Protein AF-0000000082405884 (afdb_homodimer)

Foldseek 3Di:
DFADVVLQLVLCVVFAQPLLNQLLCLLVVRHDLVSNVVRLCVQADPQLAGACCLVVQGRFSDGWLSRLLSSLLSLLSSPADDVSLLSNLVSQVVQADPQLFFFNTDAGPPCVSHDPCRNVTDRHDGDLLSLLSSLLSLLSNCVHYVSSVPPPSSVSSLRSNVVCLVPDPDDFQSSLLSSLSSLQSCVVPDVCSLVSLVVSLVVADQLRWDAGVVWDPPDTDGLCSNPLAPDTSNVVSYDPVSVVVVLVVLSVQQDPSSWHADDTDGRDPSSRSHRRSVRRSSSSSSCVRHPND/DFADVVLQLVLCVVFAQPLLNQLLCLLVVRHDLVSNVVRLCVQADPQLAGACCLVVQGRFSDGWLSRLLSSLLSLLSSPADDVSLLSNLVSQVVQADPQLFFFNTDAGPPCVSHDVCRNVTDRHDGDLLSLLSSLLSLLSNCVHYVSSVPPPSSVSSLRSNVVCLVPDPDDFQSSLLSSLSSLQSCVVPDVCSLVSLVVSLVVADQLRWDAGPVWDPPDTDGLCSNPLAPDTNNVVSYDPVSVVVVLVVLSVQQDPSSWHADDTDGRDPSSRSHRRSVRRSSSSSSCVRHPND

Sequence (586 aa):
MSVDLTAAVGFMAGHARTLDRHRLNLILGQGDRAAACSAVDGYRNPDGGYGWGLEPDLRSATSQPGGALHAFEAFADIGTPTPRAVELCDWLQTNSLAGGGLPFAFPIADPAGCAPFWVSADPSAPSLQITSIVCAAAARVAEFDEAVAEHPWFASAVRYCLDAIDGADSLHALELAFALQFLDAVHRNSPEASSLVSTLGSRIPADGLVHVDGGAEGEFMRPLDFSPLPGGPTRALFDAAVIDSELSALAARQHDDGGWAVDFDSYSPAAALEWRGHATVQAVWLLKRNGVIMSVDLTAAVGFMAGHARTLDRHRLNLILGQGDRAAACSAVDGYRNPDGGYGWGLEPDLRSATSQPGGALHAFEAFADIGTPTPRAVELCDWLQTNSLAGGGLPFAFPIADPAGCAPFWVSADPSAPSLQITSIVCAAAARVAEFDEAVAEHPWFASAVRYCLDAIDGADSLHALELAFALQFLDAVHRNSPEASSLVSTLGSRIPADGLVHVDGGAEGEFMRPLDFSPLPGGPTRALFDAAVIDSELSALAARQHDDGGWAVDFDSYSPAAALEWRGHATVQAVWLLKRNGVI

InterPro domains:
  IPR008930 Terpenoid cyclases/protein prenyltransferase alpha-alpha toroid [SSF48239] (37-208)

Secondary structure (DSSP, 8-state):
----HHHHHHHHHHHS-HHHHHHHHHHTT---HHHHHHHHHTTB-TTS-B-TTSSTT---SS--HHHHHHHHHHHHHH-S--HHHHHHHHHHHHH--TTSPPBS----S--TT--HHHHT--TTSB-HHHHHHHHHHHHHHHTT-HHHHT-HHHHHHHHHHHHHHHH-S---HHHHHHHHHHHHHHGGG-TTHHHHHHHHHTTS-TT--EE-TTS-TT-EE-HHHH--STTSGGGGGS-HHHHHHHHHHHHHT--TTS----SS--SSHHHHHHHHHHHHHHHHHHHHHTT--/----HHHHHHHHHHHS-HHHHHHHHHHTT---HHHHHHHHHTTB-TTS-B-TTSSTT---SS--HHHHHHHHHHHHHH-S--HHHHHHHHHHHHH--TTSPPBS----S--TT--HHHHT--TTSB-HHHHHHHHHHHHHHHTT-HHHHT-HHHHHHHHHHHHHHHH-S---HHHHHHHHHHHHHHGGG-TTHHHHHHHHHTTS-TT--EE-TTS-TT-EE-HHHH--STTSGGGGGS-HHHHHHHHHHHHHT--TTS----SS--SSHHHHHHHHHHHHHHHHHHHHHTT--

pLDDT: mean 96.86, std 3.63, range [63.06, 98.94]

Organism: Rhodococcus erythropolis (NCBI:txid1833)

Nearest PDB structures (foldseek):
  5jtw-assembly2_E  TM=5.646E-01  e=6.948E-04  Homo sapiens
  4cek-assembly1_A  TM=3.730E-01  e=1.088E+00  Homo sapiens
  2wh0-assembly1_A  TM=4.916E-01  e=3.619E+00  Homo sapiens
  5jtw-assembly2_E  TM=5.647E-01  e=7.219E-04  Homo sapiens
  4cek-assembly1_A  TM=3.690E-01  e=1.218E+00  Homo sapiens

Radius of gyration: 26.02 Å; Cα contacts (8 Å, |Δi|>4): 1083; chains: 2; bounding box: 48×78×58 Å

Solvent-accessible surface area (backbone atoms only — not comparable to full-atom values): 29696 Å² total; per-residue (Å²): 124,82,71,57,62,68,40,29,56,39,29,31,42,22,37,25,48,61,42,44,47,37,46,39,30,37,75,73,73,72,43,55,55,69,48,35,51,30,25,54,46,32,32,43,45,95,78,37,35,19,9,50,26,62,28,45,40,43,16,28,72,55,60,33,53,55,15,45,28,48,49,28,47,51,46,34,58,56,65,60,73,52,72,64,60,45,40,32,43,52,31,48,49,72,67,33,44,92,69,33,29,25,30,55,16,56,89,62,92,51,53,42,25,32,32,67,74,50,66,69,38,58,53,87,42,65,23,65,46,49,35,19,39,33,49,24,28,42,40,55,36,25,73,72,19,62,69,47,55,65,28,68,42,52,53,32,33,52,51,32,42,54,53,52,57,75,68,49,89,75,68,56,47,67,36,44,22,23,44,36,40,22,35,40,56,42,36,92,83,31,85,62,30,58,61,52,43,53,61,57,43,72,74,51,49,92,88,31,60,37,67,33,81,94,50,50,96,83,24,58,44,39,54,57,57,33,31,58,51,70,90,36,70,44,40,73,72,49,55,70,66,57,52,52,50,50,52,52,47,57,41,60,52,49,43,93,65,23,35,29,75,72,70,66,90,61,48,28,72,40,16,47,36,37,44,24,24,48,37,32,36,49,50,53,49,41,36,40,69,61,66,73,94,122,82,71,56,62,68,41,29,54,40,28,31,43,22,38,25,48,60,42,45,46,36,46,39,30,37,74,72,73,72,44,56,54,68,47,34,52,30,25,55,45,32,30,43,45,95,78,38,35,19,8,51,27,61,27,44,42,42,17,26,75,55,59,32,53,54,15,45,28,46,51,27,47,50,46,33,57,57,64,61,73,52,71,63,61,44,41,32,43,52,31,47,47,71,66,31,43,92,70,33,29,25,30,55,17,57,89,60,92,52,52,42,25,32,31,66,74,50,63,67,37,58,54,88,43,65,23,66,45,48,38,19,41,32,47,25,28,42,40,57,35,25,75,73,20,62,70,48,55,66,29,67,42,51,54,31,34,50,51,33,41,54,53,50,58,74,68,48,89,76,69,57,46,67,35,44,22,23,44,38,40,21,35,42,56,42,36,92,83,30,86,62,28,57,62,52,43,55,62,59,44,73,74,51,51,92,86,32,61,38,66,33,80,94,50,49,95,82,23,59,43,40,54,58,59,35,32,59,52,71,91,37,67,46,40,73,73,48,56,69,67,58,53,51,50,51,52,52,48,56,42,62,52,48,42,94,66,24,36,28,74,70,69,68,90,63,49,28,75,39,16,46,38,35,44,23,25,48,36,32,38,49,51,53,49,42,36,40,68,60,65,73,95

Structure (mmCIF, N/CA/C/O backbone):
data_AF-0000000082405884-model_v1
#
loop_
_entity.id
_entity.type
_entity.pdbx_description
1 polymer Prenyltransferase
#
loop_
_atom_site.group_PDB
_atom_site.id
_atom_site.type_symbol
_atom_site.label_atom_id
_atom_site.label_alt_id
_atom_site.label_comp_id
_atom_site.label_asym_id
_atom_site.label_entity_id
_atom_site.label_seq_id
_atom_site.pdbx_PDB_ins_code
_atom_site.Cartn_x
_atom_site.Cartn_y
_atom_site.Cartn_z
_atom_site.occupancy
_atom_site.B_iso_or_equiv
_atom_site.auth_seq_id
_atom_site.auth_comp_id
_atom_site.auth_asym_id
_atom_site.auth_atom_id
_atom_site.pdbx_PDB_model_num
ATOM 1 N N . MET A 1 1 ? -27.562 17.438 3.037 1 63.25 1 MET A N 1
ATOM 2 C CA . MET A 1 1 ? -27.25 16.312 2.166 1 63.25 1 MET A CA 1
ATOM 3 C C . MET A 1 1 ? -26.312 15.328 2.859 1 63.25 1 MET A C 1
ATOM 5 O O . MET A 1 1 ? -25.469 15.734 3.666 1 63.25 1 MET A O 1
ATOM 9 N N . SER A 1 2 ? -26.719 14.008 2.969 1 87.31 2 SER A N 1
ATOM 10 C CA . SER A 1 2 ? -26.172 13.023 3.891 1 87.31 2 SER A CA 1
ATOM 11 C C . SER A 1 2 ? -25 12.281 3.264 1 87.31 2 SER A C 1
ATOM 13 O O . SER A 1 2 ? -24.938 12.109 2.043 1 87.31 2 SER A O 1
ATOM 15 N N . VAL A 1 3 ? -23.797 12.312 3.857 1 97.12 3 VAL A N 1
ATOM 16 C CA . VAL A 1 3 ? -22.609 11.562 3.492 1 97.12 3 VAL A CA 1
ATOM 17 C C . VAL A 1 3 ? -22.938 10.07 3.426 1 97.12 3 VAL A C 1
ATOM 19 O O . VAL A 1 3 ? -23.594 9.531 4.32 1 97.12 3 VAL A O 1
ATOM 22 N N . ASP A 1 4 ? -22.688 9.43 2.256 1 98.19 4 ASP A N 1
ATOM 23 C CA . ASP A 1 4 ? -22.844 7.988 2.104 1 98.19 4 ASP A CA 1
ATOM 24 C C . ASP A 1 4 ? -21.594 7.25 2.551 1 98.19 4 ASP A C 1
ATOM 26 O O . ASP A 1 4 ? -20.672 7.047 1.756 1 98.19 4 ASP A O 1
ATOM 30 N N . LEU A 1 5 ? -21.578 6.781 3.748 1 97.81 5 LEU A N 1
ATOM 31 C CA . LEU A 1 5 ? -20.406 6.156 4.332 1 97.81 5 LEU A CA 1
ATOM 32 C C . LEU A 1 5 ? -20.141 4.797 3.697 1 97.81 5 LEU A C 1
ATOM 34 O O . LEU A 1 5 ? -18.984 4.387 3.559 1 97.81 5 LEU A O 1
ATOM 38 N N . THR A 1 6 ? -21.172 4.098 3.311 1 97 6 THR A N 1
ATOM 39 C CA . THR A 1 6 ? -21.016 2.814 2.637 1 97 6 THR A CA 1
ATOM 40 C C . THR A 1 6 ? -20.281 2.99 1.306 1 97 6 THR A C 1
ATOM 42 O O . THR A 1 6 ? -19.375 2.225 0.983 1 97 6 THR A O 1
ATOM 45 N N . ALA A 1 7 ? -20.719 4 0.6 1 98.12 7 ALA A N 1
ATOM 46 C CA . ALA A 1 7 ? -20.062 4.301 -0.668 1 98.12 7 ALA A CA 1
ATOM 47 C C . ALA A 1 7 ? -18.609 4.707 -0.449 1 98.12 7 ALA A C 1
ATOM 49 O O . ALA A 1 7 ? -17.734 4.387 -1.263 1 98.12 7 ALA A O 1
ATOM 50 N N . ALA A 1 8 ? -18.312 5.484 0.625 1 98.62 8 ALA A N 1
ATOM 51 C CA . ALA A 1 8 ? -16.953 5.883 0.94 1 98.62 8 ALA A CA 1
ATOM 52 C C . ALA A 1 8 ? -16.062 4.66 1.178 1 98.62 8 ALA A C 1
ATOM 54 O O . ALA A 1 8 ? -14.953 4.578 0.649 1 98.62 8 ALA A O 1
ATOM 55 N N . VAL A 1 9 ? -16.609 3.707 1.934 1 98.06 9 VAL A N 1
ATOM 56 C CA . VAL A 1 9 ? -15.852 2.492 2.234 1 98.06 9 VAL A CA 1
ATOM 57 C C . VAL A 1 9 ? -15.602 1.707 0.949 1 98.06 9 VAL A C 1
ATOM 59 O O . VAL A 1 9 ? -14.5 1.193 0.73 1 98.06 9 VAL A O 1
ATOM 62 N N . GLY A 1 10 ? -16.641 1.6 0.117 1 98.19 10 GLY A N 1
ATOM 63 C CA . GLY A 1 10 ? -16.484 0.943 -1.171 1 98.19 10 GLY A CA 1
ATOM 64 C C . GLY A 1 10 ? -15.445 1.611 -2.059 1 98.19 10 GLY A C 1
ATOM 65 O O . GLY A 1 10 ? -14.633 0.936 -2.691 1 98.19 10 GLY A O 1
ATOM 66 N N . PHE A 1 11 ? -15.453 2.908 -2.076 1 98.81 11 PHE A N 1
ATOM 67 C CA . PHE A 1 11 ? -14.484 3.686 -2.836 1 98.81 11 PHE A CA 1
ATOM 68 C C . PHE A 1 11 ? -13.062 3.369 -2.383 1 98.81 11 PHE A C 1
ATOM 70 O O . PHE A 1 11 ? -12.172 3.176 -3.209 1 98.81 11 PHE A O 1
ATOM 77 N N . MET A 1 12 ? -12.852 3.373 -1.095 1 98.81 12 MET A N 1
ATOM 78 C CA . MET A 1 12 ? -11.523 3.146 -0.532 1 98.81 12 MET A CA 1
ATOM 79 C C . MET A 1 12 ? -10.953 1.812 -0.999 1 98.81 12 MET A C 1
ATOM 81 O O . MET A 1 12 ? -9.766 1.706 -1.283 1 98.81 12 MET A O 1
ATOM 85 N N . ALA A 1 13 ? -11.75 0.796 -1.077 1 98.31 13 ALA A N 1
ATOM 86 C CA . ALA A 1 13 ? -11.297 -0.537 -1.464 1 98.31 13 ALA A CA 1
ATOM 87 C C . ALA A 1 13 ? -10.648 -0.516 -2.848 1 98.31 13 ALA A C 1
ATOM 89 O O . ALA A 1 13 ? -9.641 -1.182 -3.076 1 98.31 13 ALA A O 1
ATOM 90 N N . GLY A 1 14 ? -11.156 0.256 -3.73 1 98.12 14 GLY A N 1
ATOM 91 C CA . GLY A 1 14 ? -10.711 0.237 -5.113 1 98.12 14 GLY A CA 1
ATOM 92 C C . GLY A 1 14 ? -9.672 1.301 -5.418 1 98.12 14 GLY A C 1
ATOM 93 O O . GLY A 1 14 ? -9.117 1.338 -6.52 1 98.12 14 GLY A O 1
ATOM 94 N N . HIS A 1 15 ? -9.305 2.195 -4.398 1 98.31 15 HIS A N 1
ATOM 95 C CA . HIS A 1 15 ? -8.484 3.354 -4.738 1 98.31 15 HIS A CA 1
ATOM 96 C C . HIS A 1 15 ? -7.387 3.568 -3.701 1 98.31 15 HIS A C 1
ATOM 98 O O . HIS A 1 15 ? -6.242 3.861 -4.055 1 98.31 15 HIS A O 1
ATOM 104 N N . ALA A 1 16 ? -7.695 3.332 -2.453 1 98.44 16 ALA A N 1
ATOM 105 C CA . ALA A 1 16 ? -6.863 3.838 -1.367 1 98.44 16 ALA A CA 1
ATOM 106 C C . ALA A 1 16 ? -5.781 2.828 -0.991 1 98.44 16 ALA A C 1
ATOM 108 O O . ALA A 1 16 ? -5.906 1.638 -1.288 1 98.44 16 ALA A O 1
ATOM 109 N N . ARG A 1 17 ? -4.715 3.281 -0.36 1 98.19 17 ARG A N 1
ATOM 110 C CA . ARG A 1 17 ? -3.748 2.412 0.303 1 98.19 17 ARG A CA 1
ATOM 111 C C . ARG A 1 17 ? -4.41 1.605 1.414 1 98.19 17 ARG A C 1
ATOM 113 O O . ARG A 1 17 ? -5.398 2.045 2.004 1 98.19 17 ARG A O 1
ATOM 120 N N . THR A 1 18 ? -3.826 0.533 1.733 1 98.19 18 THR A N 1
ATOM 121 C CA . THR A 1 18 ? -4.301 -0.274 2.854 1 98.19 18 THR A CA 1
ATOM 122 C C . THR A 1 18 ? -4.305 0.541 4.145 1 98.19 18 THR A C 1
ATOM 124 O O . THR A 1 18 ? -5.242 0.447 4.941 1 98.19 18 THR A O 1
ATOM 127 N N . LEU A 1 19 ? -3.277 1.388 4.352 1 98.56 19 LEU A N 1
ATOM 128 C CA . LEU A 1 19 ? -3.189 2.227 5.539 1 98.56 19 LEU A CA 1
ATOM 129 C C . LEU A 1 19 ? -4.402 3.143 5.652 1 98.56 19 LEU A C 1
ATOM 131 O O . LEU A 1 19 ? -5.008 3.25 6.719 1 98.56 19 LEU A O 1
ATOM 135 N N . ASP A 1 20 ? -4.742 3.785 4.594 1 98.81 20 ASP A N 1
ATOM 136 C CA . ASP A 1 20 ? -5.859 4.727 4.613 1 98.81 20 ASP A CA 1
ATOM 137 C C . ASP A 1 20 ? -7.184 4 4.852 1 98.81 20 ASP A C 1
ATOM 139 O O . ASP A 1 20 ? -8.094 4.543 5.484 1 98.81 20 ASP A O 1
ATOM 143 N N . ARG A 1 21 ? -7.309 2.795 4.34 1 98.75 21 ARG A N 1
ATOM 144 C CA . ARG A 1 21 ? -8.492 1.994 4.637 1 98.75 21 ARG A CA 1
ATOM 145 C C . ARG A 1 21 ? -8.594 1.703 6.133 1 98.75 21 ARG A C 1
ATOM 147 O O . ARG A 1 21 ? -9.672 1.82 6.719 1 98.75 21 ARG A O 1
ATOM 154 N N . HIS A 1 22 ? -7.461 1.294 6.73 1 98.69 22 HIS A N 1
ATOM 155 C CA . HIS A 1 22 ? -7.457 1.028 8.164 1 98.69 22 HIS A CA 1
ATOM 156 C C . HIS A 1 22 ? -7.801 2.285 8.961 1 98.69 22 HIS A C 1
ATOM 158 O O . HIS A 1 22 ? -8.547 2.221 9.938 1 98.69 22 HIS A O 1
ATOM 164 N N . ARG A 1 23 ? -7.246 3.42 8.516 1 98.81 23 ARG A N 1
ATOM 165 C CA . ARG A 1 23 ? -7.527 4.672 9.211 1 98.81 23 ARG A CA 1
ATOM 166 C C . ARG A 1 23 ? -9.016 5 9.172 1 98.81 23 ARG A C 1
ATOM 168 O O . ARG A 1 23 ? -9.609 5.363 10.188 1 98.81 23 ARG A O 1
ATOM 175 N N . LEU A 1 24 ? -9.633 4.863 8.023 1 98.81 24 LEU A N 1
ATOM 176 C CA . LEU A 1 24 ? -11.062 5.133 7.914 1 98.81 24 LEU A CA 1
ATOM 177 C C . LEU A 1 24 ? -11.859 4.191 8.812 1 98.81 24 LEU A C 1
ATOM 179 O O . LEU A 1 24 ? -12.797 4.621 9.492 1 98.81 24 LEU A O 1
ATOM 183 N N . ASN A 1 25 ? -11.484 2.92 8.781 1 98.12 25 ASN A N 1
ATOM 184 C CA . ASN A 1 25 ? -12.172 1.951 9.625 1 98.12 25 ASN A CA 1
ATOM 185 C C . ASN A 1 25 ? -12.086 2.332 11.102 1 98.12 25 ASN A C 1
ATOM 187 O O . ASN A 1 25 ? -13.062 2.197 11.844 1 98.12 25 ASN A O 1
ATOM 191 N N . LEU A 1 26 ? -10.922 2.752 11.531 1 98.38 26 LEU A N 1
ATOM 192 C CA . LEU A 1 26 ? -10.75 3.182 12.914 1 98.38 26 LEU A CA 1
ATOM 193 C C . LEU A 1 26 ? -11.664 4.359 13.234 1 98.38 26 LEU A C 1
ATOM 195 O O . LEU A 1 26 ? -12.32 4.375 14.281 1 98.38 26 LEU A O 1
ATOM 199 N N . ILE A 1 27 ? -11.727 5.309 12.32 1 98.12 27 ILE A N 1
ATOM 200 C CA . ILE A 1 27 ? -12.539 6.512 12.492 1 98.12 27 ILE A CA 1
ATOM 201 C C . ILE A 1 27 ? -14.016 6.133 12.578 1 98.12 27 ILE A C 1
ATOM 203 O O . ILE A 1 27 ? -14.773 6.746 13.336 1 98.12 27 ILE A O 1
ATOM 207 N N . LEU A 1 28 ? -14.406 5.102 11.875 1 97.62 28 LEU A N 1
ATOM 208 C CA . LEU A 1 28 ? -15.797 4.672 11.836 1 97.62 28 LEU A CA 1
ATOM 209 C C . LEU A 1 28 ? -16.109 3.705 12.969 1 97.62 28 LEU A C 1
ATOM 211 O O . LEU A 1 28 ? -17.219 3.178 13.062 1 97.62 28 LEU A O 1
ATOM 215 N N . GLY A 1 29 ? -15.148 3.352 13.844 1 95.5 29 GLY A N 1
ATOM 216 C CA . GLY A 1 29 ? -15.359 2.545 15.031 1 95.5 29 GLY A CA 1
ATOM 217 C C . GLY A 1 29 ? -15.312 1.054 14.758 1 95.5 29 GLY A C 1
ATOM 218 O O . GLY A 1 29 ? -15.82 0.255 15.547 1 95.5 29 GLY A O 1
ATOM 219 N N . GLN A 1 30 ? -14.711 0.637 13.609 1 91 30 GLN A N 1
ATOM 220 C CA . GLN A 1 30 ? -14.719 -0.763 13.203 1 91 30 GLN A CA 1
ATOM 221 C C . GLN A 1 30 ? -13.305 -1.264 12.93 1 91 30 GLN A C 1
ATOM 223 O O . GLN A 1 30 ? -13.117 -2.352 12.383 1 91 30 GLN A O 1
ATOM 228 N N . GLY A 1 31 ? -12.336 -0.504 13.344 1 92.75 31 GLY A N 1
ATOM 229 C CA . GLY A 1 31 ? -11 -0.839 12.875 1 92.75 31 GLY A CA 1
ATOM 230 C C . GLY A 1 31 ? -10.195 -1.636 13.883 1 92.75 31 GLY A C 1
ATOM 231 O O . GLY A 1 31 ? -10.609 -1.791 15.031 1 92.75 31 GLY A O 1
ATOM 232 N N . ASP A 1 32 ? -9.195 -2.24 13.453 1 95.38 32 ASP A N 1
ATOM 233 C CA . ASP A 1 32 ? -8.203 -2.965 14.242 1 95.38 32 ASP A CA 1
ATOM 234 C C . ASP A 1 32 ? -6.918 -2.15 14.391 1 95.38 32 ASP A C 1
ATOM 236 O O . ASP A 1 32 ? -6.207 -1.922 13.406 1 95.38 32 ASP A O 1
ATOM 240 N N . ARG A 1 33 ? -6.594 -1.767 15.641 1 97.44 33 ARG A N 1
ATOM 241 C CA . ARG A 1 33 ? -5.469 -0.881 15.914 1 97.44 33 ARG A CA 1
ATOM 242 C C . ARG A 1 33 ? -4.148 -1.544 15.531 1 97.44 33 ARG A C 1
ATOM 244 O O . ARG A 1 33 ? -3.258 -0.896 14.977 1 97.44 33 ARG A O 1
ATOM 251 N N . ALA A 1 34 ? -4.008 -2.816 15.828 1 97.06 34 ALA A N 1
ATOM 252 C CA . ALA A 1 34 ? -2.775 -3.535 15.523 1 97.06 34 ALA A CA 1
ATOM 253 C C . ALA A 1 34 ? -2.553 -3.625 14.016 1 97.06 34 ALA A C 1
ATOM 255 O O . ALA A 1 34 ? -1.422 -3.498 13.539 1 97.06 34 ALA A O 1
ATOM 256 N N . ALA A 1 35 ? -3.641 -3.896 13.258 1 97.12 35 ALA A N 1
ATOM 257 C CA . ALA A 1 35 ? -3.541 -3.957 11.805 1 97.12 35 ALA A CA 1
ATOM 258 C C . ALA A 1 35 ? -3.129 -2.605 11.227 1 97.12 35 ALA A C 1
ATOM 260 O O . ALA A 1 35 ? -2.334 -2.543 10.289 1 97.12 35 ALA A O 1
ATOM 261 N N . ALA A 1 36 ? -3.684 -1.549 11.766 1 98.12 36 ALA A N 1
ATOM 262 C CA . ALA A 1 36 ? -3.312 -0.206 11.328 1 98.12 36 ALA A CA 1
ATOM 263 C C . ALA A 1 36 ? -1.84 0.076 11.609 1 98.12 36 ALA A C 1
ATOM 265 O O . ALA A 1 36 ? -1.146 0.67 10.781 1 98.12 36 ALA A O 1
ATOM 266 N N . CYS A 1 37 ? -1.344 -0.365 12.773 1 98.25 37 CYS A N 1
ATOM 267 C CA . CYS A 1 37 ? 0.064 -0.199 13.117 1 98.25 37 CYS A CA 1
ATOM 268 C C . CYS A 1 37 ? 0.958 -0.934 12.133 1 98.25 37 CYS A C 1
ATOM 270 O O . CYS A 1 37 ? 1.976 -0.397 11.688 1 98.25 37 CYS A O 1
ATOM 272 N N . SER A 1 38 ? 0.562 -2.139 11.781 1 97.75 38 SER A N 1
ATOM 273 C CA . SER A 1 38 ? 1.329 -2.914 10.812 1 97.75 38 SER A CA 1
ATOM 274 C C . SER A 1 38 ? 1.353 -2.229 9.453 1 97.75 38 SER A C 1
ATOM 276 O O . SER A 1 38 ? 2.377 -2.234 8.766 1 97.75 38 SER A O 1
ATOM 278 N N . ALA A 1 39 ? 0.212 -1.652 9.062 1 98.25 39 ALA A N 1
ATOM 279 C CA . ALA A 1 39 ? 0.119 -0.986 7.766 1 98.25 39 ALA A CA 1
ATOM 280 C C . ALA A 1 39 ? 1.056 0.216 7.699 1 98.25 39 ALA A C 1
ATOM 282 O O . ALA A 1 39 ? 1.75 0.415 6.699 1 98.25 39 ALA A O 1
ATOM 283 N N . VAL A 1 40 ? 1.104 1.039 8.695 1 98.69 40 VAL A N 1
ATOM 284 C CA . VAL A 1 40 ? 1.974 2.211 8.672 1 98.69 40 VAL A CA 1
ATOM 285 C C . VAL A 1 40 ? 3.432 1.776 8.805 1 98.69 40 VAL A C 1
ATOM 287 O O . VAL A 1 40 ? 4.328 2.404 8.234 1 98.69 40 VAL A O 1
ATOM 290 N N . ASP A 1 41 ? 3.719 0.709 9.523 1 98.06 41 ASP A N 1
ATOM 291 C CA . ASP A 1 41 ? 5.074 0.191 9.695 1 98.06 41 ASP A CA 1
ATOM 292 C C . ASP A 1 41 ? 5.676 -0.22 8.359 1 98.06 41 ASP A C 1
ATOM 294 O O . ASP A 1 41 ? 6.898 -0.3 8.219 1 98.06 41 ASP A O 1
ATOM 298 N N . GLY A 1 42 ? 4.848 -0.49 7.414 1 98.12 42 GLY A N 1
ATOM 299 C CA . GLY A 1 42 ? 5.324 -0.838 6.086 1 98.12 42 GLY A CA 1
ATOM 300 C C . GLY A 1 42 ? 6.078 0.29 5.406 1 98.12 42 GLY A C 1
ATOM 301 O O . GLY A 1 42 ? 6.766 0.071 4.41 1 98.12 42 GLY A O 1
ATOM 302 N N . TYR A 1 43 ? 6.047 1.489 5.965 1 98.69 43 TYR A N 1
ATOM 303 C CA . TYR A 1 43 ? 6.703 2.664 5.402 1 98.69 43 TYR A CA 1
ATOM 304 C C . TYR A 1 43 ? 7.902 3.08 6.246 1 98.69 43 TYR A C 1
ATOM 306 O O . TYR A 1 43 ? 8.531 4.109 5.98 1 98.69 43 TYR A O 1
ATOM 314 N N . ARG A 1 44 ? 8.172 2.344 7.289 1 98.44 44 ARG A N 1
ATOM 315 C CA . ARG A 1 44 ? 9.188 2.711 8.266 1 98.44 44 ARG A CA 1
ATOM 316 C C . ARG A 1 44 ? 10.578 2.307 7.793 1 98.44 44 ARG A C 1
ATOM 318 O O . ARG A 1 44 ? 10.742 1.273 7.145 1 98.44 44 ARG A O 1
ATOM 325 N N . ASN A 1 45 ? 11.508 3.092 8.086 1 98.19 45 ASN A N 1
ATOM 326 C CA . ASN A 1 45 ? 12.914 2.789 7.824 1 98.19 45 ASN A CA 1
ATOM 327 C C . ASN A 1 45 ? 13.648 2.41 9.109 1 98.19 45 ASN A C 1
ATOM 329 O O . ASN A 1 45 ? 13.188 2.717 10.203 1 98.19 45 ASN A O 1
ATOM 333 N N . PRO A 1 46 ? 14.828 1.818 8.945 1 96.69 46 PRO A N 1
ATOM 334 C CA . PRO A 1 46 ? 15.602 1.391 10.109 1 96.69 46 PRO A CA 1
ATOM 335 C C . PRO A 1 46 ? 16.047 2.561 10.984 1 96.69 46 PRO A C 1
ATOM 337 O O . PRO A 1 46 ? 16.266 2.391 12.188 1 96.69 46 PRO A O 1
ATOM 340 N N . ASP A 1 47 ? 16.172 3.732 10.461 1 97.75 47 ASP A N 1
ATOM 341 C CA . ASP A 1 47 ? 16.641 4.887 11.219 1 97.75 47 ASP A CA 1
ATOM 342 C C . ASP A 1 47 ? 15.547 5.438 12.125 1 97.75 47 ASP A C 1
ATOM 344 O O . ASP A 1 47 ? 15.773 6.371 12.898 1 97.75 47 ASP A O 1
ATOM 348 N N . GLY A 1 48 ? 14.289 4.891 12.008 1 98.06 48 GLY A N 1
ATOM 349 C CA . GLY A 1 48 ? 13.195 5.309 12.859 1 98.06 48 GLY A CA 1
ATOM 350 C C . GLY A 1 48 ? 12.234 6.266 12.172 1 98.06 48 GLY A C 1
ATOM 351 O O . GLY A 1 48 ? 11.164 6.562 12.703 1 98.06 48 GLY A O 1
ATOM 352 N N . GLY A 1 49 ? 12.625 6.77 11.008 1 98.69 49 GLY A N 1
ATOM 353 C CA . GLY A 1 49 ? 11.758 7.645 10.227 1 98.69 49 GLY A CA 1
ATOM 354 C C . GLY A 1 49 ? 10.883 6.891 9.242 1 98.69 49 GLY A C 1
ATOM 355 O O . GLY A 1 49 ? 10.789 5.664 9.297 1 98.69 49 GLY A O 1
ATOM 356 N N . TYR A 1 50 ? 10.203 7.684 8.461 1 98.81 50 TYR A N 1
ATOM 357 C CA . TYR A 1 50 ? 9.258 7.125 7.5 1 98.81 50 TYR A CA 1
ATOM 358 C C . TYR A 1 50 ? 9.461 7.723 6.113 1 98.81 50 TYR A C 1
ATOM 360 O O . TYR A 1 50 ? 9.727 8.922 5.984 1 98.81 50 TYR A O 1
ATOM 368 N N . GLY A 1 51 ? 9.375 6.938 5.082 1 98.56 51 GLY A N 1
ATOM 369 C CA . GLY A 1 51 ? 9.508 7.285 3.676 1 98.56 51 GLY A CA 1
ATOM 370 C C . GLY A 1 51 ? 8.578 6.488 2.777 1 98.56 51 GLY A C 1
ATOM 371 O O . GLY A 1 51 ? 7.398 6.328 3.084 1 98.56 51 GLY A O 1
ATOM 372 N N . TRP A 1 52 ? 9.047 6.141 1.567 1 98.25 52 TRP A N 1
ATOM 373 C CA . TRP A 1 52 ? 8.445 5.164 0.662 1 98.25 52 TRP A CA 1
ATOM 374 C C . TRP A 1 52 ? 7.082 5.641 0.177 1 98.25 52 TRP A C 1
ATOM 376 O O . TRP A 1 52 ? 6.188 4.828 -0.067 1 98.25 52 TRP A O 1
ATOM 386 N N . GLY A 1 53 ? 6.832 6.93 0.154 1 98.38 53 GLY A N 1
ATOM 387 C CA . GLY A 1 53 ? 5.59 7.449 -0.398 1 98.38 53 GLY A CA 1
ATOM 388 C C . GLY A 1 53 ? 4.488 7.586 0.635 1 98.38 53 GLY A C 1
ATOM 389 O O . GLY A 1 53 ? 3.314 7.719 0.283 1 98.38 53 GLY A O 1
ATOM 390 N N . LEU A 1 54 ? 4.867 7.477 1.943 1 98.81 54 LEU A N 1
ATOM 391 C CA . LEU A 1 54 ? 3.846 7.762 2.943 1 98.81 54 LEU A CA 1
ATOM 392 C C . LEU A 1 54 ? 3.254 9.156 2.732 1 98.81 54 LEU A C 1
ATOM 394 O O . LEU A 1 54 ? 2.074 9.375 3.008 1 98.81 54 LEU A O 1
ATOM 398 N N . GLU A 1 55 ? 4.039 10.109 2.412 1 98.81 55 GLU A N 1
ATOM 399 C CA . GLU A 1 55 ? 3.584 11.312 1.719 1 98.81 55 GLU A CA 1
ATOM 400 C C . GLU A 1 55 ? 3.459 11.07 0.218 1 98.81 55 GLU A C 1
ATOM 402 O O . GLU A 1 55 ? 4.461 10.844 -0.465 1 98.81 55 GLU A O 1
ATOM 407 N N . PRO A 1 56 ? 2.221 11.141 -0.358 1 98.69 56 PRO A N 1
ATOM 408 C CA . PRO A 1 56 ? 1.965 10.562 -1.68 1 98.69 56 PRO A CA 1
ATOM 409 C C . PRO A 1 56 ? 2.816 11.203 -2.777 1 98.69 56 PRO A C 1
ATOM 411 O O . PRO A 1 56 ? 3.141 10.547 -3.77 1 98.69 56 PRO A O 1
ATOM 414 N N . ASP A 1 57 ? 3.191 12.445 -2.658 1 98.62 57 ASP A N 1
ATOM 415 C CA . ASP A 1 57 ? 3.996 13.109 -3.68 1 98.62 57 ASP A CA 1
ATOM 416 C C . ASP A 1 57 ? 5.477 13.102 -3.307 1 98.62 57 ASP A C 1
ATOM 418 O O . ASP A 1 57 ? 6.27 13.859 -3.867 1 98.62 57 ASP A O 1
ATOM 422 N N . LEU A 1 58 ? 5.883 12.398 -2.311 1 98.75 58 LEU A N 1
ATOM 423 C CA . LEU A 1 58 ? 7.254 12.203 -1.846 1 98.75 58 LEU A CA 1
ATOM 424 C C . LEU A 1 58 ? 7.605 10.719 -1.802 1 98.75 58 LEU A C 1
ATOM 426 O O . LEU A 1 58 ? 7.695 10.125 -0.723 1 98.75 58 LEU A O 1
ATOM 430 N N . ARG A 1 59 ? 7.922 10.18 -2.965 1 98.5 59 ARG A N 1
ATOM 431 C CA . ARG A 1 59 ? 7.977 8.734 -3.16 1 98.5 59 ARG A CA 1
ATOM 432 C C . ARG A 1 59 ? 9.391 8.203 -2.943 1 98.5 59 ARG A C 1
ATOM 434 O O . ARG A 1 59 ? 9.695 7.066 -3.299 1 98.5 59 ARG A O 1
ATOM 441 N N . SER A 1 60 ? 10.281 9.023 -2.389 1 98.44 60 SER A N 1
ATOM 442 C CA . SER A 1 60 ? 11.625 8.602 -2.023 1 98.44 60 SER A CA 1
ATOM 443 C C . SER A 1 60 ? 11.594 7.52 -0.948 1 98.44 60 SER A C 1
ATOM 445 O O . SER A 1 60 ? 10.703 7.512 -0.097 1 98.44 60 SER A O 1
ATOM 447 N N . ALA A 1 61 ? 12.547 6.613 -0.969 1 97.75 61 ALA A N 1
ATOM 448 C CA . ALA A 1 61 ? 12.711 5.59 0.06 1 97.75 61 ALA A CA 1
ATOM 449 C C . ALA A 1 61 ? 13.164 6.207 1.381 1 97.75 61 ALA A C 1
ATOM 451 O O . ALA A 1 61 ? 12.984 5.605 2.445 1 97.75 61 ALA A O 1
ATOM 452 N N . THR A 1 62 ? 13.664 7.355 1.39 1 97.88 62 THR A N 1
ATOM 453 C CA . THR A 1 62 ? 14.344 7.949 2.539 1 97.88 62 THR A CA 1
ATOM 454 C C . THR A 1 62 ? 13.328 8.539 3.516 1 97.88 62 THR A C 1
ATOM 456 O O . THR A 1 62 ? 12.242 8.961 3.113 1 97.88 62 THR A O 1
ATOM 459 N N . SER A 1 63 ? 13.703 8.5 4.801 1 98.69 63 SER A N 1
ATOM 460 C CA . SER A 1 63 ? 12.914 9.156 5.832 1 98.69 63 SER A CA 1
ATOM 461 C C . SER A 1 63 ? 12.852 10.664 5.605 1 98.69 63 SER A C 1
ATOM 463 O O . SER A 1 63 ? 13.875 11.297 5.344 1 98.69 63 SER A O 1
ATOM 465 N N . GLN A 1 64 ? 11.672 11.227 5.68 1 98.88 64 GLN A N 1
ATOM 466 C CA . GLN A 1 64 ? 11.453 12.641 5.41 1 98.88 64 GLN A CA 1
ATOM 467 C C . GLN A 1 64 ? 10.438 13.234 6.383 1 98.88 64 GLN A C 1
ATOM 469 O O . GLN A 1 64 ? 9.586 12.516 6.914 1 98.88 64 GLN A O 1
ATOM 474 N N . PRO A 1 65 ? 10.43 14.531 6.598 1 98.88 65 PRO A N 1
ATOM 475 C CA . PRO A 1 65 ? 9.445 15.164 7.477 1 98.88 65 PRO A CA 1
ATOM 476 C C . PRO A 1 65 ? 8.008 14.922 7.023 1 98.88 65 PRO A C 1
ATOM 478 O O . PRO A 1 65 ? 7.113 14.75 7.855 1 98.88 65 PRO A O 1
ATOM 481 N N . GLY A 1 66 ? 7.824 14.953 5.688 1 98.81 66 GLY A N 1
ATOM 482 C CA . GLY A 1 66 ? 6.5 14.625 5.188 1 98.81 66 GLY A CA 1
ATOM 483 C C . GLY A 1 66 ? 6.016 13.258 5.637 1 98.81 66 GLY A C 1
ATOM 484 O O . GLY A 1 66 ? 4.836 13.086 5.957 1 98.81 66 GLY A O 1
ATOM 485 N N . GLY A 1 67 ? 6.949 12.273 5.586 1 98.88 67 GLY A N 1
ATOM 486 C CA . GLY A 1 67 ? 6.625 10.953 6.105 1 98.88 67 GLY A CA 1
ATOM 487 C C . GLY A 1 67 ? 6.27 10.961 7.582 1 98.88 67 GLY A C 1
ATOM 488 O O . GLY A 1 67 ? 5.34 10.273 8.008 1 98.88 67 GLY A O 1
ATOM 489 N N . ALA A 1 68 ? 6.965 11.742 8.359 1 98.94 68 ALA A N 1
ATOM 490 C CA . ALA A 1 68 ? 6.695 11.867 9.789 1 98.94 68 ALA A CA 1
ATOM 491 C C . ALA A 1 68 ? 5.289 12.406 10.039 1 98.94 68 ALA A C 1
ATOM 493 O O . ALA A 1 68 ? 4.574 11.914 10.922 1 98.94 68 ALA A O 1
ATOM 494 N N . LEU A 1 69 ? 4.918 13.406 9.281 1 98.94 69 LEU A N 1
ATOM 495 C CA . LEU A 1 69 ? 3.588 13.992 9.406 1 98.94 69 LEU A CA 1
ATOM 496 C C . LEU A 1 69 ? 2.51 12.922 9.273 1 98.94 69 LEU A C 1
ATOM 498 O O . LEU A 1 69 ? 1.67 12.766 10.172 1 98.94 69 LEU A O 1
ATOM 502 N N . HIS A 1 70 ? 2.588 12.156 8.234 1 98.94 70 HIS A N 1
ATOM 503 C CA . HIS A 1 70 ? 1.521 11.203 7.945 1 98.94 70 HIS A CA 1
ATOM 504 C C 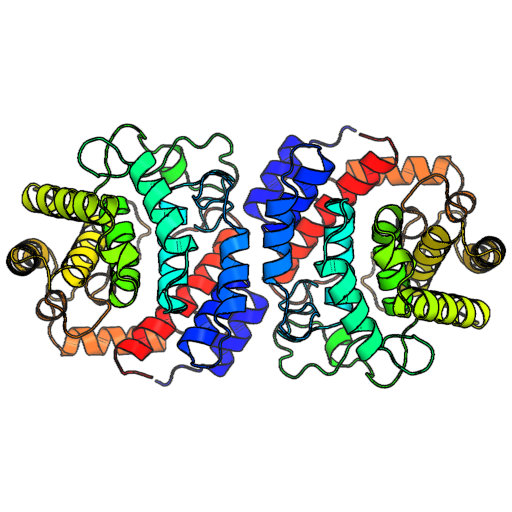. HIS A 1 70 ? 1.589 10 8.883 1 98.94 70 HIS A C 1
ATOM 506 O O . HIS A 1 70 ? 0.561 9.398 9.203 1 98.94 70 HIS A O 1
ATOM 512 N N . ALA A 1 71 ? 2.797 9.648 9.344 1 98.94 71 ALA A N 1
ATOM 513 C CA . ALA A 1 71 ? 2.893 8.617 10.375 1 98.94 71 ALA A CA 1
ATOM 514 C C . ALA A 1 71 ? 2.174 9.055 11.648 1 98.94 71 ALA A C 1
ATOM 516 O O . ALA A 1 71 ? 1.406 8.281 12.227 1 98.94 71 ALA A O 1
ATOM 517 N N . PHE A 1 72 ? 2.383 10.281 12.07 1 98.94 72 PHE A N 1
ATOM 518 C CA . PHE A 1 72 ? 1.717 10.789 13.266 1 98.94 72 PHE A CA 1
ATOM 519 C C . PHE A 1 72 ? 0.205 10.812 13.07 1 98.94 72 PHE A C 1
ATOM 521 O O . PHE A 1 72 ? -0.55 10.555 14.016 1 98.94 72 PHE A O 1
ATOM 528 N N . GLU A 1 73 ? -0.247 11.203 11.844 1 98.81 73 GLU A N 1
ATOM 529 C CA . GLU A 1 73 ? -1.682 11.141 11.578 1 98.81 73 GLU A CA 1
ATOM 530 C C . GLU A 1 73 ? -2.229 9.742 11.828 1 98.81 73 GLU A C 1
ATOM 532 O O . GLU A 1 73 ? -3.283 9.578 12.453 1 98.81 73 GLU A O 1
ATOM 537 N N . ALA A 1 74 ? -1.511 8.75 11.344 1 98.81 74 ALA A N 1
ATOM 538 C CA . ALA A 1 74 ? -1.932 7.367 11.531 1 98.81 74 ALA A CA 1
ATOM 539 C C . ALA A 1 74 ? -1.938 6.996 13.016 1 98.81 74 ALA A C 1
ATOM 541 O O . ALA A 1 74 ? -2.895 6.391 13.5 1 98.81 74 ALA A O 1
ATOM 542 N N . PHE A 1 75 ? -0.86 7.367 13.734 1 98.88 75 PHE A N 1
ATOM 543 C CA . PHE A 1 75 ? -0.786 7.066 15.156 1 98.88 75 PHE A CA 1
ATOM 544 C C . PHE A 1 75 ? -1.923 7.742 15.914 1 98.88 75 PHE A C 1
ATOM 546 O O . PHE A 1 75 ? -2.484 7.168 16.844 1 98.88 75 PHE A O 1
ATOM 553 N N . ALA A 1 76 ? -2.209 8.945 15.492 1 98.69 76 ALA A N 1
ATOM 554 C CA . ALA A 1 76 ? -3.311 9.664 16.125 1 98.69 76 ALA A CA 1
ATOM 555 C C . ALA A 1 76 ? -4.633 8.922 15.93 1 98.69 76 ALA A C 1
ATOM 557 O O . ALA A 1 76 ? -5.438 8.82 16.859 1 98.69 76 ALA A O 1
ATOM 558 N N . ASP A 1 77 ? -4.891 8.438 14.742 1 98.19 77 ASP A N 1
ATOM 559 C CA . ASP A 1 77 ? -6.109 7.691 14.453 1 98.19 77 ASP A CA 1
ATOM 560 C C . ASP A 1 77 ? -6.141 6.375 15.234 1 98.19 77 ASP A C 1
ATOM 562 O O . ASP A 1 77 ? -7.207 5.926 15.656 1 98.19 77 ASP A O 1
ATOM 566 N N . ILE A 1 78 ? -5.012 5.73 15.312 1 98.19 78 ILE A N 1
ATOM 567 C CA . ILE A 1 78 ? -4.906 4.5 16.078 1 98.19 78 ILE A CA 1
ATOM 568 C C . ILE A 1 78 ? -5.312 4.766 17.531 1 98.19 78 ILE A C 1
ATOM 570 O O . ILE A 1 78 ? -6.051 3.979 18.125 1 98.19 78 ILE A O 1
ATOM 574 N N . GLY A 1 79 ? -4.801 5.855 18.172 1 97.56 79 GLY A N 1
ATOM 575 C CA . GLY A 1 79 ? -5.387 6.406 19.391 1 97.56 79 GLY A CA 1
ATOM 576 C C . GLY A 1 79 ? -4.887 5.73 20.656 1 97.56 79 GLY A C 1
ATOM 577 O O . GLY A 1 79 ? -5.508 5.84 21.719 1 97.56 79 GLY A O 1
ATOM 578 N N . THR A 1 80 ? -3.871 4.875 20.562 1 97.38 80 THR A N 1
ATOM 579 C CA . THR A 1 80 ? -3.225 4.281 21.719 1 97.38 80 THR A CA 1
ATOM 580 C C . THR A 1 80 ? -1.708 4.418 21.625 1 97.38 80 THR A C 1
ATOM 582 O O . THR A 1 80 ? -1.152 4.477 20.531 1 97.38 80 THR A O 1
ATOM 585 N N . PRO A 1 81 ? -1.085 4.547 22.781 1 97.81 81 PRO A N 1
ATOM 586 C CA . PRO A 1 81 ? 0.374 4.676 22.75 1 97.81 81 PRO A CA 1
ATOM 587 C C . PRO A 1 81 ? 1.054 3.541 22 1 97.81 81 PRO A C 1
ATOM 589 O O . PRO A 1 81 ? 0.621 2.389 22.078 1 97.81 81 PRO A O 1
ATOM 592 N N . THR A 1 82 ? 2.023 3.838 21.25 1 97.12 82 THR A N 1
ATOM 593 C CA . THR A 1 82 ? 2.865 2.891 20.531 1 97.12 82 THR A CA 1
ATOM 594 C C . THR A 1 82 ? 4.336 3.291 20.625 1 97.12 82 THR A C 1
ATOM 596 O O . THR A 1 82 ? 4.664 4.477 20.578 1 97.12 82 THR A O 1
ATOM 599 N N . PRO A 1 83 ? 5.25 2.324 20.75 1 97.81 83 PRO A N 1
ATOM 600 C CA . PRO A 1 83 ? 6.676 2.658 20.75 1 97.81 83 PRO A CA 1
ATOM 601 C C . PRO A 1 83 ? 7.113 3.359 19.469 1 97.81 83 PRO A C 1
ATOM 603 O O . PRO A 1 83 ? 8.062 4.148 19.484 1 97.81 83 PRO A O 1
ATOM 606 N N . ARG A 1 84 ? 6.395 3.098 18.406 1 98.56 84 ARG A N 1
ATOM 607 C CA . ARG A 1 84 ? 6.75 3.67 17.125 1 98.56 84 ARG A CA 1
ATOM 608 C C . ARG A 1 84 ? 6.664 5.191 17.156 1 98.56 84 ARG A C 1
ATOM 610 O O . ARG A 1 84 ? 7.48 5.875 16.531 1 98.56 84 ARG A O 1
ATOM 617 N N . ALA A 1 85 ? 5.684 5.723 17.812 1 98.75 85 ALA A N 1
ATOM 618 C CA . ALA A 1 85 ? 5.539 7.176 17.906 1 98.75 85 ALA A CA 1
ATOM 619 C C . ALA A 1 85 ? 6.723 7.797 18.656 1 98.75 85 ALA A C 1
ATOM 621 O O . ALA A 1 85 ? 7.234 8.844 18.25 1 98.75 85 ALA A O 1
ATOM 622 N N . VAL A 1 86 ? 7.172 7.152 19.688 1 98.81 86 VAL A N 1
ATOM 623 C CA . VAL A 1 86 ? 8.305 7.641 20.469 1 98.81 86 VAL A CA 1
ATOM 624 C C . VAL A 1 86 ? 9.586 7.535 19.641 1 98.81 86 VAL A C 1
ATOM 626 O O . VAL A 1 86 ? 10.398 8.461 19.625 1 98.81 86 VAL A O 1
ATOM 629 N N . GLU A 1 87 ? 9.703 6.41 18.984 1 98.81 87 GLU A N 1
ATOM 630 C CA . GLU A 1 87 ? 10.859 6.219 18.125 1 98.81 87 GLU A CA 1
ATOM 631 C C . GLU A 1 87 ? 10.906 7.27 17.016 1 98.81 87 GLU A C 1
ATOM 633 O O . GLU A 1 87 ? 11.984 7.703 16.609 1 98.81 87 GLU A O 1
ATOM 638 N N . LEU A 1 88 ? 9.734 7.637 16.516 1 98.88 88 LEU A N 1
ATOM 639 C CA . LEU A 1 88 ? 9.672 8.695 15.516 1 98.88 88 LEU A CA 1
ATOM 640 C C . LEU A 1 88 ? 10.125 10.031 16.109 1 98.88 88 LEU A C 1
ATOM 642 O O . LEU A 1 88 ? 10.828 10.797 15.445 1 98.88 88 LEU A O 1
ATOM 646 N N . CYS A 1 89 ? 9.742 10.312 17.312 1 98.88 89 CYS A N 1
ATOM 647 C CA . CYS A 1 89 ? 10.227 11.508 17.984 1 98.88 89 CYS A CA 1
ATOM 648 C C . CYS A 1 89 ? 11.742 11.477 18.125 1 98.88 89 CYS A C 1
ATOM 650 O O . CYS A 1 89 ? 12.406 12.508 17.984 1 98.88 89 CYS A O 1
ATOM 652 N N . ASP A 1 90 ? 12.273 10.297 18.5 1 98.88 90 ASP A N 1
ATOM 653 C CA . ASP A 1 90 ? 13.727 10.156 18.562 1 98.88 90 ASP A CA 1
ATOM 654 C C . ASP A 1 90 ? 14.375 10.523 17.234 1 98.88 90 ASP A C 1
ATOM 656 O O . ASP A 1 90 ? 15.398 11.219 17.203 1 98.88 90 ASP A O 1
ATOM 660 N N . TRP A 1 91 ? 13.844 10.031 16.172 1 98.88 91 TRP A N 1
ATOM 661 C CA . TRP A 1 91 ? 14.359 10.344 14.844 1 98.88 91 TRP A CA 1
ATOM 662 C C . TRP A 1 91 ? 14.297 11.844 14.57 1 98.88 91 TRP A C 1
ATOM 664 O O . TRP A 1 91 ? 15.25 12.43 14.055 1 98.88 91 TRP A O 1
ATOM 674 N N . LEU A 1 92 ? 13.164 12.445 14.875 1 98.81 92 LEU A N 1
ATOM 675 C CA . LEU A 1 92 ? 12.992 13.883 14.68 1 98.81 92 LEU A CA 1
ATOM 676 C C . LEU A 1 92 ? 13.984 14.672 15.523 1 98.81 92 LEU A C 1
ATOM 678 O O . LEU A 1 92 ? 14.539 15.672 15.062 1 98.81 92 LEU A O 1
ATOM 682 N N . GLN A 1 93 ? 14.211 14.219 16.75 1 98.44 93 GLN A N 1
ATOM 683 C CA . GLN A 1 93 ? 15.195 14.875 17.609 1 98.44 93 GLN A CA 1
ATOM 684 C C . GLN A 1 93 ? 16.578 14.859 16.969 1 98.44 93 GLN A C 1
ATOM 686 O O . GLN A 1 93 ? 17.281 15.875 16.984 1 98.44 93 GLN A O 1
ATOM 691 N N . THR A 1 94 ? 16.906 13.719 16.438 1 97.75 94 THR A N 1
ATOM 692 C CA . THR A 1 94 ? 18.219 13.523 15.852 1 97.75 94 THR A CA 1
ATOM 693 C C . THR A 1 94 ? 18.375 14.375 14.594 1 97.75 94 THR A C 1
ATOM 695 O O . THR A 1 94 ? 19.484 14.852 14.297 1 97.75 94 THR A O 1
ATOM 698 N N . ASN A 1 95 ? 17.312 14.664 13.891 1 97.81 95 ASN A N 1
ATOM 699 C CA . ASN A 1 95 ? 17.438 15.203 12.539 1 97.81 95 ASN A CA 1
ATOM 700 C C . ASN A 1 95 ? 16.953 16.656 12.477 1 97.81 95 ASN A C 1
ATOM 702 O O . ASN A 1 95 ? 17.062 17.297 11.43 1 97.81 95 ASN A O 1
ATOM 706 N N . SER A 1 96 ? 16.406 17.156 13.547 1 97.62 96 SER A N 1
ATOM 707 C CA . SER A 1 96 ? 16.016 18.562 13.586 1 97.62 96 SER A CA 1
ATOM 708 C C . SER A 1 96 ? 17.25 19.469 13.594 1 97.62 96 SER A C 1
ATOM 710 O O . SER A 1 96 ? 18.328 19.062 14.039 1 97.62 96 SER A O 1
ATOM 712 N N . LEU A 1 97 ? 17.094 20.641 12.992 1 96.62 97 LEU A N 1
ATOM 713 C CA . LEU A 1 97 ? 18.141 21.656 13.055 1 96.62 97 LEU A CA 1
ATOM 714 C C . LEU A 1 97 ? 18.234 22.25 14.453 1 96.62 97 LEU A C 1
ATOM 716 O O . LEU A 1 97 ? 17.375 21.984 15.305 1 96.62 97 LEU A O 1
ATOM 720 N N . ALA A 1 98 ? 19.297 23.109 14.562 1 90.94 98 ALA A N 1
ATOM 721 C CA . ALA A 1 98 ? 19.469 23.797 15.844 1 90.94 98 ALA A CA 1
ATOM 722 C C . ALA A 1 98 ? 18.25 24.656 16.172 1 90.94 98 ALA A C 1
ATOM 724 O O . ALA A 1 98 ? 17.734 25.391 15.297 1 90.94 98 ALA A O 1
ATOM 725 N N . GLY A 1 99 ? 17.641 24.578 17.328 1 90.19 99 GLY A N 1
ATOM 726 C CA . GLY A 1 99 ? 16.469 25.328 17.734 1 90.19 99 GLY A CA 1
ATOM 727 C C . GLY A 1 99 ? 15.172 24.562 17.609 1 90.19 99 GLY A C 1
ATOM 728 O O . GLY A 1 99 ? 14.117 25.016 18.047 1 90.19 99 GLY A O 1
ATOM 729 N N . GLY A 1 100 ? 15.242 23.391 16.891 1 93.06 100 GLY A N 1
ATOM 730 C CA . GLY A 1 100 ? 14.086 22.516 16.906 1 93.06 100 GLY A CA 1
ATOM 731 C C . GLY A 1 100 ? 13.328 22.484 15.602 1 93.06 100 GLY A C 1
ATOM 732 O O . GLY A 1 100 ? 12.43 21.656 15.414 1 93.06 100 GLY A O 1
ATOM 733 N N . GLY A 1 101 ? 13.625 23.359 14.695 1 97.69 101 GLY A N 1
ATOM 734 C CA . GLY A 1 101 ? 12.953 23.406 13.406 1 97.69 101 GLY A CA 1
ATOM 735 C C . GLY A 1 101 ? 13.406 22.297 12.469 1 97.69 101 GLY A C 1
ATOM 736 O O . GLY A 1 101 ? 14.57 21.906 12.477 1 97.69 101 GLY A O 1
ATOM 737 N N . LEU A 1 102 ? 12.469 21.781 11.688 1 98.75 102 LEU A N 1
ATOM 738 C CA . LEU A 1 102 ? 12.758 20.812 10.633 1 98.75 102 LEU A CA 1
ATOM 739 C C . LEU A 1 102 ? 12.945 21.516 9.289 1 98.75 102 LEU A C 1
ATOM 741 O O . LEU A 1 102 ? 12.242 22.484 8.992 1 98.75 102 LEU A O 1
ATOM 745 N N . PRO A 1 103 ? 13.969 21.047 8.508 1 98.44 103 PRO A N 1
ATOM 746 C CA . PRO A 1 103 ? 13.875 21.453 7.109 1 98.44 103 PRO A CA 1
ATOM 747 C C . PRO A 1 103 ? 12.617 20.938 6.422 1 98.44 103 PRO A C 1
ATOM 749 O O . PRO A 1 103 ? 12.047 19.922 6.848 1 98.44 103 PRO A O 1
ATOM 752 N N . PHE A 1 104 ? 12.227 21.672 5.418 1 98.44 104 PHE A N 1
ATOM 753 C CA . PHE A 1 104 ? 11.047 21.219 4.68 1 98.44 104 PHE A CA 1
ATOM 754 C C . PHE A 1 104 ? 11.242 19.812 4.148 1 98.44 104 PHE A C 1
ATOM 756 O O . PHE A 1 104 ? 10.312 19 4.191 1 98.44 104 PHE A O 1
ATOM 763 N N . ALA A 1 105 ? 12.359 19.5 3.65 1 98.75 105 ALA A N 1
ATOM 764 C CA . ALA A 1 105 ? 12.773 18.172 3.221 1 98.75 105 ALA A CA 1
ATOM 765 C C . ALA A 1 105 ? 14.281 17.984 3.385 1 98.75 105 ALA A C 1
ATOM 767 O O . ALA A 1 105 ? 15.047 18.938 3.281 1 98.75 105 ALA A O 1
ATOM 768 N N . PHE A 1 106 ? 14.688 16.766 3.707 1 98.62 106 PHE A N 1
ATOM 769 C CA . PHE A 1 106 ? 16.094 16.375 3.617 1 98.62 106 PHE A CA 1
ATOM 770 C C . PHE A 1 106 ? 16.469 16.031 2.178 1 98.62 106 PHE A C 1
ATOM 772 O O . PHE A 1 106 ? 15.594 15.914 1.314 1 98.62 106 PHE A O 1
ATOM 779 N N . PRO A 1 107 ? 17.75 15.953 1.89 1 98.19 107 PRO A N 1
ATOM 780 C CA . PRO A 1 107 ? 18.172 15.633 0.521 1 98.19 107 PRO A CA 1
ATOM 781 C C . PRO A 1 107 ? 17.547 14.336 0.007 1 98.19 107 PRO A C 1
ATOM 783 O O . PRO A 1 107 ? 17.469 13.352 0.746 1 98.19 107 PRO A O 1
ATOM 786 N N . ILE A 1 108 ? 17.109 14.359 -1.22 1 98.19 108 ILE A N 1
ATOM 787 C CA . ILE A 1 108 ? 16.438 13.234 -1.863 1 98.19 108 ILE A CA 1
ATOM 788 C C . ILE A 1 108 ? 17.281 12.727 -3.027 1 98.19 108 ILE A C 1
ATOM 790 O O . ILE A 1 108 ? 17.344 13.359 -4.082 1 98.19 108 ILE A O 1
ATOM 794 N N . ALA A 1 109 ? 17.875 11.578 -2.912 1 96.06 109 ALA A N 1
ATOM 795 C CA . ALA A 1 109 ? 18.766 11.016 -3.924 1 96.06 109 ALA A CA 1
ATOM 796 C C . ALA A 1 109 ? 17.969 10.258 -4.988 1 96.06 109 ALA A C 1
ATOM 798 O O . ALA A 1 109 ? 18.453 10.055 -6.102 1 96.06 109 ALA A O 1
ATOM 799 N N . ASP A 1 110 ? 16.812 9.836 -4.723 1 97.94 110 ASP A N 1
ATOM 800 C CA . ASP A 1 110 ? 15.93 9.094 -5.621 1 97.94 110 ASP A CA 1
ATOM 801 C C . ASP A 1 110 ? 14.625 9.852 -5.867 1 97.94 110 ASP A C 1
ATOM 803 O O . ASP A 1 110 ? 13.562 9.422 -5.422 1 97.94 110 ASP A O 1
ATOM 807 N N . PRO A 1 111 ? 14.633 10.844 -6.691 1 98.12 111 PRO A N 1
ATOM 808 C CA . PRO A 1 111 ? 13.539 11.805 -6.789 1 98.12 111 PRO A CA 1
ATOM 809 C C . PRO A 1 111 ? 12.391 11.305 -7.66 1 98.12 111 PRO A C 1
ATOM 811 O O . PRO A 1 111 ? 11.375 11.992 -7.809 1 98.12 111 PRO A O 1
ATOM 814 N N . ALA A 1 112 ? 12.523 10.141 -8.305 1 97.44 112 ALA A N 1
ATOM 815 C CA . ALA A 1 112 ? 11.438 9.641 -9.141 1 97.44 112 ALA A CA 1
ATOM 816 C C . ALA A 1 112 ? 10.125 9.602 -8.359 1 97.44 112 ALA A C 1
ATOM 818 O O . ALA A 1 112 ? 10.07 9.055 -7.25 1 97.44 112 ALA A O 1
ATOM 819 N N . GLY A 1 113 ? 9.086 10.156 -8.961 1 97.31 113 GLY A N 1
ATOM 820 C CA . GLY A 1 113 ? 7.773 10.188 -8.336 1 97.31 113 GLY A CA 1
ATOM 821 C C . GLY A 1 113 ? 7.656 11.234 -7.246 1 97.31 113 GLY A C 1
ATOM 822 O O . GLY A 1 113 ? 6.629 11.32 -6.57 1 97.31 113 GLY A O 1
ATOM 823 N N . CYS A 1 114 ? 8.664 12.047 -7.004 1 98.56 114 CYS A N 1
ATOM 824 C CA . CYS A 1 114 ? 8.609 13.102 -6.004 1 98.56 114 CYS A CA 1
ATOM 825 C C . CYS A 1 114 ? 8.258 14.445 -6.645 1 98.56 114 CYS A C 1
ATOM 827 O O . CYS A 1 114 ? 8.734 14.758 -7.734 1 98.56 114 CYS A O 1
ATOM 829 N N . ALA A 1 115 ? 7.43 15.188 -5.953 1 97.88 115 ALA A N 1
ATOM 830 C CA . ALA A 1 115 ? 7.125 16.547 -6.422 1 97.88 115 ALA A CA 1
ATOM 831 C C . ALA A 1 115 ? 8.375 17.422 -6.395 1 97.88 115 ALA A C 1
ATOM 833 O O . ALA A 1 115 ? 9.195 17.312 -5.48 1 97.88 115 ALA A O 1
ATOM 834 N N . PRO A 1 116 ? 8.492 18.391 -7.293 1 96.69 116 PRO A N 1
ATOM 835 C CA . PRO A 1 116 ? 9.688 19.234 -7.398 1 96.69 116 PRO A CA 1
ATOM 836 C C . PRO A 1 116 ? 9.93 20.078 -6.145 1 96.69 116 PRO A C 1
ATOM 838 O O . PRO A 1 116 ? 11.078 20.359 -5.793 1 96.69 116 PRO A O 1
ATOM 841 N N . PHE A 1 117 ? 8.844 20.5 -5.426 1 95.44 117 PHE A N 1
ATOM 842 C CA . PHE A 1 117 ? 9.023 21.375 -4.273 1 95.44 117 PHE A CA 1
ATOM 843 C C . PHE A 1 117 ? 9.656 20.609 -3.113 1 95.44 117 PHE A C 1
ATOM 845 O O . PHE A 1 117 ? 10.281 21.203 -2.236 1 95.44 117 PHE A O 1
ATOM 852 N N . TRP A 1 118 ? 9.516 19.266 -3.066 1 97.94 118 TRP A N 1
ATOM 853 C CA . TRP A 1 118 ? 10.273 18.469 -2.104 1 97.94 118 TRP A CA 1
ATOM 854 C C . TRP A 1 118 ? 11.734 18.359 -2.512 1 97.94 118 TRP A C 1
ATOM 856 O O . TRP A 1 118 ? 12.633 18.578 -1.691 1 97.94 118 TRP A O 1
ATOM 866 N N . VAL A 1 119 ? 11.977 18.047 -3.738 1 98.19 119 VAL A N 1
ATOM 867 C CA . VAL A 1 119 ? 13.297 17.734 -4.262 1 98.19 119 VAL A CA 1
ATOM 868 C C . VAL A 1 119 ? 14.188 18.969 -4.18 1 98.19 119 VAL A C 1
ATOM 870 O O . VAL A 1 119 ? 15.383 18.859 -3.895 1 98.19 119 VAL A O 1
ATOM 873 N N . SER A 1 120 ? 13.625 20.156 -4.34 1 97.69 120 SER A N 1
ATOM 874 C CA . SER A 1 120 ? 14.406 21.375 -4.441 1 97.69 120 SER A CA 1
ATOM 875 C C . SER A 1 120 ? 14.484 22.094 -3.1 1 97.69 120 SER A C 1
ATOM 877 O O . SER A 1 120 ? 15.086 23.172 -2.996 1 97.69 120 SER A O 1
ATOM 879 N N . ALA A 1 121 ? 13.914 21.547 -2.08 1 97.62 121 ALA A N 1
ATOM 880 C CA . ALA A 1 121 ? 13.867 22.203 -0.778 1 97.62 121 ALA A CA 1
ATOM 881 C C . ALA A 1 121 ? 15.273 22.391 -0.21 1 97.62 121 ALA A C 1
ATOM 883 O O . ALA A 1 121 ? 16.156 21.547 -0.415 1 97.62 121 ALA A O 1
ATOM 884 N N . ASP A 1 122 ? 15.539 23.5 0.501 1 97.69 122 ASP A N 1
ATOM 885 C CA . ASP A 1 122 ? 16.797 23.766 1.198 1 97.69 122 ASP A CA 1
ATOM 886 C C . ASP A 1 122 ? 16.859 22.984 2.51 1 97.69 122 ASP A C 1
ATOM 888 O O . ASP A 1 122 ? 16.156 23.312 3.469 1 97.69 122 ASP A O 1
ATOM 892 N N . PRO A 1 123 ? 17.719 22 2.574 1 97.62 123 PRO A N 1
ATOM 893 C CA . PRO A 1 123 ? 17.766 21.156 3.775 1 97.62 123 PRO A CA 1
ATOM 894 C C . PRO A 1 123 ? 18.469 21.844 4.945 1 97.62 123 PRO A C 1
ATOM 896 O O . PRO A 1 123 ? 18.469 21.328 6.062 1 97.62 123 PRO A O 1
ATOM 899 N N . SER A 1 124 ? 19.031 22.969 4.734 1 96.94 124 SER A N 1
ATOM 900 C CA . SER A 1 124 ? 19.828 23.625 5.762 1 96.94 124 SER A CA 1
ATOM 901 C C . SER A 1 124 ? 19.031 24.688 6.5 1 96.94 124 SER A C 1
ATOM 903 O O . SER A 1 124 ? 19.484 25.234 7.5 1 96.94 124 SER A O 1
ATOM 905 N N . ALA A 1 125 ? 17.844 24.953 6.07 1 97 125 ALA A N 1
ATOM 906 C CA . ALA A 1 125 ? 17 25.984 6.684 1 97 125 ALA A CA 1
ATOM 907 C C . ALA A 1 125 ? 15.758 25.375 7.32 1 97 125 ALA A C 1
ATOM 909 O O . ALA A 1 125 ? 15.141 24.469 6.746 1 97 125 ALA A O 1
ATOM 910 N N . PRO A 1 126 ? 15.438 25.844 8.5 1 97.62 126 PRO A N 1
ATOM 911 C CA . PRO A 1 126 ? 14.188 25.359 9.094 1 97.62 126 PRO A CA 1
ATOM 912 C C . PRO A 1 126 ? 12.945 25.875 8.375 1 97.62 126 PRO A C 1
ATOM 914 O O . PRO A 1 126 ? 12.977 26.969 7.805 1 97.62 126 PRO A O 1
ATOM 917 N N . SER A 1 127 ? 11.914 25.078 8.367 1 98.12 127 SER A N 1
ATOM 918 C CA . SER A 1 127 ? 10.648 25.406 7.719 1 98.12 127 SER A CA 1
ATOM 919 C C . SER A 1 127 ? 9.508 25.453 8.727 1 98.12 127 SER A C 1
ATOM 921 O O . SER A 1 127 ? 9.141 24.422 9.305 1 98.12 127 SER A O 1
ATOM 923 N N . LEU A 1 128 ? 8.93 26.656 8.922 1 98.25 128 LEU A N 1
ATOM 924 C CA . LEU A 1 128 ? 7.754 26.766 9.773 1 98.25 128 LEU A CA 1
ATOM 925 C C . LEU A 1 128 ? 6.602 25.938 9.227 1 98.25 128 LEU A C 1
ATOM 927 O O . LEU A 1 128 ? 5.859 25.312 9.992 1 98.25 128 LEU A O 1
ATOM 931 N N . GLN A 1 129 ? 6.469 25.875 7.922 1 97.88 129 GLN A N 1
ATOM 932 C CA . GLN A 1 129 ? 5.383 25.156 7.27 1 97.88 129 GLN A CA 1
ATOM 933 C C . GLN A 1 129 ? 5.355 23.688 7.719 1 97.88 129 GLN A C 1
ATOM 935 O O . GLN A 1 129 ? 4.355 23.219 8.273 1 97.88 129 GLN A O 1
ATOM 940 N N . ILE A 1 130 ? 6.465 22.984 7.57 1 98.69 130 ILE A N 1
ATOM 941 C CA . ILE A 1 130 ? 6.477 21.547 7.836 1 98.69 130 ILE A CA 1
ATOM 942 C C . ILE A 1 130 ? 6.574 21.297 9.336 1 98.69 130 ILE A C 1
ATOM 944 O O . ILE A 1 130 ? 5.973 20.359 9.859 1 98.69 130 ILE A O 1
ATOM 948 N N . THR A 1 131 ? 7.371 22.125 10.078 1 98.81 131 THR A N 1
ATOM 949 C CA . THR A 1 131 ? 7.527 21.906 11.516 1 98.81 131 THR A CA 1
ATOM 950 C C . THR A 1 131 ? 6.191 22.062 12.234 1 98.81 131 THR A C 1
AT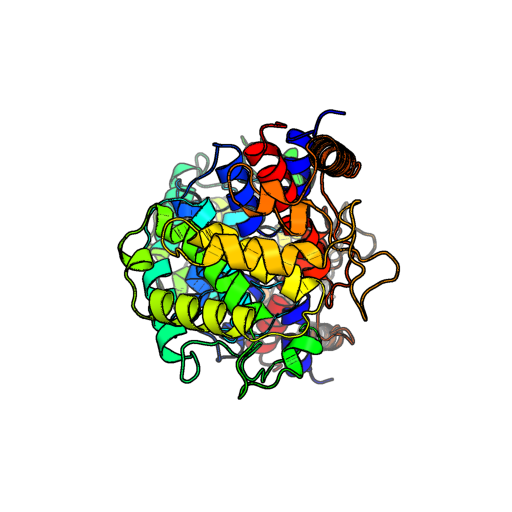OM 952 O O . THR A 1 131 ? 5.863 21.281 13.125 1 98.81 131 THR A O 1
ATOM 955 N N . SER A 1 132 ? 5.41 23.062 11.828 1 98.81 132 SER A N 1
ATOM 956 C CA . SER A 1 132 ? 4.148 23.344 12.5 1 98.81 132 SER A CA 1
ATOM 957 C C . SER A 1 132 ? 3.158 22.188 12.32 1 98.81 132 SER A C 1
ATOM 959 O O . SER A 1 132 ? 2.52 21.766 13.281 1 98.81 132 SER A O 1
ATOM 961 N N . ILE A 1 133 ? 3.062 21.656 11.102 1 98.75 133 ILE A N 1
ATOM 962 C CA . ILE A 1 133 ? 2.033 20.641 10.852 1 98.75 133 ILE A CA 1
ATOM 963 C C . ILE A 1 133 ? 2.48 19.297 11.414 1 98.75 133 ILE A C 1
ATOM 965 O O . ILE A 1 133 ? 1.657 18.516 11.883 1 98.75 133 ILE A O 1
ATOM 969 N N . VAL A 1 134 ? 3.766 18.984 11.367 1 98.88 134 VAL A N 1
ATOM 970 C CA . VAL A 1 134 ? 4.266 17.781 12.031 1 98.88 134 VAL A CA 1
ATOM 971 C C . VAL A 1 134 ? 4.02 17.875 13.531 1 98.88 134 VAL A C 1
ATOM 973 O O . VAL A 1 134 ? 3.559 16.906 14.148 1 98.88 134 VAL A O 1
ATOM 976 N N . CYS A 1 135 ? 4.332 19.016 14.062 1 98.56 135 CYS A N 1
ATOM 977 C CA . CYS A 1 135 ? 4.121 19.25 15.484 1 98.56 135 CYS A CA 1
ATOM 978 C C . CYS A 1 135 ? 2.645 19.125 15.844 1 98.56 135 CYS A C 1
ATOM 980 O O . CYS A 1 135 ? 2.295 18.562 16.875 1 98.56 135 CYS A O 1
ATOM 982 N N . ALA A 1 136 ? 1.782 19.703 15.031 1 98.69 136 ALA A N 1
ATOM 983 C CA . ALA A 1 136 ? 0.344 19.594 15.266 1 98.69 136 ALA A CA 1
ATOM 984 C C . ALA A 1 136 ? -0.107 18.141 15.281 1 98.69 136 ALA A C 1
ATOM 986 O O . ALA A 1 136 ? -0.908 17.734 16.125 1 98.69 136 ALA A O 1
ATOM 987 N N . ALA A 1 137 ? 0.373 17.359 14.352 1 98.81 137 ALA A N 1
ATOM 988 C CA . ALA A 1 137 ? 0.023 15.938 14.297 1 98.81 137 ALA A CA 1
ATOM 989 C C . ALA A 1 137 ? 0.551 15.195 15.523 1 98.81 137 ALA A C 1
ATOM 991 O O . ALA A 1 137 ? -0.145 14.352 16.094 1 98.81 137 ALA A O 1
ATOM 992 N N . ALA A 1 138 ? 1.787 15.516 15.891 1 98.88 138 ALA A N 1
ATOM 993 C CA . ALA A 1 138 ? 2.359 14.914 17.094 1 98.88 138 ALA A CA 1
ATOM 994 C C . ALA A 1 138 ? 1.545 15.281 18.328 1 98.88 138 ALA A C 1
ATOM 996 O O . ALA A 1 138 ? 1.404 14.477 19.25 1 98.88 138 ALA A O 1
ATOM 997 N N . ALA A 1 139 ? 1.061 16.469 18.375 1 98.62 139 ALA A N 1
ATOM 998 C CA . ALA A 1 139 ? 0.268 16.938 19.5 1 98.62 139 ALA A CA 1
ATOM 999 C C . ALA A 1 139 ? -0.997 16.109 19.672 1 98.62 139 ALA A C 1
ATOM 1001 O O . ALA A 1 139 ? -1.449 15.875 20.797 1 98.62 139 ALA A O 1
ATOM 1002 N N . ARG A 1 140 ? -1.575 15.688 18.562 1 98.12 140 ARG A N 1
ATOM 1003 C CA . ARG A 1 140 ? -2.734 14.805 18.641 1 98.12 140 ARG A CA 1
ATOM 1004 C C . ARG A 1 140 ? -2.373 13.492 19.328 1 98.12 140 ARG A C 1
ATOM 1006 O O . ARG A 1 140 ? -3.162 12.961 20.125 1 98.12 140 ARG A O 1
ATOM 1013 N N . VAL A 1 141 ? -1.199 12.977 19.016 1 98.75 141 VAL A N 1
ATOM 1014 C CA . VAL A 1 141 ? -0.729 11.742 19.656 1 98.75 141 VAL A CA 1
ATOM 1015 C C . VAL A 1 141 ? -0.434 12.008 21.125 1 98.75 141 VAL A C 1
ATOM 1017 O O . VAL A 1 141 ? -0.766 11.188 21.984 1 98.75 141 VAL A O 1
ATOM 1020 N N . ALA A 1 142 ? 0.107 13.141 21.406 1 98.5 142 ALA A N 1
ATOM 1021 C CA . ALA A 1 142 ? 0.505 13.539 22.766 1 98.5 142 ALA A CA 1
ATOM 1022 C C . ALA A 1 142 ? -0.704 13.602 23.688 1 98.5 142 ALA A C 1
ATOM 1024 O O . ALA A 1 142 ? -0.557 13.555 24.906 1 98.5 142 ALA A O 1
ATOM 1025 N N . GLU A 1 143 ? -1.875 13.719 23.156 1 97.12 143 GLU A N 1
ATOM 1026 C CA . GLU A 1 143 ? -3.088 13.773 23.969 1 97.12 143 GLU A CA 1
ATOM 1027 C C . GLU A 1 143 ? -3.264 12.5 24.781 1 97.12 143 GLU A C 1
ATOM 1029 O O . GLU A 1 143 ? -3.84 12.523 25.875 1 97.12 143 GLU A O 1
ATOM 1034 N N . PHE A 1 144 ? -2.752 11.344 24.297 1 97.81 144 PHE A N 1
ATOM 1035 C CA . PHE A 1 144 ? -2.986 10.094 25.016 1 97.81 144 PHE A CA 1
ATOM 1036 C C . PHE A 1 144 ? -1.675 9.359 25.266 1 97.81 144 PHE A C 1
ATOM 1038 O O . PHE A 1 144 ? -1.668 8.281 25.859 1 97.81 144 PHE A O 1
ATOM 1045 N N . ASP A 1 145 ? -0.62 9.883 24.828 1 98.44 145 ASP A N 1
ATOM 1046 C CA . ASP A 1 145 ? 0.697 9.281 25 1 98.44 145 ASP A CA 1
ATOM 1047 C C . ASP A 1 145 ? 1.645 10.234 25.719 1 98.44 145 ASP A C 1
ATOM 1049 O O . ASP A 1 145 ? 2.293 11.07 25.094 1 98.44 145 ASP A O 1
ATOM 1053 N N . GLU A 1 146 ? 1.902 10.039 26.906 1 98.25 146 GLU A N 1
ATOM 1054 C CA . GLU A 1 146 ? 2.707 10.914 27.75 1 98.25 146 GLU A CA 1
ATOM 1055 C C . GLU A 1 146 ? 4.16 10.945 27.297 1 98.25 146 GLU A C 1
ATOM 1057 O O . GLU A 1 146 ? 4.828 11.977 27.391 1 98.25 146 GLU A O 1
ATOM 1062 N N . ALA A 1 147 ? 4.633 9.828 26.781 1 98.62 147 ALA A N 1
ATOM 1063 C CA . ALA A 1 147 ? 6.016 9.758 26.312 1 98.62 147 ALA A CA 1
ATOM 1064 C C . ALA A 1 147 ? 6.246 10.703 25.141 1 98.62 147 ALA A C 1
ATOM 1066 O O . ALA A 1 147 ? 7.324 11.289 25 1 98.62 147 ALA A O 1
ATOM 1067 N N . VAL A 1 148 ? 5.246 10.852 24.312 1 98.75 148 VAL A N 1
ATOM 1068 C CA . VAL A 1 148 ? 5.34 11.797 23.203 1 98.75 148 VAL A CA 1
ATOM 1069 C C . VAL A 1 148 ? 5.184 13.227 23.719 1 98.75 148 VAL A C 1
ATOM 1071 O O . VAL A 1 148 ? 5.941 14.117 23.344 1 98.75 148 VAL A O 1
ATOM 1074 N N . ALA A 1 149 ? 4.25 13.43 24.641 1 98.44 149 ALA A N 1
ATOM 1075 C CA . ALA A 1 149 ? 3.963 14.75 25.188 1 98.44 149 ALA A CA 1
ATOM 1076 C C . ALA A 1 149 ? 5.188 15.32 25.906 1 98.44 149 ALA A C 1
ATOM 1078 O O . ALA A 1 149 ? 5.422 16.531 25.859 1 98.44 149 ALA A O 1
ATOM 1079 N N . GLU A 1 150 ? 5.957 14.477 26.469 1 98.38 150 GLU A N 1
ATOM 1080 C CA . GLU A 1 150 ? 7.078 14.922 27.281 1 98.38 150 GLU A CA 1
ATOM 1081 C C . GLU A 1 150 ? 8.398 14.797 26.531 1 98.38 150 GLU A C 1
ATOM 1083 O O . GLU A 1 150 ? 9.469 15.07 27.078 1 98.38 150 GLU A O 1
ATOM 1088 N N . HIS A 1 151 ? 8.336 14.312 25.375 1 98.56 151 HIS A N 1
ATOM 1089 C CA . HIS A 1 151 ? 9.57 14.102 24.625 1 98.56 151 HIS A CA 1
ATOM 1090 C C . HIS A 1 151 ? 10.289 15.422 24.375 1 98.56 151 HIS A C 1
ATOM 1092 O O . HIS A 1 151 ? 9.664 16.422 24.016 1 98.56 151 HIS A O 1
ATOM 1098 N N . PRO A 1 152 ? 11.617 15.445 24.438 1 98.12 152 PRO A N 1
ATOM 1099 C CA . PRO A 1 152 ? 12.375 16.688 24.266 1 98.12 152 PRO A CA 1
ATOM 1100 C C . PRO A 1 152 ? 12.203 17.297 22.875 1 98.12 152 PRO A C 1
ATOM 1102 O O . PRO A 1 152 ? 12.172 18.516 22.734 1 98.12 152 PRO A O 1
ATOM 1105 N N . TRP A 1 153 ? 12.102 16.484 21.891 1 98.38 153 TRP A N 1
ATOM 1106 C CA . TRP A 1 153 ? 11.898 17.016 20.547 1 98.38 153 TRP A CA 1
ATOM 1107 C C . TRP A 1 153 ? 10.617 17.844 20.484 1 98.38 153 TRP A C 1
ATOM 1109 O O . TRP A 1 153 ? 10.594 18.922 19.891 1 98.38 153 TRP A O 1
ATOM 1119 N N . PHE A 1 154 ? 9.531 17.297 21.031 1 98.5 154 PHE A N 1
ATOM 1120 C CA . PHE A 1 154 ? 8.242 17.953 20.969 1 98.5 154 PHE A CA 1
ATOM 1121 C C . PHE A 1 154 ? 8.312 19.344 21.594 1 98.5 154 PHE A C 1
ATOM 1123 O O . PHE A 1 154 ? 7.852 20.328 21.016 1 98.5 154 PHE A O 1
ATOM 1130 N N . ALA A 1 155 ? 8.945 19.438 22.703 1 97.94 155 ALA A N 1
ATOM 1131 C CA . ALA A 1 155 ? 9.102 20.719 23.391 1 97.94 155 ALA A CA 1
ATOM 1132 C C . ALA A 1 155 ? 9.883 21.703 22.547 1 97.94 155 ALA A C 1
ATOM 1134 O O . ALA A 1 155 ? 9.516 22.875 22.438 1 97.94 155 ALA A O 1
ATOM 1135 N N . SER A 1 156 ? 10.953 21.203 21.984 1 98.19 156 SER A N 1
ATOM 1136 C CA . SER A 1 156 ? 11.805 22.062 21.172 1 98.19 156 SER A CA 1
ATOM 1137 C C . SER A 1 156 ? 11.07 22.531 19.906 1 98.19 156 SER A C 1
ATOM 1139 O O . SER A 1 156 ? 11.211 23.672 19.5 1 98.19 156 SER A O 1
ATOM 1141 N N . ALA A 1 157 ? 10.328 21.641 19.266 1 98.31 157 ALA A N 1
ATOM 1142 C CA . ALA A 1 157 ? 9.57 21.969 18.078 1 98.31 157 ALA A CA 1
ATOM 1143 C C . ALA A 1 157 ? 8.484 23 18.375 1 98.31 157 ALA A C 1
ATOM 1145 O O . ALA A 1 157 ? 8.25 23.922 17.594 1 98.31 157 ALA A O 1
ATOM 1146 N N . VAL A 1 158 ? 7.797 22.844 19.516 1 98.44 158 VAL A N 1
ATOM 1147 C CA . VAL A 1 158 ? 6.773 23.781 19.938 1 98.44 158 VAL A CA 1
ATOM 1148 C C . VAL A 1 158 ? 7.391 25.172 20.125 1 98.44 158 VAL A C 1
ATOM 1150 O O . VAL A 1 158 ? 6.863 26.172 19.625 1 98.44 158 VAL A O 1
ATOM 1153 N N . ARG A 1 159 ? 8.484 25.172 20.844 1 98.06 159 ARG A N 1
ATOM 1154 C CA . ARG A 1 159 ? 9.141 26.453 21.078 1 98.06 159 ARG A CA 1
ATOM 1155 C C . ARG A 1 159 ? 9.562 27.109 19.766 1 98.06 159 ARG A C 1
ATOM 1157 O O . ARG A 1 159 ? 9.352 28.312 19.578 1 98.06 159 ARG A O 1
ATOM 1164 N N . TYR A 1 160 ? 10.188 26.375 18.875 1 98.44 160 TYR A N 1
ATOM 1165 C CA . TYR A 1 160 ? 10.562 26.891 17.562 1 98.44 160 TYR A CA 1
ATOM 1166 C C . TYR A 1 160 ? 9.359 27.516 16.844 1 98.44 160 TYR A C 1
ATOM 1168 O O . TYR A 1 160 ? 9.445 28.625 16.328 1 98.44 160 TYR A O 1
ATOM 1176 N N . CYS A 1 161 ? 8.227 26.75 16.766 1 98.69 161 CYS A N 1
ATOM 1177 C CA . CYS A 1 161 ? 7.055 27.203 16.016 1 98.69 161 CYS A CA 1
ATOM 1178 C C . CYS A 1 161 ? 6.484 28.484 16.625 1 98.69 161 CYS A C 1
ATOM 1180 O O . CYS A 1 161 ? 6.141 29.406 15.891 1 98.69 161 CYS A O 1
ATOM 1182 N N . LEU A 1 162 ? 6.395 28.531 17.953 1 98.38 162 LEU A N 1
ATOM 1183 C CA . LEU A 1 162 ? 5.867 29.719 18.609 1 98.38 162 LEU A CA 1
ATOM 1184 C C . LEU A 1 162 ? 6.727 30.938 18.297 1 98.38 162 LEU A C 1
ATOM 1186 O O . LEU A 1 162 ? 6.203 32 17.938 1 98.38 162 LEU A O 1
ATOM 1190 N N . ASP A 1 163 ? 8.023 30.766 18.375 1 98 163 ASP A N 1
ATOM 1191 C CA . ASP A 1 163 ? 8.938 31.859 18.109 1 98 163 ASP A CA 1
ATOM 1192 C C . ASP A 1 163 ? 8.859 32.312 16.641 1 98 163 ASP A C 1
ATOM 1194 O O . ASP A 1 163 ? 8.852 33.5 16.344 1 98 163 ASP A O 1
ATOM 1198 N N . ALA A 1 164 ? 8.852 31.344 15.742 1 97.81 164 ALA A N 1
ATOM 1199 C CA . ALA A 1 164 ? 8.797 31.641 14.312 1 97.81 164 ALA A CA 1
ATOM 1200 C C . ALA A 1 164 ? 7.504 32.344 13.953 1 97.81 164 ALA A C 1
ATOM 1202 O O . ALA A 1 164 ? 7.512 33.281 13.141 1 97.81 164 ALA A O 1
ATOM 1203 N N . ILE A 1 165 ? 6.387 31.953 14.516 1 98.12 165 ILE A N 1
ATOM 1204 C CA . ILE A 1 165 ? 5.09 32.594 14.266 1 98.12 165 ILE A CA 1
ATOM 1205 C C . ILE A 1 165 ? 5.102 34.031 14.773 1 98.12 165 ILE A C 1
ATOM 1207 O O . ILE A 1 165 ? 4.66 34.938 14.078 1 98.12 165 ILE A O 1
ATOM 1211 N N . ASP A 1 166 ? 5.559 34.188 15.969 1 97.25 166 ASP A N 1
ATOM 1212 C CA . ASP A 1 166 ? 5.598 35.5 16.594 1 97.25 166 ASP A CA 1
ATOM 1213 C C . ASP A 1 166 ? 6.457 36.469 15.781 1 97.25 166 ASP A C 1
ATOM 1215 O O . ASP A 1 166 ? 6.18 37.656 15.742 1 97.25 166 ASP A O 1
ATOM 1219 N N . GLY A 1 167 ? 7.434 35.938 15.188 1 95.75 167 GLY A N 1
ATOM 1220 C CA . GLY A 1 167 ? 8.375 36.781 14.469 1 95.75 167 GLY A CA 1
ATOM 1221 C C . GLY A 1 167 ? 8.031 36.938 13 1 95.75 167 GLY A C 1
ATOM 1222 O O . GLY A 1 167 ? 8.703 37.688 12.273 1 95.75 167 GLY A O 1
ATOM 1223 N N . ALA A 1 168 ? 6.984 36.312 12.523 1 94.81 168 ALA A N 1
ATOM 1224 C CA . ALA A 1 168 ? 6.688 36.312 11.094 1 94.81 168 ALA A CA 1
ATOM 1225 C C . ALA A 1 168 ? 5.918 37.562 10.672 1 94.81 168 ALA A C 1
ATOM 1227 O O . ALA A 1 168 ? 4.883 37.875 11.258 1 94.81 168 ALA A O 1
ATOM 1228 N N . ASP A 1 169 ? 6.398 38.219 9.641 1 91.75 169 ASP A N 1
ATOM 1229 C CA . ASP A 1 169 ? 5.68 39.344 9.086 1 91.75 169 ASP A CA 1
ATOM 1230 C C . ASP A 1 169 ? 4.523 38.906 8.195 1 91.75 169 ASP A C 1
ATOM 1232 O O . ASP A 1 169 ? 3.455 39.5 8.195 1 91.75 169 ASP A O 1
ATOM 1236 N N . SER A 1 170 ? 4.781 37.969 7.41 1 92.25 170 SER A N 1
ATOM 1237 C CA . SER A 1 170 ? 3.791 37.375 6.516 1 92.25 170 SER A CA 1
ATOM 1238 C C . SER A 1 170 ? 3.967 35.875 6.418 1 92.25 170 SER A C 1
ATOM 1240 O O . SER A 1 170 ? 5.059 35.344 6.656 1 92.25 170 SER A O 1
ATOM 1242 N N . LEU A 1 171 ? 2.869 35.188 6.156 1 94.25 171 LEU A N 1
ATOM 1243 C CA . LEU A 1 171 ? 2.867 33.75 5.93 1 94.25 171 LEU A CA 1
ATOM 1244 C C . LEU A 1 171 ? 2.098 33.406 4.66 1 94.25 171 LEU A C 1
ATOM 1246 O O . LEU A 1 171 ? 1.051 34 4.383 1 94.25 171 LEU A O 1
ATOM 1250 N N . HIS A 1 172 ? 2.684 32.469 3.904 1 93.19 172 HIS A N 1
ATOM 1251 C CA . HIS A 1 172 ? 1.915 31.922 2.787 1 93.19 172 HIS A CA 1
ATOM 1252 C C . HIS A 1 172 ? 0.691 31.156 3.277 1 93.19 172 HIS A C 1
ATOM 1254 O O . HIS A 1 172 ? 0.626 30.766 4.445 1 93.19 172 HIS A O 1
ATOM 1260 N N . ALA A 1 173 ? -0.281 30.906 2.35 1 94.25 173 ALA A N 1
ATOM 1261 C CA . ALA A 1 173 ? -1.594 30.375 2.709 1 94.25 173 ALA A CA 1
ATOM 1262 C C . ALA A 1 173 ? -1.464 29.047 3.461 1 94.25 173 ALA A C 1
ATOM 1264 O O . ALA A 1 173 ? -2.094 28.859 4.504 1 94.25 173 ALA A O 1
ATOM 1265 N N . LEU A 1 174 ? -0.649 28.094 2.936 1 94.69 174 LEU A N 1
ATOM 1266 C CA . LEU A 1 174 ? -0.476 26.797 3.572 1 94.69 174 LEU A CA 1
ATOM 1267 C C . LEU A 1 174 ? 0.216 26.938 4.926 1 94.69 174 LEU A C 1
ATOM 1269 O O . LEU A 1 174 ? -0.156 26.266 5.891 1 94.69 174 LEU A O 1
ATOM 1273 N N . GLU A 1 175 ? 1.213 27.797 4.973 1 96.19 175 GLU A N 1
ATOM 1274 C CA . GLU A 1 175 ? 1.927 28.062 6.219 1 96.19 175 GLU A CA 1
ATOM 1275 C C . GLU A 1 175 ? 0.998 28.656 7.273 1 96.19 175 GLU A C 1
ATOM 1277 O O . GLU A 1 175 ? 1.084 28.312 8.453 1 96.19 175 GLU A O 1
ATOM 1282 N N . LEU A 1 176 ? 0.152 29.531 6.801 1 97.38 176 LEU A N 1
ATOM 1283 C CA . LEU A 1 176 ? -0.838 30.141 7.691 1 97.38 176 LEU A CA 1
ATOM 1284 C C . LEU A 1 176 ? -1.773 29.078 8.258 1 97.38 176 LEU A C 1
ATOM 1286 O O . LEU A 1 176 ? -2.021 29.031 9.461 1 97.38 176 LEU A O 1
ATOM 1290 N N . ALA A 1 177 ? -2.268 28.219 7.426 1 97.69 177 ALA A N 1
ATOM 1291 C CA . ALA A 1 177 ? -3.176 27.156 7.848 1 97.69 177 ALA A CA 1
ATOM 1292 C C . ALA A 1 177 ? -2.496 26.234 8.844 1 97.69 177 ALA A C 1
ATOM 1294 O O . ALA A 1 177 ? -3.074 25.891 9.883 1 97.69 177 ALA A O 1
ATOM 1295 N N . PHE A 1 178 ? -1.27 25.812 8.539 1 98.44 178 PHE A N 1
ATOM 1296 C CA . PHE A 1 178 ? -0.556 24.859 9.383 1 98.44 178 PHE A CA 1
ATOM 1297 C C . PHE A 1 178 ? -0.187 25.484 10.719 1 98.44 178 PHE A C 1
ATOM 1299 O O . PHE A 1 178 ? -0.255 24.844 11.766 1 98.44 178 PHE A O 1
ATOM 1306 N N . ALA A 1 179 ? 0.172 26.766 10.695 1 98.5 179 ALA A N 1
ATOM 1307 C CA . ALA A 1 179 ? 0.467 27.5 11.93 1 98.5 179 ALA A CA 1
ATOM 1308 C C . ALA A 1 179 ? -0.759 27.562 12.836 1 98.5 179 ALA A C 1
ATOM 1310 O O . ALA A 1 179 ? -0.654 27.344 14.047 1 98.5 179 ALA A O 1
ATOM 1311 N N . LEU A 1 180 ? -1.892 27.828 12.25 1 98.56 180 LEU A N 1
ATOM 1312 C CA . LEU A 1 180 ? -3.115 27.938 13.039 1 98.56 180 LEU A CA 1
ATOM 1313 C C . LEU A 1 180 ? -3.514 26.578 13.602 1 98.56 180 LEU A C 1
ATOM 1315 O O . LEU A 1 180 ? -3.939 26.484 14.758 1 98.56 180 LEU A O 1
ATOM 1319 N N . GLN A 1 181 ? -3.387 25.516 12.805 1 98.62 181 GLN A N 1
ATOM 1320 C CA . GLN A 1 181 ? -3.656 24.172 13.312 1 98.62 181 GLN A CA 1
ATOM 1321 C C . GLN A 1 181 ? -2.725 23.812 14.469 1 98.62 181 GLN A C 1
ATOM 1323 O O . GLN A 1 181 ? -3.158 23.234 15.469 1 98.62 181 GLN A O 1
ATOM 1328 N N . PHE A 1 182 ? -1.481 24.219 14.312 1 98.75 182 PHE A N 1
ATOM 1329 C CA . PHE A 1 182 ? -0.495 24.016 15.367 1 98.75 182 PHE A CA 1
ATOM 1330 C C . PHE A 1 182 ? -0.893 24.75 16.641 1 98.75 182 PHE A C 1
ATOM 1332 O O . PHE A 1 182 ? -0.914 24.156 17.719 1 98.75 182 PHE A O 1
ATOM 1339 N N . LEU A 1 183 ? -1.216 26.016 16.516 1 98.75 183 LEU A N 1
ATOM 1340 C CA . LEU A 1 183 ? -1.588 26.812 17.688 1 98.75 183 LEU A CA 1
ATOM 1341 C C . LEU A 1 183 ? -2.814 26.234 18.375 1 98.75 183 LEU A C 1
ATOM 1343 O O . LEU A 1 183 ? -2.883 26.203 19.609 1 98.75 183 LEU A O 1
ATOM 1347 N N . ASP A 1 184 ? -3.715 25.812 17.562 1 98 184 ASP A N 1
ATOM 1348 C CA . ASP A 1 184 ? -4.906 25.172 18.125 1 98 184 ASP A CA 1
ATOM 1349 C C . ASP A 1 184 ? -4.539 23.922 18.922 1 98 184 ASP A C 1
ATOM 1351 O O . ASP A 1 184 ? -5.082 23.688 20 1 98 184 ASP A O 1
ATOM 1355 N N . ALA A 1 185 ? -3.629 23.141 18.469 1 97.56 185 ALA A N 1
ATOM 1356 C CA . ALA A 1 185 ? -3.258 21.844 19.047 1 97.56 185 ALA A CA 1
ATOM 1357 C C . ALA A 1 185 ? -2.51 22.047 20.359 1 97.56 185 ALA A C 1
ATOM 1359 O O . ALA A 1 185 ? -2.617 21.203 21.266 1 97.56 185 ALA A O 1
ATOM 1360 N N . VAL A 1 186 ? -1.816 23.188 20.5 1 97.44 186 VAL A N 1
ATOM 1361 C CA . VAL A 1 186 ? -0.938 23.297 21.656 1 97.44 186 VAL A CA 1
ATOM 1362 C C . VAL A 1 186 ? -1.489 24.359 22.609 1 97.44 186 VAL A C 1
ATOM 1364 O O . VAL A 1 186 ? -0.857 24.672 23.625 1 97.44 186 VAL A O 1
ATOM 1367 N N . HIS A 1 187 ? -2.623 24.922 22.406 1 96.75 187 HIS A N 1
ATOM 1368 C CA . HIS A 1 187 ? -3.129 26.094 23.094 1 96.75 187 HIS A CA 1
ATOM 1369 C C . HIS A 1 187 ? -3.252 25.828 24.594 1 96.75 187 HIS A C 1
ATOM 1371 O O . HIS A 1 187 ? -3.1 26.75 25.406 1 96.75 187 HIS A O 1
ATOM 1377 N N . ARG A 1 188 ? -3.541 24.609 25 1 95.62 188 ARG A N 1
ATOM 1378 C CA . ARG A 1 188 ? -3.77 24.312 26.406 1 95.62 188 ARG A CA 1
ATOM 1379 C C . ARG A 1 188 ? -2.473 24.406 27.203 1 95.62 188 ARG A C 1
ATOM 1381 O O . ARG A 1 188 ? -2.49 24.734 28.391 1 95.62 188 ARG A O 1
ATOM 1388 N N . ASN A 1 189 ? -1.339 24.172 26.484 1 95.5 189 ASN A N 1
ATOM 1389 C CA . ASN A 1 189 ? -0.055 24.156 27.188 1 95.5 189 ASN A CA 1
ATOM 1390 C C . ASN A 1 189 ? 0.83 25.328 26.766 1 95.5 189 ASN A C 1
ATOM 1392 O O . ASN A 1 189 ? 2.025 25.344 27.062 1 95.5 189 ASN A O 1
ATOM 1396 N N . SER A 1 190 ? 0.254 26.219 26.016 1 96.81 190 SER A N 1
ATOM 1397 C CA . SER A 1 190 ? 0.988 27.391 25.531 1 96.81 190 SER A CA 1
ATOM 1398 C C . SER A 1 190 ? 0.181 28.672 25.719 1 96.81 190 SER A C 1
ATOM 1400 O O . SER A 1 190 ? -0.622 29.031 24.844 1 96.81 190 SER A O 1
ATOM 1402 N N . PRO A 1 191 ? 0.491 29.422 26.688 1 95 191 PRO A N 1
ATOM 1403 C CA . PRO A 1 191 ? -0.315 30.609 27.016 1 95 191 PRO A CA 1
ATOM 1404 C C . PRO A 1 191 ? -0.352 31.641 25.891 1 95 191 PRO A C 1
ATOM 1406 O O . PRO A 1 191 ? -1.333 32.375 25.766 1 95 191 PRO A O 1
ATOM 1409 N N . GLU A 1 192 ? 0.645 31.672 25.156 1 96.06 192 GLU A N 1
ATOM 1410 C CA . GLU A 1 192 ? 0.719 32.688 24.109 1 96.06 192 GLU A CA 1
ATOM 1411 C C . GLU A 1 192 ? -0.098 32.281 22.891 1 96.06 192 GLU A C 1
ATOM 1413 O O . GLU A 1 192 ? -0.335 33.125 22 1 96.06 192 GLU A O 1
ATOM 1418 N N . ALA A 1 193 ? -0.551 31.094 22.75 1 96.81 193 ALA A N 1
ATOM 1419 C CA . ALA A 1 193 ? -1.198 30.547 21.562 1 96.81 193 ALA A CA 1
ATOM 1420 C C . ALA A 1 193 ? -2.406 31.391 21.156 1 96.81 193 ALA A C 1
ATOM 1422 O O . ALA A 1 193 ? -2.582 31.719 19.984 1 96.81 193 ALA A O 1
ATOM 1423 N N . SER A 1 194 ? -3.229 31.828 22.109 1 96 194 SER A N 1
ATOM 1424 C CA . SER A 1 194 ? -4.457 32.562 21.828 1 96 194 SER A CA 1
ATOM 1425 C C . SER A 1 194 ? -4.16 33.906 21.188 1 96 194 SER A C 1
ATOM 1427 O O . SER A 1 194 ? -4.836 34.312 20.234 1 96 194 SER A O 1
ATOM 1429 N N . SER A 1 195 ? -3.219 34.594 21.734 1 96.94 195 SER A N 1
ATOM 1430 C CA . SER A 1 195 ? -2.852 35.906 21.156 1 96.94 195 SER A CA 1
ATOM 1431 C C . SER A 1 195 ? -2.295 35.75 19.75 1 96.94 195 SER A C 1
ATOM 1433 O O . SER A 1 195 ? -2.584 36.562 18.875 1 96.94 195 SER A O 1
ATOM 1435 N N . LEU A 1 196 ? -1.49 34.75 19.5 1 98.25 196 LEU A N 1
ATOM 1436 C CA . LEU A 1 196 ? -0.924 34.469 18.188 1 98.25 196 LEU A CA 1
ATOM 1437 C C . LEU A 1 196 ? -2.018 34.125 17.188 1 98.25 196 LEU A C 1
ATOM 1439 O O . LEU A 1 196 ? -1.96 34.5 16.031 1 98.25 196 LEU A O 1
ATOM 1443 N N . VAL A 1 197 ? -3.039 33.344 17.641 1 98.31 197 VAL A N 1
ATOM 1444 C CA . VAL A 1 197 ? -4.176 33 16.797 1 98.31 197 VAL A CA 1
ATOM 1445 C C . VAL A 1 197 ? -4.883 34.281 16.328 1 98.31 197 VAL A C 1
ATOM 1447 O O . VAL A 1 197 ? -5.207 34.438 15.148 1 98.31 197 VAL A O 1
ATOM 1450 N N . SER A 1 198 ? -5.102 35.219 17.297 1 96.56 198 SER A N 1
ATOM 1451 C CA . SER A 1 198 ? -5.766 36.469 16.969 1 96.56 198 SER A CA 1
ATOM 1452 C C . SER A 1 198 ? -4.965 37.25 15.945 1 96.56 198 SER A C 1
ATOM 1454 O O . SER A 1 198 ? -5.535 37.781 14.992 1 96.56 198 SER A O 1
ATOM 1456 N N . THR A 1 199 ? -3.699 37.281 16.141 1 96.56 199 THR A N 1
ATOM 1457 C CA . THR A 1 199 ? -2.818 38.031 15.227 1 96.56 199 THR A CA 1
ATOM 1458 C C . THR A 1 199 ? -2.848 37.406 13.828 1 96.56 199 THR A C 1
ATOM 1460 O O . THR A 1 199 ? -3.018 38.125 12.836 1 96.56 199 THR A O 1
ATOM 1463 N N . LEU A 1 200 ? -2.697 36.125 13.719 1 97 200 LEU A N 1
ATOM 1464 C CA . LEU A 1 200 ? -2.703 35.438 12.43 1 97 200 LEU A CA 1
ATOM 1465 C C . LEU A 1 200 ? -4.082 35.5 11.781 1 97 200 LEU A C 1
ATOM 1467 O O . LEU A 1 200 ? -4.195 35.625 10.562 1 97 200 LEU A O 1
ATOM 1471 N N . GLY A 1 201 ? -5.121 35.406 12.594 1 95.69 201 GLY A N 1
ATOM 1472 C CA . GLY A 1 201 ? -6.496 35.406 12.125 1 95.69 201 GLY A CA 1
ATOM 1473 C C . GLY A 1 201 ? -6.875 36.688 11.391 1 95.69 201 GLY A C 1
ATOM 1474 O O . GLY A 1 201 ? -7.73 36.656 10.5 1 95.69 201 GLY A O 1
ATOM 1475 N N . SER A 1 202 ? -6.277 37.75 11.797 1 93.31 202 SER A N 1
ATOM 1476 C CA . SER A 1 202 ? -6.57 39.031 11.188 1 93.31 202 SER A CA 1
ATOM 1477 C C . SER A 1 202 ? -6.184 39.062 9.711 1 93.31 202 SER A C 1
ATOM 1479 O O . SER A 1 202 ? -6.621 39.938 8.961 1 93.31 202 SER A O 1
ATOM 1481 N N . ARG A 1 203 ? -5.422 38.031 9.273 1 91.06 203 ARG A N 1
ATOM 1482 C CA . ARG A 1 203 ? -4.961 37.938 7.895 1 91.06 203 ARG A CA 1
ATOM 1483 C C . ARG A 1 203 ? -5.969 37.156 7.039 1 91.06 203 ARG A C 1
ATOM 1485 O O . ARG A 1 203 ? -5.82 37.094 5.816 1 91.06 203 ARG A O 1
ATOM 1492 N N . ILE A 1 204 ? -6.98 36.594 7.586 1 95.81 204 ILE A N 1
ATOM 1493 C CA . ILE A 1 204 ? -7.977 35.781 6.895 1 95.81 204 ILE A CA 1
ATOM 1494 C C . ILE A 1 204 ? -9.219 36.625 6.609 1 95.81 204 ILE A C 1
ATOM 1496 O O . ILE A 1 204 ? -9.789 37.219 7.52 1 95.81 204 ILE A O 1
ATOM 1500 N N . PRO A 1 205 ? -9.617 36.688 5.34 1 95.06 205 PRO A N 1
ATOM 1501 C CA . PRO A 1 205 ? -10.852 37.406 5.012 1 95.06 205 PRO A CA 1
ATOM 1502 C C . PRO A 1 205 ? -12.07 36.844 5.734 1 95.06 205 PRO A C 1
ATOM 1504 O O . PRO A 1 205 ? -12.039 35.719 6.223 1 95.06 205 PRO A O 1
ATOM 1507 N N . ALA A 1 206 ? -13.148 37.562 5.738 1 92.31 206 ALA A N 1
ATOM 1508 C CA . ALA A 1 206 ? -14.359 37.25 6.496 1 92.31 206 ALA A CA 1
ATOM 1509 C C . ALA A 1 206 ? -14.984 35.938 5.984 1 92.31 206 ALA A C 1
ATOM 1511 O O . ALA A 1 206 ? -15.57 35.188 6.762 1 92.31 206 ALA A O 1
ATOM 1512 N N . ASP A 1 207 ? -14.891 35.688 4.734 1 92.12 207 ASP A N 1
ATOM 1513 C CA . ASP A 1 207 ? -15.484 34.5 4.172 1 92.12 207 ASP A CA 1
ATOM 1514 C C . ASP A 1 207 ? -14.578 33.281 4.402 1 92.12 207 ASP A C 1
ATOM 1516 O O . ASP A 1 207 ? -14.953 32.156 4.086 1 92.12 207 ASP A O 1
ATOM 1520 N N . GLY A 1 208 ? -13.367 33.562 4.879 1 94.69 208 GLY A N 1
ATOM 1521 C CA . GLY A 1 208 ? -12.453 32.5 5.289 1 94.69 208 GLY A CA 1
ATOM 1522 C C . GLY A 1 208 ? -11.641 31.938 4.145 1 94.69 208 GLY A C 1
ATOM 1523 O O . GLY A 1 208 ? -10.922 30.953 4.312 1 94.69 208 GLY A O 1
ATOM 1524 N N . LEU A 1 209 ? -11.719 32.469 2.941 1 94.38 209 LEU A N 1
ATOM 1525 C CA . LEU A 1 209 ? -11.031 31.922 1.772 1 94.38 209 LEU A CA 1
ATOM 1526 C C . LEU A 1 209 ? -9.719 32.656 1.534 1 94.38 209 LEU A C 1
ATOM 1528 O O . LEU A 1 209 ? -9.688 33.875 1.43 1 94.38 209 LEU A O 1
ATOM 1532 N N . VAL A 1 210 ? -8.625 31.891 1.559 1 94.62 210 VAL A N 1
ATOM 1533 C CA . VAL A 1 210 ? -7.309 32.438 1.257 1 94.62 210 VAL A CA 1
ATOM 1534 C C . VAL A 1 210 ? -6.707 31.719 0.055 1 94.62 210 VAL A C 1
ATOM 1536 O O . VAL A 1 210 ? -6.457 30.516 0.111 1 94.62 210 VAL A O 1
ATOM 1539 N N . HIS A 1 211 ? -6.465 32.375 -1.014 1 91.38 211 HIS A N 1
ATOM 1540 C CA . HIS A 1 211 ? -5.914 31.797 -2.227 1 91.38 211 HIS A CA 1
ATOM 1541 C C . HIS A 1 211 ? -4.48 31.328 -2.012 1 91.38 211 HIS A C 1
ATOM 1543 O O . HIS A 1 211 ? -3.689 32.031 -1.361 1 91.38 211 HIS A O 1
ATOM 1549 N N . VAL A 1 212 ? -4.121 30.156 -2.574 1 88.88 212 VAL A N 1
ATOM 1550 C CA . VAL A 1 212 ? -2.76 29.641 -2.479 1 88.88 212 VAL A CA 1
ATOM 1551 C C . VAL A 1 212 ? -1.909 30.203 -3.613 1 88.88 212 VAL A C 1
ATOM 1553 O O . VAL A 1 212 ? -2.082 29.828 -4.773 1 88.88 212 VAL A O 1
ATOM 1556 N N . ASP A 1 213 ? -0.979 31.031 -3.25 1 83.25 213 ASP A N 1
ATOM 1557 C CA . ASP A 1 213 ? -0.093 31.594 -4.258 1 83.25 213 ASP A CA 1
ATOM 1558 C C . ASP A 1 213 ? 0.725 30.5 -4.949 1 83.25 213 ASP A C 1
ATOM 1560 O O . ASP A 1 213 ? 1.321 29.656 -4.289 1 83.25 213 ASP A O 1
ATOM 1564 N N . GLY A 1 214 ? 0.779 30.547 -6.234 1 79.75 214 GLY A N 1
ATOM 1565 C CA . GLY A 1 214 ? 1.533 29.547 -6.988 1 79.75 214 GLY A CA 1
ATOM 1566 C C . GLY A 1 214 ? 0.795 28.234 -7.148 1 79.75 214 GLY A C 1
ATOM 1567 O O . GLY A 1 214 ? 1.309 27.297 -7.77 1 79.75 214 GLY A O 1
ATOM 1568 N N . GLY A 1 215 ? -0.379 28.219 -6.48 1 80.06 215 GLY A N 1
ATOM 1569 C CA . GLY A 1 215 ? -1.197 27.016 -6.609 1 80.06 215 GLY A CA 1
ATOM 1570 C C . GLY A 1 215 ? -2.104 27.047 -7.824 1 80.06 215 GLY A C 1
ATOM 1571 O O . GLY A 1 215 ? -1.971 27.922 -8.688 1 80.06 215 GLY A O 1
ATOM 1572 N N . ALA A 1 216 ? -2.916 26 -7.969 1 79.38 216 ALA A N 1
ATOM 1573 C CA . ALA A 1 216 ? -3.912 25.938 -9.039 1 79.38 216 ALA A CA 1
ATOM 1574 C C . ALA A 1 216 ? -4.914 27.078 -8.914 1 79.38 216 ALA A C 1
ATOM 1576 O O . ALA A 1 216 ? -5.047 27.688 -7.852 1 79.38 216 ALA A O 1
ATOM 1577 N N . GLU A 1 217 ? -5.586 27.547 -10.023 1 82.12 217 GLU A N 1
ATOM 1578 C CA . GLU A 1 217 ? -6.547 28.641 -10.031 1 82.12 217 GLU A CA 1
ATOM 1579 C C . GLU A 1 217 ? -7.641 28.438 -8.984 1 82.12 217 GLU A C 1
ATOM 1581 O O . GLU A 1 217 ? -8.062 29.375 -8.32 1 82.12 217 GLU A O 1
ATOM 1586 N N . GLY A 1 218 ? -8.039 27.297 -8.727 1 84.56 218 GLY A N 1
ATOM 1587 C CA . GLY A 1 218 ? -9.125 27 -7.809 1 84.56 218 GLY A CA 1
ATOM 1588 C C . GLY A 1 218 ? -8.648 26.469 -6.469 1 84.56 218 GLY A C 1
ATOM 1589 O O . GLY A 1 218 ? -9.453 25.984 -5.668 1 84.56 218 GLY A O 1
ATOM 1590 N N . GLU A 1 219 ? -7.348 26.75 -6.227 1 87.69 219 GLU A N 1
ATOM 1591 C CA . GLU A 1 219 ? -6.805 26.234 -4.977 1 87.69 219 GLU A CA 1
ATOM 1592 C C . GLU A 1 219 ? -6.891 27.266 -3.863 1 87.69 219 GLU A C 1
ATOM 1594 O O . GLU A 1 219 ? -6.195 28.297 -3.904 1 87.69 219 GLU A O 1
ATOM 1599 N N . PHE A 1 220 ? -7.781 27.031 -2.893 1 91.38 220 PHE A N 1
ATOM 1600 C CA . PHE A 1 220 ? -7.992 27.922 -1.754 1 91.38 220 PHE A CA 1
ATOM 1601 C C . PHE A 1 220 ? -7.855 27.156 -0.441 1 91.38 220 PHE A C 1
ATOM 1603 O O . PHE A 1 220 ? -8.258 26 -0.348 1 91.38 220 PHE A O 1
ATOM 1610 N N . MET A 1 221 ? -7.238 27.875 0.482 1 95.06 221 MET A N 1
ATOM 1611 C CA . MET A 1 221 ? -7.469 27.438 1.859 1 95.06 221 MET A CA 1
ATOM 1612 C C . MET A 1 221 ? -8.844 27.891 2.346 1 95.06 221 MET A C 1
ATOM 1614 O O . MET A 1 221 ? -9.289 29 2.029 1 95.06 221 MET A O 1
ATOM 1618 N N . ARG A 1 222 ? -9.469 27.031 3.012 1 96.5 222 ARG A N 1
ATOM 1619 C CA . ARG A 1 222 ? -10.836 27.25 3.467 1 96.5 222 ARG A CA 1
ATOM 1620 C C . ARG A 1 222 ? -10.922 27.219 4.992 1 96.5 222 ARG A C 1
ATOM 1622 O O . ARG A 1 222 ? -9.969 26.812 5.66 1 96.5 222 ARG A O 1
ATOM 1629 N N . PRO A 1 223 ? -12.062 27.609 5.543 1 97.62 223 PRO A N 1
ATOM 1630 C CA . PRO A 1 223 ? -12.172 27.75 6.996 1 97.62 223 PRO A CA 1
ATOM 1631 C C . PRO A 1 223 ? -11.789 26.469 7.742 1 97.62 223 PRO A C 1
ATOM 1633 O O . PRO A 1 223 ? -11.07 26.531 8.742 1 97.62 223 PRO A O 1
ATOM 1636 N N . LEU A 1 224 ? -12.109 25.312 7.195 1 97.81 224 LEU A N 1
ATOM 1637 C CA . LEU A 1 224 ? -11.82 24.047 7.875 1 97.81 224 LEU A CA 1
ATOM 1638 C C . LEU A 1 224 ? -10.344 23.672 7.727 1 97.81 224 LEU A C 1
ATOM 1640 O O . LEU A 1 224 ? -9.844 22.812 8.445 1 97.81 224 LEU A O 1
ATOM 1644 N N . ASP A 1 225 ? -9.641 24.344 6.812 1 97.19 225 ASP A N 1
ATOM 1645 C CA . ASP A 1 225 ? -8.195 24.156 6.727 1 97.19 225 ASP A CA 1
ATOM 1646 C C . ASP A 1 225 ? -7.484 24.875 7.871 1 97.19 225 ASP A C 1
ATOM 1648 O O . ASP A 1 225 ? -6.426 24.438 8.32 1 97.19 225 ASP A O 1
ATOM 1652 N N . PHE A 1 226 ? -8.078 25.984 8.32 1 98 226 PHE A N 1
ATOM 1653 C CA . PHE A 1 226 ? -7.504 26.781 9.391 1 98 226 PHE A CA 1
ATOM 1654 C C . PHE A 1 226 ? -7.961 26.281 10.758 1 98 226 PHE A C 1
ATOM 1656 O O . PHE A 1 226 ? -7.207 26.344 11.727 1 98 226 PHE A O 1
ATOM 1663 N N . SER A 1 227 ? -9.156 25.844 10.805 1 98 227 SER A N 1
ATOM 1664 C CA . SER A 1 227 ? -9.812 25.406 12.039 1 98 227 SER A CA 1
ATOM 1665 C C . SER A 1 227 ? -10.586 24.109 11.828 1 98 227 SER A C 1
ATOM 1667 O O . SER A 1 227 ? -11.82 24.125 11.812 1 98 227 SER A O 1
ATOM 1669 N N . PRO A 1 228 ? -9.859 23.047 11.742 1 97.69 228 PRO A N 1
ATOM 1670 C CA . PRO A 1 228 ? -10.523 21.766 11.445 1 97.69 228 PRO A CA 1
ATOM 1671 C C . PRO A 1 228 ? -11.43 21.297 12.578 1 97.69 228 PRO A C 1
ATOM 1673 O O . PRO A 1 228 ? -12.484 20.703 12.32 1 97.69 228 PRO A O 1
ATOM 1676 N N . LEU A 1 229 ? -11.117 21.547 13.797 1 96.81 229 LEU A N 1
ATOM 1677 C CA . LEU A 1 229 ? -11.836 20.984 14.93 1 96.81 229 LEU A CA 1
ATOM 1678 C C . LEU A 1 229 ? -12.547 22.062 15.727 1 96.81 229 LEU A C 1
ATOM 1680 O O . LEU A 1 229 ? -12.07 23.203 15.797 1 96.81 229 LEU A O 1
ATOM 1684 N N . PRO A 1 230 ? -13.656 21.703 16.312 1 96.62 230 PRO A N 1
ATOM 1685 C CA . PRO A 1 230 ? -14.328 22.656 17.203 1 96.62 230 PRO A CA 1
ATOM 1686 C C . PRO A 1 230 ? -13.633 22.812 18.547 1 96.62 230 PRO A C 1
ATOM 1688 O O . PRO A 1 230 ? -12.828 21.953 18.938 1 96.62 230 PRO A O 1
ATOM 1691 N N . GLY A 1 231 ? -13.898 23.891 19.219 1 93.62 231 GLY A N 1
ATOM 1692 C CA . GLY A 1 231 ? -13.547 24.031 20.609 1 93.62 231 GLY A CA 1
ATOM 1693 C C . GLY A 1 231 ? -12.219 24.734 20.828 1 93.62 231 GLY A C 1
ATOM 1694 O O . GLY A 1 231 ? -11.922 25.188 21.938 1 93.62 231 GLY A O 1
ATOM 1695 N N . GLY A 1 232 ? -11.359 24.828 19.844 1 95.19 232 GLY A N 1
ATOM 1696 C CA . GLY A 1 232 ? -10.086 25.516 19.984 1 95.19 232 GLY A CA 1
ATOM 1697 C C . GLY A 1 232 ? -10.164 26.984 19.641 1 95.19 232 GLY A C 1
ATOM 1698 O O . GLY A 1 232 ? -11.195 27.469 19.156 1 95.19 232 GLY A O 1
ATOM 1699 N N . PRO A 1 233 ? -9.086 27.734 19.922 1 97.44 233 PRO A N 1
ATOM 1700 C CA . PRO A 1 233 ? -9.102 29.172 19.719 1 97.44 233 PRO A CA 1
ATOM 1701 C C . PRO A 1 233 ? -9.273 29.562 18.25 1 97.44 233 PRO A C 1
ATOM 1703 O O . PRO A 1 233 ? -9.773 30.656 17.938 1 97.44 233 PRO A O 1
ATOM 1706 N N . THR A 1 234 ? -8.867 28.734 17.312 1 98 234 THR A N 1
ATOM 1707 C CA . THR A 1 234 ? -8.977 29.094 15.898 1 98 234 THR A CA 1
ATOM 1708 C C . THR A 1 234 ? -10.438 29.141 15.461 1 98 234 THR A C 1
ATOM 1710 O O . THR A 1 234 ? -10.773 29.812 14.477 1 98 234 THR A O 1
ATOM 1713 N N . ARG A 1 235 ? -11.328 28.422 16.156 1 97.38 235 ARG A N 1
ATOM 1714 C CA . ARG A 1 235 ? -12.742 28.391 15.812 1 97.38 235 ARG A CA 1
ATOM 1715 C C . ARG A 1 235 ? -13.375 29.781 15.969 1 97.38 235 ARG A C 1
ATOM 1717 O O . ARG A 1 235 ? -14.281 30.141 15.211 1 97.38 235 ARG A O 1
ATOM 1724 N N . ALA A 1 236 ? -12.836 30.531 16.844 1 95.56 236 ALA A N 1
ATOM 1725 C CA . ALA A 1 236 ? -13.367 31.859 17.141 1 95.56 236 ALA A CA 1
ATOM 1726 C C . ALA A 1 236 ? -13.07 32.812 15.992 1 95.56 236 ALA A C 1
ATOM 1728 O O . ALA A 1 236 ? -13.656 33.906 15.914 1 95.56 236 ALA A O 1
ATOM 1729 N N . LEU A 1 237 ? -12.227 32.438 15.07 1 97.31 237 LEU A N 1
ATOM 1730 C CA . LEU A 1 237 ? -11.867 33.281 13.93 1 97.31 237 LEU A CA 1
ATOM 1731 C C . LEU A 1 237 ? -13.016 33.344 12.93 1 97.31 237 LEU A C 1
ATOM 1733 O O . LEU A 1 237 ? -13.023 34.219 12.062 1 97.31 237 LEU A O 1
ATOM 1737 N N . PHE A 1 238 ? -13.984 32.469 13.07 1 97.31 238 PHE A N 1
ATOM 1738 C CA . PHE A 1 238 ? -15.023 32.344 12.055 1 97.31 238 PHE A CA 1
ATOM 1739 C C . PHE A 1 238 ? -16.406 32.438 12.688 1 97.31 238 PHE A C 1
ATOM 1741 O O . PHE A 1 238 ? -16.625 31.891 13.773 1 97.31 238 PHE A O 1
ATOM 1748 N N . ASP A 1 239 ? -17.328 33.031 11.922 1 96.75 239 ASP A N 1
ATOM 1749 C CA . ASP A 1 239 ? -18.734 32.938 12.32 1 96.75 239 ASP A CA 1
ATOM 1750 C C . ASP A 1 239 ? -19.266 31.516 12.203 1 96.75 239 ASP A C 1
ATOM 1752 O O . ASP A 1 239 ? -18.859 30.781 11.312 1 96.75 239 ASP A O 1
ATOM 1756 N N . ALA A 1 240 ? -20.203 31.25 13.047 1 96.38 240 ALA A N 1
ATOM 1757 C CA . ALA A 1 240 ? -20.781 29.922 13.055 1 96.38 240 ALA A CA 1
ATOM 1758 C C . ALA A 1 240 ? -21.391 29.578 11.695 1 96.38 240 ALA A C 1
ATOM 1760 O O . ALA A 1 240 ? -21.297 28.422 11.242 1 96.38 240 ALA A O 1
ATOM 1761 N N . ALA A 1 241 ? -21.953 30.562 11.07 1 97.19 241 ALA A N 1
ATOM 1762 C CA . ALA A 1 241 ? -22.609 30.344 9.781 1 97.19 241 ALA A CA 1
ATOM 1763 C C . ALA A 1 241 ? -21.578 29.953 8.711 1 97.19 241 ALA A C 1
ATOM 1765 O O . ALA A 1 241 ? -21.875 29.172 7.812 1 97.19 241 ALA A O 1
ATOM 1766 N N . VAL A 1 242 ? -20.406 30.5 8.805 1 97.62 242 VAL A N 1
ATOM 1767 C CA . VAL A 1 242 ? -19.344 30.219 7.855 1 97.62 242 VAL A CA 1
ATOM 1768 C C . VAL A 1 242 ? -18.891 28.766 8.023 1 97.62 242 VAL A C 1
ATOM 1770 O O . VAL A 1 242 ? -18.719 28.047 7.039 1 97.62 242 VAL A O 1
ATOM 1773 N N . ILE A 1 243 ? -18.734 28.328 9.219 1 97.62 243 ILE A N 1
ATOM 1774 C CA . ILE A 1 243 ? -18.312 26.969 9.523 1 97.62 243 ILE A CA 1
ATOM 1775 C C . ILE A 1 243 ? -19.375 25.969 9.07 1 97.62 243 ILE A C 1
ATOM 1777 O O . ILE A 1 243 ? -19.078 24.969 8.43 1 97.62 243 ILE A O 1
ATOM 1781 N N . ASP A 1 244 ? -20.641 26.297 9.398 1 97.12 244 ASP A N 1
ATOM 1782 C CA . ASP A 1 244 ? -21.75 25.422 9.016 1 97.12 244 ASP A CA 1
ATOM 1783 C C . ASP A 1 244 ? -21.828 25.266 7.5 1 97.12 244 ASP A C 1
ATOM 1785 O O . ASP A 1 244 ? -22.062 24.156 7.004 1 97.12 244 ASP A O 1
ATOM 1789 N N . SER A 1 245 ? -21.672 26.375 6.855 1 97 245 SER A N 1
ATOM 1790 C CA . SER A 1 245 ? -21.688 26.344 5.395 1 97 245 SER A CA 1
ATOM 1791 C C . SER A 1 245 ? -20.547 25.484 4.844 1 97 245 SER A C 1
ATOM 1793 O O . SER A 1 245 ? -20.734 24.734 3.891 1 97 245 SER A O 1
ATOM 1795 N N . GLU A 1 246 ? -19.359 25.625 5.418 1 96.94 246 GLU A N 1
ATOM 1796 C CA . GLU A 1 246 ? -18.203 24.859 4.969 1 96.94 246 GLU A CA 1
ATOM 1797 C C . GLU A 1 246 ? -18.375 23.375 5.25 1 96.94 246 GLU A C 1
ATOM 1799 O O . GLU A 1 246 ? -17.953 22.531 4.449 1 96.94 246 GLU A O 1
ATOM 1804 N N . LEU A 1 247 ? -18.922 23.031 6.375 1 97.94 247 LEU A N 1
ATOM 1805 C CA . LEU A 1 247 ? -19.203 21.641 6.707 1 97.94 247 LEU A CA 1
ATOM 1806 C C . LEU A 1 247 ? -20.219 21.031 5.742 1 97.94 247 LEU A C 1
ATOM 1808 O O . LEU A 1 247 ? -20.047 19.906 5.281 1 97.94 247 LEU A O 1
ATOM 1812 N N . SER A 1 248 ? -21.297 21.812 5.438 1 97.56 248 SER A N 1
ATOM 1813 C CA . SER A 1 248 ? -22.281 21.359 4.465 1 97.56 248 SER A CA 1
ATOM 1814 C C . SER A 1 248 ? -21.656 21.172 3.09 1 97.56 248 SER A C 1
ATOM 1816 O O . SER A 1 248 ? -21.969 20.188 2.396 1 97.56 248 SER A O 1
ATOM 1818 N N . ALA A 1 249 ? -20.797 22.109 2.744 1 96.69 249 ALA A N 1
ATOM 1819 C CA . ALA A 1 249 ? -20.125 22.016 1.452 1 96.69 249 ALA A CA 1
ATOM 1820 C C . ALA A 1 249 ? -19.203 20.797 1.393 1 96.69 249 ALA A C 1
ATOM 1822 O O . ALA A 1 249 ? -19.141 20.109 0.365 1 96.69 249 ALA A O 1
ATOM 1823 N N . LEU A 1 250 ? -18.469 20.594 2.469 1 97.62 250 LEU A N 1
ATOM 1824 C CA . LEU A 1 250 ? -17.578 19.438 2.525 1 97.62 250 LEU A CA 1
ATOM 1825 C C . LEU A 1 250 ? -18.375 18.141 2.363 1 97.62 250 LEU A C 1
ATOM 1827 O O . LEU A 1 250 ? -17.969 17.25 1.615 1 97.62 250 LEU A O 1
ATOM 1831 N N . ALA A 1 251 ? -19.484 18 3.057 1 98.25 251 ALA A N 1
ATOM 1832 C CA . ALA A 1 251 ? -20.344 16.828 2.936 1 98.25 251 ALA A CA 1
ATOM 1833 C C . ALA A 1 251 ? -20.844 16.641 1.503 1 98.25 251 ALA A C 1
ATOM 1835 O O . ALA A 1 251 ? -20.859 15.531 0.979 1 98.25 251 ALA A O 1
ATOM 1836 N N . ALA A 1 252 ? -21.141 17.766 0.849 1 97.44 252 ALA A N 1
ATOM 1837 C CA . ALA A 1 252 ? -21.719 17.75 -0.49 1 97.44 252 ALA A CA 1
ATOM 1838 C C . ALA A 1 252 ? -20.656 17.453 -1.549 1 97.44 252 ALA A C 1
ATOM 1840 O O . ALA A 1 252 ? -20.984 17.125 -2.693 1 97.44 252 ALA A O 1
ATOM 1841 N N . ARG A 1 253 ? -19.406 17.5 -1.18 1 97.19 253 ARG A N 1
ATOM 1842 C CA . ARG A 1 253 ? -18.328 17.328 -2.141 1 97.19 253 ARG A CA 1
ATOM 1843 C C . ARG A 1 253 ? -18 15.844 -2.346 1 97.19 253 ARG A C 1
ATOM 1845 O O . ARG A 1 253 ? -17.156 15.5 -3.164 1 97.19 253 ARG A O 1
ATOM 1852 N N . GLN A 1 254 ? -18.703 14.953 -1.638 1 98.56 254 GLN A N 1
ATOM 1853 C CA . GLN A 1 254 ? -18.516 13.547 -1.948 1 98.56 254 GLN A CA 1
ATOM 1854 C C . GLN A 1 254 ? -18.922 13.234 -3.389 1 98.56 254 GLN A C 1
ATOM 1856 O O . GLN A 1 254 ? -20 13.617 -3.828 1 98.56 254 GLN A O 1
ATOM 1861 N N . HIS A 1 255 ? -18 12.641 -4.125 1 98.38 255 HIS A N 1
ATOM 1862 C CA . HIS A 1 255 ? -18.281 12.281 -5.512 1 98.38 255 HIS A CA 1
ATOM 1863 C C . HIS A 1 255 ? -19.203 11.078 -5.602 1 98.38 255 HIS A C 1
ATOM 1865 O O . HIS A 1 255 ? -19.406 10.359 -4.613 1 98.38 255 HIS A O 1
ATOM 1871 N N . ASP A 1 256 ? -19.688 10.766 -6.777 1 97.56 256 ASP A N 1
ATOM 1872 C CA . ASP A 1 256 ? -20.594 9.656 -7.023 1 97.56 256 ASP A CA 1
ATOM 1873 C C . ASP A 1 256 ? -19.922 8.32 -6.707 1 97.56 256 ASP A C 1
ATOM 1875 O O . ASP A 1 256 ? -20.594 7.367 -6.301 1 97.56 256 ASP A O 1
ATOM 1879 N N . ASP A 1 257 ? -18.672 8.281 -6.816 1 97.75 257 ASP A N 1
ATOM 1880 C CA . ASP A 1 257 ? -17.969 7.031 -6.562 1 97.75 257 ASP A CA 1
ATOM 1881 C C . ASP A 1 257 ? -17.75 6.812 -5.066 1 97.75 257 ASP A C 1
ATOM 1883 O O . ASP A 1 257 ? -17.203 5.789 -4.656 1 97.75 257 ASP A O 1
ATOM 1887 N N . GLY A 1 258 ? -18.078 7.746 -4.281 1 98.5 258 GLY A N 1
ATOM 1888 C CA . GLY A 1 258 ? -18.031 7.605 -2.836 1 98.5 258 GLY A CA 1
ATOM 1889 C C . GLY A 1 258 ? -16.859 8.336 -2.203 1 98.5 258 GLY A C 1
ATOM 1890 O O . GLY A 1 258 ? -16.828 8.523 -0.984 1 98.5 258 GLY A O 1
ATOM 1891 N N . GLY A 1 259 ? -15.898 8.781 -2.998 1 98.69 259 GLY A N 1
ATOM 1892 C CA . GLY A 1 259 ? -14.695 9.398 -2.461 1 98.69 259 GLY A CA 1
ATOM 1893 C C . GLY A 1 259 ? -14.703 10.914 -2.574 1 98.69 259 GLY A C 1
ATOM 1894 O O . GLY A 1 259 ? -15.672 11.5 -3.066 1 98.69 259 GLY A O 1
ATOM 1895 N N . TRP A 1 260 ? -13.75 11.586 -2.037 1 98.62 260 TRP A N 1
ATOM 1896 C CA . TRP A 1 260 ? -13.469 13.016 -2.15 1 98.62 260 TRP A CA 1
ATOM 1897 C C . TRP A 1 260 ? -12.211 13.258 -2.982 1 98.62 260 TRP A C 1
ATOM 1899 O O . TRP A 1 260 ? -11.344 12.391 -3.074 1 98.62 260 TRP A O 1
ATOM 1909 N N . ALA A 1 261 ? -12.117 14.398 -3.602 1 96.25 261 ALA A N 1
ATOM 1910 C CA . ALA A 1 261 ? -10.977 14.773 -4.43 1 96.25 261 ALA A CA 1
ATOM 1911 C C . ALA A 1 261 ? -10.133 15.844 -3.748 1 96.25 261 ALA A C 1
ATOM 1913 O O . ALA A 1 261 ? -10.594 16.5 -2.805 1 96.25 261 ALA A O 1
ATOM 1914 N N . VAL A 1 262 ? -8.906 15.953 -4.145 1 94.19 262 VAL A N 1
ATOM 1915 C CA . VAL A 1 262 ? -8.07 17.094 -3.777 1 94.19 262 VAL A CA 1
ATOM 1916 C C . VAL A 1 262 ? -8.109 18.141 -4.887 1 94.19 262 VAL A C 1
ATOM 1918 O O . VAL A 1 262 ? -8.516 17.844 -6.016 1 94.19 262 VAL A O 1
ATOM 1921 N N . ASP A 1 263 ? -7.715 19.328 -4.562 1 90.69 263 ASP A N 1
ATOM 1922 C CA . ASP A 1 263 ? -7.781 20.406 -5.535 1 90.69 263 ASP A CA 1
ATOM 1923 C C . ASP A 1 263 ? -6.383 20.875 -5.941 1 90.69 263 ASP A C 1
ATOM 1925 O O . ASP A 1 263 ? -6.211 21.984 -6.449 1 90.69 263 ASP A O 1
ATOM 1929 N N . PHE A 1 264 ? -5.352 20.109 -5.645 1 91 264 PHE A N 1
ATOM 1930 C CA . PHE A 1 264 ? -3.973 20.375 -6.035 1 91 264 PHE A CA 1
ATOM 1931 C C . PHE A 1 264 ? -3.439 19.281 -6.941 1 91 264 PHE A C 1
ATOM 1933 O O . PHE A 1 264 ? -4.059 18.219 -7.07 1 91 264 PHE A O 1
ATOM 1940 N N . ASP A 1 265 ? -2.316 19.469 -7.582 1 90.44 265 ASP A N 1
ATOM 1941 C CA . ASP A 1 265 ? -1.734 18.531 -8.531 1 90.44 265 ASP A CA 1
ATOM 1942 C C . ASP A 1 265 ? -1.093 17.344 -7.801 1 90.44 265 ASP A C 1
ATOM 1944 O O . ASP A 1 265 ? -0.572 17.5 -6.695 1 90.44 265 ASP A O 1
ATOM 1948 N N . SER A 1 266 ? -1.199 16.141 -8.375 1 94.75 266 SER A N 1
ATOM 1949 C CA . SER A 1 266 ? -0.42 14.977 -7.973 1 94.75 266 SER A CA 1
ATOM 1950 C C . SER A 1 266 ? 0.758 14.75 -8.914 1 94.75 266 SER A C 1
ATOM 1952 O O . SER A 1 266 ? 0.711 15.141 -10.078 1 94.75 266 SER A O 1
ATOM 1954 N N . TYR A 1 267 ? 1.802 14.141 -8.414 1 96.62 267 TYR A N 1
ATOM 1955 C CA . TYR A 1 267 ? 3.051 14.125 -9.172 1 96.62 267 TYR A CA 1
ATOM 1956 C C . TYR A 1 267 ? 3.42 12.711 -9.586 1 96.62 267 TYR A C 1
ATOM 1958 O O . TYR A 1 267 ? 4.555 12.445 -9.992 1 96.62 267 TYR A O 1
ATOM 1966 N N . SER A 1 268 ? 2.555 11.734 -9.484 1 97.81 268 SER A N 1
ATOM 1967 C CA . SER A 1 268 ? 2.637 10.375 -10 1 97.81 268 SER A CA 1
ATOM 1968 C C . SER A 1 268 ? 1.256 9.734 -10.086 1 97.81 268 SER A C 1
ATOM 1970 O O . SER A 1 268 ? 0.312 10.188 -9.438 1 97.81 268 SER A O 1
ATOM 1972 N N . PRO A 1 269 ? 1.128 8.672 -10.922 1 97.88 269 PRO A N 1
ATOM 1973 C CA . PRO A 1 269 ? -0.155 7.965 -10.977 1 97.88 269 PRO A CA 1
ATOM 1974 C C . PRO A 1 269 ? -0.582 7.41 -9.617 1 97.88 269 PRO A C 1
ATOM 1976 O O . PRO A 1 269 ? -1.755 7.508 -9.25 1 97.88 269 PRO A O 1
ATOM 1979 N N . ALA A 1 270 ? 0.327 6.863 -8.852 1 98.31 270 ALA A N 1
ATOM 1980 C CA . ALA A 1 270 ? 0.01 6.332 -7.531 1 98.31 270 ALA A CA 1
ATOM 1981 C C . ALA A 1 270 ? -0.433 7.445 -6.586 1 98.31 270 ALA A C 1
ATOM 1983 O O . ALA A 1 270 ? -1.383 7.277 -5.816 1 98.31 270 ALA A O 1
ATOM 1984 N N . ALA A 1 271 ? 0.236 8.578 -6.66 1 98.62 271 ALA A N 1
ATOM 1985 C CA . ALA A 1 271 ? -0.073 9.695 -5.766 1 98.62 271 ALA A CA 1
ATOM 1986 C C . ALA A 1 271 ? -1.504 10.18 -5.973 1 98.62 271 ALA A C 1
ATOM 1988 O O . ALA A 1 271 ? -2.191 10.531 -5.012 1 98.62 271 ALA A O 1
ATOM 1989 N N . ALA A 1 272 ? -1.939 10.234 -7.191 1 98.25 272 ALA A N 1
ATOM 1990 C CA . ALA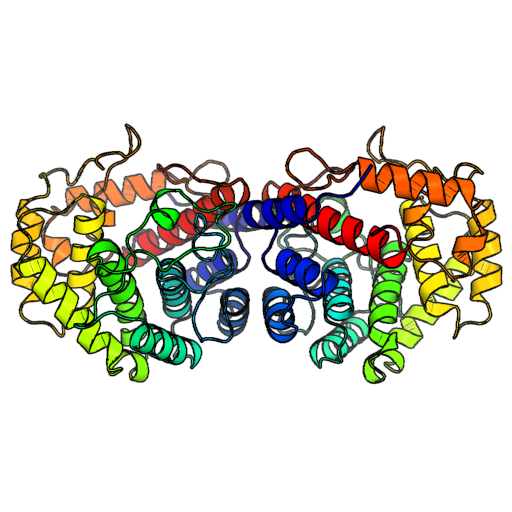 A 1 272 ? -3.293 10.695 -7.496 1 98.25 272 ALA A CA 1
ATOM 1991 C C . ALA A 1 272 ? -4.332 9.859 -6.758 1 98.25 272 ALA A C 1
ATOM 1993 O O . ALA A 1 272 ? -5.262 10.406 -6.152 1 98.25 272 ALA A O 1
ATOM 1994 N N . LEU A 1 273 ? -4.219 8.57 -6.777 1 98.56 273 LEU A N 1
ATOM 1995 C CA . LEU A 1 273 ? -5.16 7.688 -6.094 1 98.56 273 LEU A CA 1
ATOM 1996 C C . LEU A 1 273 ? -5.016 7.809 -4.578 1 98.56 273 LEU A C 1
ATOM 1998 O O . LEU A 1 273 ? -6.016 7.871 -3.861 1 98.56 273 LEU A O 1
ATOM 2002 N N . GLU A 1 274 ? -3.77 7.852 -4.129 1 98.69 274 GLU A N 1
ATOM 2003 C CA . GLU A 1 274 ? -3.502 7.875 -2.693 1 98.69 274 GLU A CA 1
ATOM 2004 C C . GLU A 1 274 ? -4.004 9.164 -2.059 1 98.69 274 GLU A C 1
ATOM 2006 O O . GLU A 1 274 ? -4.516 9.156 -0.936 1 98.69 274 GLU A O 1
ATOM 2011 N N . TRP A 1 275 ? -3.895 10.273 -2.777 1 98.56 275 TRP A N 1
ATOM 2012 C CA . TRP A 1 275 ? -4.414 11.539 -2.27 1 98.56 275 TRP A CA 1
ATOM 2013 C C . TRP A 1 275 ? -5.934 11.5 -2.162 1 98.56 275 TRP A C 1
ATOM 2015 O O . TRP A 1 275 ? -6.512 12.055 -1.223 1 98.56 275 TRP A O 1
ATOM 2025 N N . ARG A 1 276 ? -6.602 10.891 -3.068 1 98.69 276 ARG A N 1
ATOM 2026 C CA . ARG A 1 276 ? -8.047 10.758 -2.957 1 98.69 276 ARG A CA 1
ATOM 2027 C C . ARG A 1 276 ? -8.43 9.906 -1.747 1 98.69 276 ARG A C 1
ATOM 2029 O O . ARG A 1 276 ? -9.43 10.18 -1.082 1 98.69 276 ARG A O 1
ATOM 2036 N N . GLY A 1 277 ? -7.664 8.797 -1.566 1 98.75 277 GLY A N 1
ATOM 2037 C CA . GLY A 1 277 ? -7.883 8.023 -0.355 1 98.75 277 GLY A CA 1
ATOM 2038 C C . GLY A 1 277 ? -7.703 8.836 0.914 1 98.75 277 GLY A C 1
ATOM 2039 O O . GLY A 1 277 ? -8.562 8.82 1.797 1 98.75 277 GLY A O 1
ATOM 2040 N N . HIS A 1 278 ? -6.605 9.578 0.987 1 98.81 278 HIS A N 1
ATOM 2041 C CA . HIS A 1 278 ? -6.316 10.414 2.145 1 98.81 278 HIS A CA 1
ATOM 2042 C C . HIS A 1 278 ? -7.391 11.477 2.34 1 98.81 278 HIS A C 1
ATOM 2044 O O . HIS A 1 278 ? -7.844 11.711 3.463 1 98.81 278 HIS A O 1
ATOM 2050 N N . ALA A 1 279 ? -7.793 12.102 1.246 1 98.62 279 ALA A N 1
ATOM 2051 C CA . ALA A 1 279 ? -8.82 13.133 1.298 1 98.62 279 ALA A CA 1
ATOM 2052 C C . ALA A 1 279 ? -10.141 12.57 1.824 1 98.62 279 ALA A C 1
ATOM 2054 O O . ALA A 1 279 ? -10.875 13.266 2.533 1 98.62 279 ALA A O 1
ATOM 2055 N N . THR A 1 280 ? -10.445 11.383 1.446 1 98.94 280 THR A N 1
ATOM 2056 C CA . THR A 1 280 ? -11.672 10.734 1.903 1 98.94 280 THR A CA 1
ATOM 2057 C C . THR A 1 280 ? -11.617 10.477 3.406 1 98.94 280 THR A C 1
ATOM 2059 O O . THR A 1 280 ? -12.578 10.766 4.125 1 98.94 280 THR A O 1
ATOM 2062 N N . VAL A 1 281 ? -10.484 9.945 3.863 1 98.88 281 VAL A N 1
ATOM 2063 C CA . VAL A 1 281 ? -10.305 9.758 5.301 1 98.88 281 VAL A CA 1
ATOM 2064 C C . VAL A 1 281 ? -10.477 11.086 6.023 1 98.88 281 VAL A C 1
ATOM 2066 O O . VAL A 1 281 ? -11.211 11.18 7.008 1 98.88 281 VAL A O 1
ATOM 2069 N N . GLN A 1 282 ? -9.82 12.125 5.492 1 98.5 282 GLN A N 1
ATOM 2070 C CA . GLN A 1 282 ? -9.828 13.445 6.125 1 98.5 282 GLN A CA 1
ATOM 2071 C C . GLN A 1 282 ? -11.242 14.031 6.148 1 98.5 282 GLN A C 1
ATOM 2073 O O . GLN A 1 282 ? -11.656 14.609 7.152 1 98.5 282 GLN A O 1
ATOM 2078 N N . ALA A 1 283 ? -11.922 13.891 5.07 1 98.69 283 ALA A N 1
ATOM 2079 C CA . ALA A 1 283 ? -13.281 14.414 5.004 1 98.69 283 ALA A CA 1
ATOM 2080 C C . ALA A 1 283 ? -14.18 13.766 6.051 1 98.69 283 ALA A C 1
ATOM 2082 O O . ALA A 1 283 ? -14.883 14.453 6.789 1 98.69 283 ALA A O 1
ATOM 2083 N N . VAL A 1 284 ? -14.148 12.453 6.109 1 98.69 284 VAL A N 1
ATOM 2084 C CA . VAL A 1 284 ? -14.984 11.719 7.059 1 98.69 284 VAL A CA 1
ATOM 2085 C C . VAL A 1 284 ? -14.57 12.07 8.484 1 98.69 284 VAL A C 1
ATOM 2087 O O . VAL A 1 284 ? -15.422 12.273 9.359 1 98.69 284 VAL A O 1
ATOM 2090 N N . TRP A 1 285 ? -13.297 12.148 8.711 1 98.5 285 TRP A N 1
ATOM 2091 C CA . TRP A 1 285 ? -12.773 12.508 10.023 1 98.5 285 TRP A CA 1
ATOM 2092 C C . TRP A 1 285 ? -13.266 13.883 10.453 1 98.5 285 TRP A C 1
ATOM 2094 O O . TRP A 1 285 ? -13.75 14.055 11.578 1 98.5 285 TRP A O 1
ATOM 2104 N N . LEU A 1 286 ? -13.148 14.859 9.57 1 98.38 286 LEU A N 1
ATOM 2105 C CA . LEU A 1 286 ? -13.562 16.219 9.859 1 98.38 286 LEU A CA 1
ATOM 2106 C C . LEU A 1 286 ? -15.062 16.297 10.148 1 98.38 286 LEU A C 1
ATOM 2108 O O . LEU A 1 286 ? -15.477 16.938 11.117 1 98.38 286 LEU A O 1
ATOM 2112 N N . LEU A 1 287 ? -15.82 15.688 9.336 1 98.5 287 LEU A N 1
ATOM 2113 C CA . LEU A 1 287 ? -17.266 15.734 9.484 1 98.5 287 LEU A CA 1
ATOM 2114 C C . LEU A 1 287 ? -17.719 15.062 10.773 1 98.5 287 LEU A C 1
ATOM 2116 O O . LEU A 1 287 ? -18.609 15.555 11.469 1 98.5 287 LEU A O 1
ATOM 2120 N N . LYS A 1 288 ? -17.109 13.961 11.094 1 97.75 288 LYS A N 1
ATOM 2121 C CA . LYS A 1 288 ? -17.438 13.258 12.336 1 97.75 288 LYS A CA 1
ATOM 2122 C C . LYS A 1 288 ? -17.047 14.094 13.555 1 97.75 288 LYS A C 1
ATOM 2124 O O . LYS A 1 288 ? -17.828 14.234 14.492 1 97.75 288 LYS A O 1
ATOM 2129 N N . ARG A 1 289 ? -15.891 14.656 13.523 1 97.25 289 ARG A N 1
ATOM 2130 C CA . ARG A 1 289 ? -15.367 15.391 14.664 1 97.25 289 ARG A CA 1
ATOM 2131 C C . ARG A 1 289 ? -16.125 16.688 14.883 1 97.25 289 ARG A C 1
ATOM 2133 O O . ARG A 1 289 ? -16.078 17.281 15.969 1 97.25 289 ARG A O 1
ATOM 2140 N N . ASN A 1 290 ? -16.797 17.125 13.852 1 97.88 290 ASN A N 1
ATOM 2141 C CA . ASN A 1 290 ? -17.609 18.344 13.977 1 97.88 290 ASN A CA 1
ATOM 2142 C C . ASN A 1 290 ? -19.078 18.016 14.188 1 97.88 290 ASN A C 1
ATOM 2144 O O . ASN A 1 290 ? -19.922 18.891 14.141 1 97.88 290 ASN A O 1
ATOM 2148 N N . GLY A 1 291 ? -19.406 16.766 14.305 1 96.5 291 GLY A N 1
ATOM 2149 C CA . GLY A 1 291 ? -20.734 16.344 14.695 1 96.5 291 GLY A CA 1
ATOM 2150 C C . GLY A 1 291 ? -21.703 16.312 13.539 1 96.5 291 GLY A C 1
ATOM 2151 O O . GLY A 1 291 ? -22.922 16.344 13.742 1 96.5 291 GLY A O 1
ATOM 2152 N N . VAL A 1 292 ? -21.172 16.328 12.328 1 95.69 292 VAL A N 1
ATOM 2153 C CA . VAL A 1 292 ? -22.047 16.328 11.156 1 95.69 292 VAL A CA 1
ATOM 2154 C C . VAL A 1 292 ? -22.531 14.906 10.883 1 95.69 292 VAL A C 1
ATOM 2156 O O . VAL A 1 292 ? -23.656 14.719 10.414 1 95.69 292 VAL A O 1
ATOM 2159 N N . ILE A 1 293 ? -21.688 13.961 11.086 1 93.88 293 ILE A N 1
ATOM 2160 C CA . ILE A 1 293 ? -22.078 12.562 10.914 1 93.88 293 ILE A CA 1
ATOM 2161 C C . ILE A 1 293 ? -21.766 11.773 12.18 1 93.88 293 ILE A C 1
ATOM 2163 O O . ILE A 1 293 ? -20.922 12.18 12.977 1 93.88 293 ILE A O 1
ATOM 2167 N N . MET B 1 1 ? 18.562 -6.605 -26.594 1 63.06 1 MET B N 1
ATOM 2168 C CA . MET B 1 1 ? 18.109 -5.328 -26.062 1 63.06 1 MET B CA 1
ATOM 2169 C C . MET B 1 1 ? 18.062 -5.363 -24.531 1 63.06 1 MET B C 1
ATOM 2171 O O . MET B 1 1 ? 17.766 -6.406 -23.938 1 63.06 1 MET B O 1
ATOM 2175 N N . SER B 1 2 ? 18.812 -4.414 -23.844 1 87.12 2 SER B N 1
ATOM 2176 C CA . SER B 1 2 ? 19.203 -4.504 -22.438 1 87.12 2 SER B CA 1
ATOM 2177 C C . SER B 1 2 ? 18.141 -3.875 -21.531 1 87.12 2 SER B C 1
ATOM 2179 O O . SER B 1 2 ? 17.438 -2.959 -21.953 1 87.12 2 SER B O 1
ATOM 2181 N N . VAL B 1 3 ? 17.562 -4.613 -20.578 1 97.12 3 VAL B N 1
ATOM 2182 C CA . VAL B 1 3 ? 16.656 -4.16 -19.531 1 97.12 3 VAL B CA 1
ATOM 2183 C C . VAL B 1 3 ? 17.266 -2.98 -18.781 1 97.12 3 VAL B C 1
ATOM 2185 O O . VAL B 1 3 ? 18.438 -3.018 -18.406 1 97.12 3 VAL B O 1
ATOM 2188 N N . ASP B 1 4 ? 16.562 -1.826 -18.766 1 98.19 4 ASP B N 1
ATOM 2189 C CA . ASP B 1 4 ? 16.969 -0.668 -17.969 1 98.19 4 ASP B CA 1
ATOM 2190 C C . ASP B 1 4 ? 16.484 -0.778 -16.531 1 98.19 4 ASP B C 1
ATOM 2192 O O . ASP B 1 4 ? 15.367 -0.354 -16.219 1 98.19 4 ASP B O 1
ATOM 2196 N N . LEU B 1 5 ? 17.312 -1.247 -15.672 1 97.81 5 LEU B N 1
ATOM 2197 C CA . LEU B 1 5 ? 16.938 -1.507 -14.281 1 97.81 5 LEU B CA 1
ATOM 2198 C C . LEU B 1 5 ? 16.719 -0.202 -13.523 1 97.81 5 LEU B C 1
ATOM 2200 O O . LEU B 1 5 ? 15.875 -0.13 -12.633 1 97.81 5 LEU B O 1
ATOM 2204 N N . THR B 1 6 ? 17.469 0.821 -13.859 1 97 6 THR B N 1
ATOM 2205 C CA . THR B 1 6 ? 17.297 2.125 -13.234 1 97 6 THR B CA 1
ATOM 2206 C C . THR B 1 6 ? 15.906 2.682 -13.531 1 97 6 THR B C 1
ATOM 2208 O O . THR B 1 6 ? 15.227 3.186 -12.633 1 97 6 THR B O 1
ATOM 2211 N N . ALA B 1 7 ? 15.547 2.549 -14.781 1 98.12 7 ALA B N 1
ATOM 2212 C CA . ALA B 1 7 ? 14.211 2.996 -15.172 1 98.12 7 ALA B CA 1
ATOM 2213 C C . ALA B 1 7 ? 13.133 2.178 -14.469 1 98.12 7 ALA B C 1
ATOM 2215 O O . ALA B 1 7 ? 12.07 2.705 -14.117 1 98.12 7 ALA B O 1
ATOM 2216 N N . ALA B 1 8 ? 13.336 0.848 -14.312 1 98.62 8 ALA B N 1
ATOM 2217 C CA . ALA B 1 8 ? 12.375 -0.005 -13.617 1 98.62 8 ALA B CA 1
ATOM 2218 C C . ALA B 1 8 ? 12.18 0.461 -12.172 1 98.62 8 ALA B C 1
ATOM 2220 O O . ALA B 1 8 ? 11.039 0.569 -11.703 1 98.62 8 ALA B O 1
ATOM 2221 N N . VAL B 1 9 ? 13.289 0.777 -11.523 1 98.06 9 VAL B N 1
ATOM 2222 C CA . VAL B 1 9 ? 13.227 1.231 -10.133 1 98.06 9 VAL B CA 1
ATOM 2223 C C . VAL B 1 9 ? 12.484 2.562 -10.062 1 98.06 9 VAL B C 1
ATOM 2225 O O . VAL B 1 9 ? 11.656 2.773 -9.172 1 98.06 9 VAL B O 1
ATOM 2228 N N . GLY B 1 10 ? 12.805 3.467 -10.984 1 98.19 10 GLY B N 1
ATOM 2229 C CA . GLY B 1 10 ? 12.094 4.734 -11.055 1 98.19 10 GLY B CA 1
ATOM 2230 C C . GLY B 1 10 ? 10.602 4.57 -11.289 1 98.19 10 GLY B C 1
ATOM 2231 O O . GLY B 1 10 ? 9.789 5.242 -10.648 1 98.19 10 GLY B O 1
ATOM 2232 N N . PHE B 1 11 ? 10.258 3.674 -12.156 1 98.81 11 PHE B N 1
ATOM 2233 C CA . PHE B 1 11 ? 8.859 3.365 -12.445 1 98.81 11 PHE B CA 1
ATOM 2234 C C . PHE B 1 11 ? 8.133 2.908 -11.18 1 98.81 11 PHE B C 1
ATOM 2236 O O . PHE B 1 11 ? 7.02 3.35 -10.906 1 98.81 11 PHE B O 1
ATOM 2243 N N . MET B 1 12 ? 8.742 1.998 -10.477 1 98.81 12 MET B N 1
ATOM 2244 C CA . MET B 1 12 ? 8.125 1.432 -9.273 1 98.81 12 MET B CA 1
ATOM 2245 C C . MET B 1 12 ? 7.777 2.525 -8.273 1 98.81 12 MET B C 1
ATOM 2247 O O . MET B 1 12 ? 6.73 2.469 -7.629 1 98.81 12 MET B O 1
ATOM 2251 N N . ALA B 1 13 ? 8.609 3.508 -8.109 1 98.31 13 ALA B N 1
ATOM 2252 C CA . ALA B 1 13 ? 8.391 4.578 -7.141 1 98.31 13 ALA B CA 1
ATOM 2253 C C . ALA B 1 13 ? 7.07 5.301 -7.414 1 98.31 13 ALA B C 1
ATOM 2255 O O . ALA B 1 13 ? 6.34 5.645 -6.484 1 98.31 13 ALA B O 1
ATOM 2256 N N . GLY B 1 14 ? 6.727 5.477 -8.633 1 98.12 14 GLY B N 1
ATOM 2257 C CA . GLY B 1 14 ? 5.574 6.281 -9 1 98.12 14 GLY B CA 1
ATOM 2258 C C . GLY B 1 14 ? 4.316 5.461 -9.219 1 98.12 14 GLY B C 1
ATOM 2259 O O . GLY B 1 14 ? 3.232 6.012 -9.414 1 98.12 14 GLY B O 1
ATOM 2260 N N . HIS B 1 15 ? 4.418 4.062 -9.109 1 98.25 15 HIS B N 1
ATOM 2261 C CA . HIS B 1 15 ? 3.281 3.252 -9.539 1 98.25 15 HIS B CA 1
ATOM 2262 C C . HIS B 1 15 ? 3.004 2.123 -8.555 1 98.25 15 HIS B C 1
ATOM 2264 O O . HIS B 1 15 ? 1.846 1.84 -8.242 1 98.25 15 HIS B O 1
ATOM 2270 N N . ALA B 1 16 ? 4.031 1.552 -8.008 1 98.38 16 ALA B N 1
ATOM 2271 C CA . ALA B 1 16 ? 3.906 0.258 -7.34 1 98.38 16 ALA B CA 1
ATOM 2272 C C . ALA B 1 16 ? 3.584 0.433 -5.859 1 98.38 16 ALA B C 1
ATOM 2274 O O . ALA B 1 16 ? 3.812 1.503 -5.289 1 98.38 16 ALA B O 1
ATOM 2275 N N . ARG B 1 17 ? 3.031 -0.589 -5.234 1 98.25 17 ARG B N 1
ATOM 2276 C CA . ARG B 1 17 ? 2.924 -0.67 -3.779 1 98.25 17 ARG B CA 1
ATOM 2277 C C . ARG B 1 17 ? 4.301 -0.656 -3.127 1 98.25 17 ARG B C 1
ATOM 2279 O O . ARG B 1 17 ? 5.285 -1.087 -3.732 1 98.25 17 ARG B O 1
ATOM 2286 N N . THR B 1 18 ? 4.34 -0.257 -1.921 1 98.25 18 THR B N 1
ATOM 2287 C CA . THR B 1 18 ? 5.578 -0.302 -1.154 1 98.25 18 THR B CA 1
ATOM 2288 C C . THR B 1 18 ? 6.129 -1.725 -1.097 1 98.25 18 THR B C 1
ATOM 2290 O O . THR B 1 18 ? 7.336 -1.936 -1.221 1 98.25 18 THR B O 1
ATOM 2293 N N . LEU B 1 19 ? 5.242 -2.734 -0.953 1 98.56 19 LEU B N 1
ATOM 2294 C CA . LEU B 1 19 ? 5.652 -4.133 -0.903 1 98.56 19 LEU B CA 1
ATOM 2295 C C . LEU B 1 19 ? 6.395 -4.527 -2.176 1 98.56 19 LEU B C 1
ATOM 2297 O O . LEU B 1 19 ? 7.461 -5.145 -2.113 1 98.56 19 LEU B O 1
ATOM 2301 N N . ASP B 1 20 ? 5.852 -4.191 -3.291 1 98.81 20 ASP B N 1
ATOM 2302 C CA . ASP B 1 20 ? 6.461 -4.57 -4.562 1 98.81 20 ASP B CA 1
ATOM 2303 C C . ASP B 1 20 ? 7.801 -3.863 -4.766 1 98.81 20 ASP B C 1
ATOM 2305 O O . ASP B 1 20 ? 8.719 -4.422 -5.371 1 98.81 20 ASP B O 1
ATOM 2309 N N . ARG B 1 21 ? 7.918 -2.645 -4.281 1 98.75 21 ARG B N 1
ATOM 2310 C CA . ARG B 1 21 ? 9.211 -1.964 -4.32 1 98.75 21 ARG B CA 1
ATOM 2311 C C . ARG B 1 21 ? 10.25 -2.717 -3.5 1 98.75 21 ARG B C 1
ATOM 2313 O O . ARG B 1 21 ? 11.383 -2.9 -3.947 1 98.75 21 ARG B O 1
ATOM 2320 N N . HIS B 1 22 ? 9.859 -3.129 -2.281 1 98.69 22 HIS B N 1
ATOM 2321 C CA . HIS B 1 22 ? 10.773 -3.887 -1.441 1 98.69 22 HIS B CA 1
ATOM 2322 C C . HIS B 1 22 ? 11.172 -5.203 -2.104 1 98.69 22 HIS B C 1
ATOM 2324 O O . HIS B 1 22 ? 12.336 -5.609 -2.049 1 98.69 22 HIS B O 1
ATOM 2330 N N . ARG B 1 23 ? 10.18 -5.859 -2.729 1 98.81 23 ARG B N 1
ATOM 2331 C CA . ARG B 1 23 ? 10.477 -7.121 -3.396 1 98.81 23 ARG B CA 1
ATOM 2332 C C . ARG B 1 23 ? 11.492 -6.926 -4.52 1 98.81 23 ARG B C 1
ATOM 2334 O O . ARG B 1 23 ? 12.445 -7.695 -4.637 1 98.81 23 ARG B O 1
ATOM 2341 N N . LEU B 1 24 ? 11.312 -5.914 -5.32 1 98.81 24 LEU B N 1
ATOM 2342 C CA . LEU B 1 24 ? 12.258 -5.648 -6.398 1 98.81 24 LEU B CA 1
ATOM 2343 C C . LEU B 1 24 ? 13.648 -5.363 -5.84 1 98.81 24 LEU B C 1
ATOM 2345 O O . LEU B 1 24 ? 14.648 -5.867 -6.359 1 98.81 24 LEU B O 1
ATOM 2349 N N . ASN B 1 25 ? 13.68 -4.547 -4.789 1 98.12 25 ASN B N 1
ATOM 2350 C CA . ASN B 1 25 ? 14.969 -4.242 -4.168 1 98.12 25 ASN B CA 1
ATOM 2351 C C . ASN B 1 25 ? 15.672 -5.508 -3.688 1 98.12 25 ASN B C 1
ATOM 2353 O O . ASN B 1 25 ? 16.891 -5.641 -3.84 1 98.12 25 ASN B O 1
ATOM 2357 N N . LEU B 1 26 ? 14.938 -6.398 -3.078 1 98.38 26 LEU B N 1
ATOM 2358 C CA . LEU B 1 26 ? 15.508 -7.66 -2.617 1 98.38 26 LEU B CA 1
ATOM 2359 C C . LEU B 1 26 ? 16.078 -8.453 -3.787 1 98.38 26 LEU B C 1
ATOM 2361 O O . LEU B 1 26 ? 17.188 -8.984 -3.705 1 98.38 26 LEU B O 1
ATOM 2365 N N . ILE B 1 27 ? 15.328 -8.5 -4.879 1 98.12 27 ILE B N 1
ATOM 2366 C CA . ILE B 1 27 ? 15.711 -9.242 -6.07 1 98.12 27 ILE B CA 1
ATOM 2367 C C . ILE B 1 27 ? 16.984 -8.648 -6.66 1 98.12 27 ILE B C 1
ATOM 2369 O O . ILE B 1 27 ? 17.844 -9.375 -7.164 1 98.12 27 ILE B O 1
ATOM 2373 N N . LEU B 1 28 ? 17.141 -7.352 -6.535 1 97.62 28 LEU B N 1
ATOM 2374 C CA . LEU B 1 28 ? 18.297 -6.652 -7.102 1 97.62 28 LEU B CA 1
ATOM 2375 C C . LEU B 1 28 ? 19.469 -6.641 -6.117 1 97.62 28 LEU B C 1
ATOM 2377 O O . LEU B 1 28 ? 20.5 -6.035 -6.387 1 97.62 28 LEU B O 1
ATOM 2381 N N . GLY B 1 29 ? 19.344 -7.227 -4.918 1 95.62 29 GLY B N 1
ATOM 2382 C CA . GLY B 1 29 ? 20.438 -7.391 -3.965 1 95.62 29 GLY B CA 1
ATOM 2383 C C . GLY B 1 29 ? 20.625 -6.18 -3.072 1 95.62 29 GLY B C 1
ATOM 2384 O O . GLY B 1 29 ? 21.703 -6.008 -2.48 1 95.62 29 GLY B O 1
ATOM 2385 N N . GLN B 1 30 ? 19.609 -5.281 -2.973 1 91.19 30 GLN B N 1
ATOM 2386 C CA . GLN B 1 30 ? 19.75 -4.023 -2.242 1 91.19 30 GLN B CA 1
ATOM 2387 C C . GLN B 1 30 ? 18.641 -3.871 -1.197 1 91.19 30 GLN B C 1
ATOM 2389 O O . GLN B 1 30 ? 18.469 -2.793 -0.628 1 91.19 30 GLN B O 1
ATOM 2394 N N . GLY B 1 31 ? 17.953 -4.938 -0.933 1 92.88 31 GLY B N 1
ATOM 2395 C CA . GLY B 1 31 ? 16.75 -4.746 -0.136 1 92.88 31 GLY B CA 1
ATOM 2396 C C . GLY B 1 31 ? 16.953 -5.07 1.333 1 92.88 31 GLY B C 1
ATOM 2397 O O . GLY B 1 31 ? 18 -5.602 1.721 1 92.88 31 GLY B O 1
ATOM 2398 N N . ASP B 1 32 ? 16.094 -4.625 2.129 1 95.44 32 ASP B N 1
ATOM 2399 C CA . ASP B 1 32 ? 16.016 -4.902 3.561 1 95.44 32 ASP B CA 1
ATOM 2400 C C . ASP B 1 32 ? 14.906 -5.91 3.855 1 95.44 32 ASP B C 1
ATOM 2402 O O . ASP B 1 32 ? 13.719 -5.617 3.672 1 95.44 32 ASP B O 1
ATOM 2406 N N . ARG B 1 33 ? 15.305 -7.094 4.367 1 97.44 33 ARG B N 1
ATOM 2407 C CA . ARG B 1 33 ? 14.367 -8.195 4.582 1 97.44 33 ARG B CA 1
ATOM 2408 C C . ARG B 1 33 ? 13.312 -7.824 5.621 1 97.44 33 ARG B C 1
ATOM 2410 O O . ARG B 1 33 ? 12.141 -8.148 5.469 1 97.44 33 ARG B O 1
ATOM 2417 N N . ALA B 1 34 ? 13.719 -7.16 6.68 1 97.06 34 ALA B N 1
ATOM 2418 C CA . ALA B 1 34 ? 12.797 -6.781 7.738 1 97.06 34 ALA B CA 1
ATOM 2419 C C . ALA B 1 34 ? 11.758 -5.781 7.23 1 97.06 34 ALA B C 1
ATOM 2421 O O . ALA B 1 34 ? 10.578 -5.855 7.598 1 97.06 34 ALA B O 1
ATOM 2422 N N . ALA B 1 35 ? 12.211 -4.805 6.414 1 97.19 35 ALA B N 1
ATOM 2423 C CA . ALA B 1 35 ? 11.289 -3.83 5.832 1 97.19 35 ALA B CA 1
ATOM 2424 C C . ALA B 1 35 ? 10.273 -4.512 4.922 1 97.19 35 ALA B C 1
ATOM 2426 O O . ALA B 1 35 ? 9.094 -4.148 4.918 1 97.19 35 ALA B O 1
ATOM 2427 N N . ALA B 1 36 ? 10.727 -5.465 4.148 1 98.19 36 ALA B N 1
ATOM 2428 C CA . ALA B 1 36 ? 9.828 -6.223 3.283 1 98.19 36 ALA B CA 1
ATOM 2429 C C . ALA B 1 36 ? 8.805 -7 4.105 1 98.19 36 ALA B C 1
ATOM 2431 O O . ALA B 1 36 ? 7.625 -7.059 3.744 1 98.19 36 ALA B O 1
ATOM 2432 N N . CYS B 1 37 ? 9.234 -7.59 5.227 1 98.25 37 CYS B N 1
ATOM 2433 C CA . CYS B 1 37 ? 8.328 -8.312 6.117 1 98.25 37 CYS B CA 1
ATOM 2434 C C . CYS B 1 37 ? 7.258 -7.379 6.672 1 98.25 37 CYS B C 1
ATOM 2436 O O . CYS B 1 37 ? 6.082 -7.738 6.719 1 98.25 37 CYS B O 1
ATOM 2438 N N . SER B 1 38 ? 7.676 -6.191 7.07 1 97.75 38 SER B N 1
ATOM 2439 C CA . SER B 1 38 ? 6.727 -5.211 7.586 1 97.75 38 SER B CA 1
ATOM 2440 C C . SER B 1 38 ? 5.715 -4.801 6.52 1 97.75 38 SER B C 1
ATOM 2442 O O . SER B 1 38 ? 4.531 -4.621 6.812 1 97.75 38 SER B O 1
ATOM 2444 N N . ALA B 1 39 ? 6.195 -4.652 5.285 1 98.25 39 ALA B N 1
ATOM 2445 C CA . ALA B 1 39 ? 5.316 -4.242 4.191 1 98.25 39 ALA B CA 1
ATOM 2446 C C . ALA B 1 39 ? 4.246 -5.293 3.924 1 98.25 39 ALA B C 1
ATOM 2448 O O . ALA B 1 39 ? 3.07 -4.961 3.744 1 98.25 39 ALA B O 1
ATOM 2449 N N . VAL B 1 40 ? 4.586 -6.535 3.869 1 98.69 40 VAL B N 1
ATOM 2450 C CA . VAL B 1 40 ? 3.6 -7.578 3.604 1 98.69 40 VAL B CA 1
ATOM 2451 C C . VAL B 1 40 ? 2.686 -7.746 4.816 1 98.69 40 VAL B C 1
ATOM 2453 O O . VAL B 1 40 ? 1.5 -8.055 4.672 1 98.69 40 VAL B O 1
ATOM 2456 N N . ASP B 1 41 ? 3.18 -7.562 6.023 1 98.06 41 ASP B N 1
ATOM 2457 C CA . ASP B 1 41 ? 2.395 -7.672 7.25 1 98.06 41 ASP B CA 1
ATOM 2458 C C . ASP B 1 41 ? 1.251 -6.66 7.262 1 98.06 41 ASP B C 1
ATOM 2460 O O . ASP B 1 41 ? 0.264 -6.84 7.977 1 98.06 41 ASP B O 1
ATOM 2464 N N . GLY B 1 42 ? 1.398 -5.625 6.516 1 98.06 42 GLY B N 1
ATOM 2465 C CA . GLY B 1 42 ? 0.343 -4.633 6.414 1 98.06 42 GLY B CA 1
ATOM 2466 C C . GLY B 1 42 ? -0.936 -5.176 5.809 1 98.06 42 GLY B C 1
ATOM 2467 O O . GLY B 1 42 ? -1.992 -4.551 5.906 1 98.06 42 GLY B O 1
ATOM 2468 N N . TYR B 1 43 ? -0.909 -6.383 5.254 1 98.69 43 TYR B N 1
ATOM 2469 C CA . TYR B 1 43 ? -2.057 -7.008 4.605 1 98.69 43 TYR B CA 1
ATOM 2470 C C . TYR B 1 43 ? -2.58 -8.172 5.438 1 98.69 43 TYR B C 1
ATOM 2472 O O . TYR B 1 43 ? -3.488 -8.891 5.012 1 98.69 43 TYR B O 1
ATOM 2480 N N . ARG B 1 44 ? -1.979 -8.414 6.566 1 98.44 44 ARG B N 1
ATOM 2481 C CA . ARG B 1 44 ? -2.268 -9.586 7.383 1 98.44 44 ARG B CA 1
ATOM 2482 C C . ARG B 1 44 ? -3.498 -9.359 8.25 1 98.44 44 ARG B C 1
ATOM 2484 O O . ARG B 1 44 ? -3.734 -8.25 8.727 1 98.44 44 ARG B O 1
ATOM 2491 N N . ASN B 1 45 ? -4.246 -10.359 8.422 1 98.19 45 ASN B N 1
ATOM 2492 C CA . ASN B 1 45 ? -5.387 -10.352 9.328 1 98.19 45 ASN B CA 1
ATOM 2493 C C . ASN B 1 45 ? -5.086 -11.125 10.609 1 98.19 45 ASN B C 1
ATOM 2495 O O . ASN B 1 45 ? -4.168 -11.945 10.641 1 98.19 45 ASN B O 1
ATOM 2499 N N . PRO B 1 46 ? -5.91 -10.922 11.625 1 96.69 46 PRO B N 1
ATOM 2500 C CA . PRO B 1 46 ? -5.691 -11.602 12.906 1 96.69 46 PRO B CA 1
ATOM 2501 C C . PRO B 1 46 ? -5.828 -13.117 12.805 1 96.69 46 PRO B C 1
ATOM 2503 O O . PRO B 1 46 ? -5.238 -13.852 13.602 1 96.69 46 PRO B O 1
ATOM 2506 N N . ASP B 1 47 ? -6.555 -13.633 11.859 1 97.75 47 ASP B N 1
ATOM 2507 C CA . ASP B 1 47 ? -6.77 -15.07 11.727 1 97.75 47 ASP B CA 1
ATOM 2508 C C . ASP B 1 47 ? -5.547 -15.758 11.133 1 97.75 47 ASP B C 1
ATOM 2510 O O . ASP B 1 47 ? -5.516 -16.984 11.016 1 97.75 47 ASP B O 1
ATOM 2514 N N . GLY B 1 48 ? -4.516 -14.969 10.703 1 98.06 48 GLY B N 1
ATOM 2515 C CA . GLY B 1 48 ? -3.285 -15.523 10.172 1 98.06 48 GLY B CA 1
ATOM 2516 C C . GLY B 1 48 ? -3.221 -15.492 8.656 1 98.06 48 GLY B C 1
ATOM 2517 O O . GLY B 1 48 ? -2.172 -15.758 8.07 1 98.06 48 GLY B O 1
ATOM 2518 N N . GLY B 1 49 ? -4.34 -15.172 8.008 1 98.69 49 GLY B N 1
ATOM 2519 C CA . GLY B 1 49 ? -4.371 -15.039 6.555 1 98.69 49 GLY B CA 1
ATOM 2520 C C . GLY B 1 49 ? -4.094 -13.625 6.078 1 98.69 49 GLY B C 1
ATOM 2521 O O . GLY B 1 49 ? -3.662 -12.773 6.855 1 98.69 49 GLY B O 1
ATOM 2522 N N . TYR B 1 50 ? -4.25 -13.484 4.793 1 98.81 50 TYR B N 1
ATOM 2523 C CA . TYR B 1 50 ? -3.947 -12.203 4.156 1 98.81 50 TYR B CA 1
ATOM 2524 C C . TYR B 1 50 ? -5.086 -11.766 3.242 1 98.81 50 TYR B C 1
ATOM 2526 O O . TYR B 1 50 ? -5.684 -12.594 2.547 1 98.81 50 TYR B O 1
ATOM 2534 N N . GLY B 1 51 ? -5.426 -10.516 3.229 1 98.56 51 GLY B N 1
ATOM 2535 C CA . GLY B 1 51 ? -6.453 -9.867 2.428 1 98.56 51 GLY B CA 1
ATOM 2536 C C . GLY B 1 51 ? -6.07 -8.469 1.983 1 98.56 51 GLY B C 1
ATOM 2537 O O . GLY B 1 51 ? -4.949 -8.242 1.52 1 98.56 51 GLY B O 1
ATOM 2538 N N . TRP B 1 52 ? -7.039 -7.551 1.936 1 98.25 52 TRP B N 1
ATOM 2539 C CA . TRP B 1 52 ? -6.859 -6.109 1.801 1 98.25 52 TRP B CA 1
ATOM 2540 C C . TRP B 1 52 ? -6.23 -5.762 0.455 1 98.25 52 TRP B C 1
ATOM 2542 O O . TRP B 1 52 ? -5.473 -4.797 0.347 1 98.25 52 TRP B O 1
ATOM 2552 N N . GLY B 1 53 ? -6.406 -6.578 -0.557 1 98.31 53 GLY B N 1
ATOM 2553 C CA . GLY B 1 53 ? -5.93 -6.25 -1.892 1 98.31 53 GLY B CA 1
ATOM 2554 C C . GLY B 1 53 ? -4.52 -6.734 -2.158 1 98.31 53 GLY B C 1
ATOM 2555 O O . GLY B 1 53 ? -3.871 -6.289 -3.105 1 98.31 53 GLY B O 1
ATOM 2556 N N . LEU B 1 54 ? -4.004 -7.625 -1.264 1 98.81 54 LEU B N 1
ATOM 2557 C CA . LEU B 1 54 ? -2.713 -8.211 -1.596 1 98.81 54 LEU B CA 1
ATOM 2558 C C . LEU B 1 54 ? -2.76 -8.898 -2.959 1 98.81 54 LEU B C 1
ATOM 2560 O O . LEU B 1 54 ? -1.761 -8.922 -3.68 1 98.81 54 LEU B O 1
ATOM 2564 N N . GLU B 1 55 ? -3.805 -9.562 -3.271 1 98.81 55 GLU B N 1
ATOM 2565 C CA . GLU B 1 55 ? -4.191 -9.828 -4.652 1 98.81 55 GLU B CA 1
ATOM 2566 C C . GLU B 1 55 ? -4.926 -8.633 -5.262 1 98.81 55 GLU B C 1
ATOM 2568 O O . GLU B 1 55 ? -6.027 -8.289 -4.828 1 98.81 55 GLU B O 1
ATOM 2573 N N . PRO B 1 56 ? -4.348 -7.977 -6.309 1 98.69 56 PRO B N 1
ATOM 2574 C CA . PRO B 1 56 ? -4.785 -6.633 -6.691 1 98.69 56 PRO B CA 1
ATOM 2575 C C . PRO B 1 56 ? -6.25 -6.582 -7.109 1 98.69 56 PRO B C 1
ATOM 2577 O O . PRO B 1 56 ? -6.91 -5.551 -6.949 1 98.69 56 PRO B O 1
ATOM 2580 N N . ASP B 1 57 ? -6.801 -7.633 -7.652 1 98.62 57 ASP B N 1
ATOM 2581 C CA . ASP B 1 57 ? -8.195 -7.641 -8.078 1 98.62 57 ASP B CA 1
ATOM 2582 C C . ASP B 1 57 ? -9.094 -8.273 -7.02 1 98.62 57 ASP B C 1
ATOM 2584 O O . ASP B 1 57 ? -10.234 -8.648 -7.309 1 98.62 57 ASP B O 1
ATOM 2588 N N . LEU B 1 58 ? -8.625 -8.547 -5.867 1 98.75 58 LEU B N 1
ATOM 2589 C CA . LEU B 1 58 ? -9.336 -9.086 -4.707 1 98.75 58 LEU B CA 1
ATOM 2590 C C . LEU B 1 58 ? -9.172 -8.164 -3.502 1 98.75 58 LEU B C 1
ATOM 2592 O O . LEU B 1 58 ? -8.438 -8.477 -2.566 1 98.75 58 LEU B O 1
ATOM 2596 N N . ARG B 1 59 ? -9.969 -7.105 -3.484 1 98.5 59 ARG B N 1
ATOM 2597 C CA . ARG B 1 59 ? -9.742 -5.969 -2.598 1 98.5 59 ARG B CA 1
ATOM 2598 C C . ARG B 1 59 ? -10.523 -6.129 -1.296 1 98.5 59 ARG B C 1
ATOM 2600 O O . ARG B 1 59 ? -10.617 -5.188 -0.504 1 98.5 59 ARG B O 1
ATOM 2607 N N . SER B 1 60 ? -11.117 -7.301 -1.066 1 98.44 60 SER B N 1
ATOM 2608 C CA . SER B 1 60 ? -11.805 -7.602 0.184 1 98.44 60 SER B CA 1
ATOM 2609 C C . SER B 1 60 ? -10.852 -7.543 1.371 1 98.44 60 SER B C 1
ATOM 2611 O O . SER B 1 60 ? -9.664 -7.863 1.239 1 98.44 60 SER B O 1
ATOM 2613 N N . ALA B 1 61 ? -11.344 -7.145 2.52 1 97.75 61 ALA B N 1
ATOM 2614 C CA . ALA B 1 61 ? -10.578 -7.148 3.766 1 97.75 61 ALA B CA 1
ATOM 2615 C C . ALA B 1 61 ? -10.305 -8.57 4.234 1 97.75 61 ALA B C 1
ATOM 2617 O O . ALA B 1 61 ? -9.383 -8.805 5.023 1 97.75 61 ALA B O 1
ATOM 2618 N N . THR B 1 62 ? -10.992 -9.516 3.781 1 97.88 62 THR B N 1
ATOM 2619 C CA . THR B 1 62 ? -10.984 -10.875 4.32 1 97.88 62 THR B CA 1
ATOM 2620 C C . THR B 1 62 ? -9.789 -11.656 3.789 1 97.88 62 THR B C 1
ATOM 2622 O O . THR B 1 62 ? -9.305 -11.391 2.688 1 97.88 62 THR B O 1
ATOM 2625 N N . SER B 1 63 ? -9.305 -12.586 4.633 1 98.69 63 SER B N 1
ATOM 2626 C CA . SER B 1 63 ? -8.266 -13.516 4.207 1 98.69 63 SER B CA 1
ATOM 2627 C C . SER B 1 63 ? -8.75 -14.414 3.074 1 98.69 63 SER B C 1
ATOM 2629 O O . SER B 1 63 ? -9.852 -14.961 3.139 1 98.69 63 SER B O 1
ATOM 2631 N N . GLN B 1 64 ? -7.961 -14.539 2.043 1 98.88 64 GLN B N 1
ATOM 2632 C CA . GLN B 1 64 ? -8.336 -15.289 0.852 1 98.88 64 GLN B CA 1
ATOM 2633 C C . GLN B 1 64 ? -7.145 -16.078 0.307 1 98.88 64 GLN B C 1
ATOM 2635 O O . GLN B 1 64 ? -5.992 -15.695 0.52 1 98.88 64 GLN B O 1
ATOM 2640 N N . PRO B 1 65 ? -7.363 -17.125 -0.449 1 98.88 65 PRO B N 1
ATOM 2641 C CA . PRO B 1 65 ? -6.266 -17.891 -1.047 1 98.88 65 PRO B CA 1
ATOM 2642 C C . PRO B 1 65 ? -5.379 -17.031 -1.949 1 98.88 65 PRO B C 1
ATOM 2644 O O . PRO B 1 65 ? -4.16 -17.219 -1.982 1 98.88 65 PRO B O 1
ATOM 2647 N N . GLY B 1 66 ? -6.027 -16.125 -2.697 1 98.81 66 GLY B N 1
ATOM 2648 C CA . GLY B 1 66 ? -5.23 -15.203 -3.494 1 98.81 66 GLY B CA 1
ATOM 2649 C C . GLY B 1 66 ? -4.234 -14.414 -2.672 1 98.81 66 GLY B C 1
ATOM 2650 O O . GLY B 1 66 ? -3.102 -14.188 -3.107 1 98.81 66 GLY B O 1
ATOM 2651 N N . GLY B 1 67 ? -4.715 -13.938 -1.487 1 98.88 67 GLY B N 1
ATOM 2652 C CA . GLY B 1 67 ? -3.807 -13.273 -0.568 1 98.88 67 GLY B CA 1
ATOM 2653 C C . GLY B 1 67 ? -2.666 -14.156 -0.105 1 98.88 67 GLY B C 1
ATOM 2654 O O . GLY B 1 67 ? -1.524 -13.703 -0.003 1 98.88 67 GLY B O 1
ATOM 2655 N N . ALA B 1 68 ? -2.936 -15.398 0.151 1 98.94 68 ALA B N 1
ATOM 2656 C CA . ALA B 1 68 ? -1.915 -16.359 0.57 1 98.94 68 ALA B CA 1
ATOM 2657 C C . ALA B 1 68 ? -0.845 -16.516 -0.505 1 98.94 68 ALA B C 1
ATOM 2659 O O . ALA B 1 68 ? 0.349 -16.562 -0.199 1 98.94 68 ALA B O 1
ATOM 2660 N N . LEU B 1 69 ? -1.276 -16.625 -1.733 1 98.94 69 LEU B N 1
ATOM 2661 C CA . LEU B 1 69 ? -0.353 -16.766 -2.854 1 98.94 69 LEU B CA 1
ATOM 2662 C C . LEU B 1 69 ? 0.68 -15.648 -2.846 1 98.94 69 LEU B C 1
ATOM 2664 O O . LEU B 1 69 ? 1.886 -15.906 -2.834 1 98.94 69 LEU B O 1
ATOM 2668 N N . HIS B 1 70 ? 0.202 -14.438 -2.779 1 98.94 70 HIS B N 1
ATOM 2669 C CA . HIS B 1 70 ? 1.099 -13.297 -2.918 1 98.94 70 HIS B CA 1
ATOM 2670 C C . HIS B 1 70 ? 1.923 -13.086 -1.652 1 98.94 70 HIS B C 1
ATOM 2672 O O . HIS B 1 70 ? 3.053 -12.602 -1.717 1 98.94 70 HIS B O 1
ATOM 2678 N N . ALA B 1 71 ? 1.375 -13.461 -0.492 1 98.94 71 ALA B N 1
ATOM 2679 C CA . ALA B 1 71 ? 2.189 -13.445 0.72 1 98.94 71 ALA B CA 1
ATOM 2680 C C . ALA B 1 71 ? 3.377 -14.398 0.597 1 98.94 71 ALA B C 1
ATOM 2682 O O . ALA B 1 71 ? 4.508 -14.031 0.917 1 98.94 71 ALA B O 1
ATOM 2683 N N . PHE B 1 72 ? 3.139 -15.594 0.1 1 98.94 72 PHE B N 1
ATOM 2684 C CA . PHE B 1 72 ? 4.219 -16.562 -0.076 1 98.94 72 PHE B CA 1
ATOM 2685 C C . PHE B 1 72 ? 5.246 -16.047 -1.079 1 98.94 72 PHE B C 1
ATOM 2687 O O . PHE B 1 72 ? 6.445 -16.297 -0.925 1 98.94 72 PHE B O 1
ATOM 2694 N N . GLU B 1 73 ? 4.758 -15.398 -2.168 1 98.81 73 GLU B N 1
ATOM 2695 C CA . GLU B 1 73 ? 5.707 -14.797 -3.1 1 98.81 73 GLU B CA 1
ATOM 2696 C C . GLU B 1 73 ? 6.645 -13.828 -2.385 1 98.81 73 GLU B C 1
ATOM 2698 O O . GLU B 1 73 ? 7.855 -13.844 -2.617 1 98.81 73 GLU B O 1
ATOM 2703 N N . ALA B 1 74 ? 6.074 -13.008 -1.529 1 98.81 74 ALA B N 1
ATOM 2704 C CA . ALA B 1 74 ? 6.879 -12.047 -0.777 1 98.81 74 ALA B CA 1
ATOM 2705 C C . ALA B 1 74 ? 7.859 -12.758 0.149 1 98.81 74 ALA B C 1
ATOM 2707 O O . ALA B 1 74 ? 9.039 -12.406 0.208 1 98.81 74 ALA B O 1
ATOM 2708 N N . PHE B 1 75 ? 7.375 -13.781 0.871 1 98.88 75 PHE B N 1
ATOM 2709 C CA . PHE B 1 75 ? 8.242 -14.531 1.773 1 98.88 75 PHE B CA 1
ATOM 2710 C C . PHE B 1 75 ? 9.375 -15.203 1.004 1 98.88 75 PHE B C 1
ATOM 2712 O O . PHE B 1 75 ? 10.508 -15.266 1.483 1 98.88 75 PHE B O 1
ATOM 2719 N N . ALA B 1 76 ? 9.008 -15.688 -0.154 1 98.69 76 ALA B N 1
ATOM 2720 C CA . ALA B 1 76 ? 10.039 -16.328 -0.981 1 98.69 76 ALA B CA 1
ATOM 2721 C C . ALA B 1 76 ? 11.117 -15.32 -1.373 1 98.69 76 ALA B C 1
ATOM 2723 O O . ALA B 1 76 ? 12.305 -15.641 -1.355 1 98.69 76 ALA B O 1
ATOM 2724 N N . ASP B 1 77 ? 10.742 -14.133 -1.757 1 98.25 77 ASP B N 1
ATOM 2725 C CA . ASP B 1 77 ? 11.703 -13.086 -2.119 1 98.25 77 ASP B CA 1
ATOM 2726 C C . ASP B 1 77 ? 12.539 -12.664 -0.912 1 98.25 77 ASP B C 1
ATOM 2728 O O . ASP B 1 77 ? 13.719 -12.344 -1.052 1 98.25 77 ASP B O 1
ATOM 2732 N N . ILE B 1 78 ? 11.898 -12.555 0.216 1 98.19 78 ILE B N 1
ATOM 2733 C CA . ILE B 1 78 ? 12.609 -12.234 1.447 1 98.19 78 ILE B CA 1
ATOM 2734 C C . ILE B 1 78 ? 13.703 -13.266 1.704 1 98.19 78 ILE B C 1
ATOM 2736 O O . ILE B 1 78 ? 14.828 -12.914 2.061 1 98.19 78 ILE B O 1
ATOM 2740 N N . GLY B 1 79 ? 13.398 -14.594 1.591 1 97.62 79 GLY B N 1
ATOM 2741 C CA . GLY B 1 79 ? 14.406 -15.625 1.447 1 97.62 79 GLY B CA 1
ATOM 2742 C C . GLY B 1 79 ? 14.953 -16.109 2.775 1 97.62 79 GLY B C 1
ATOM 2743 O O . GLY B 1 79 ? 16.031 -16.703 2.828 1 97.62 79 GLY B O 1
ATOM 2744 N N . THR B 1 80 ? 14.344 -15.727 3.895 1 97.44 80 THR B N 1
ATOM 2745 C CA . THR B 1 80 ? 14.703 -16.25 5.207 1 97.44 80 THR B CA 1
ATOM 2746 C C . THR B 1 80 ? 13.461 -16.703 5.969 1 97.44 80 THR B C 1
ATOM 2748 O O . THR B 1 80 ? 12.367 -16.156 5.758 1 97.44 80 THR B O 1
ATOM 2751 N N . PRO B 1 81 ? 13.633 -17.719 6.789 1 97.81 81 PRO B N 1
ATOM 2752 C CA . PRO B 1 81 ? 12.477 -18.188 7.559 1 97.81 81 PRO B CA 1
ATOM 2753 C C . PRO B 1 81 ? 11.812 -17.062 8.359 1 97.81 81 PRO B C 1
ATOM 2755 O O . PRO B 1 81 ? 12.5 -16.203 8.898 1 97.81 81 PRO B O 1
ATOM 2758 N N . THR B 1 82 ? 10.555 -17.047 8.406 1 97.19 82 THR B N 1
ATOM 2759 C CA . THR B 1 82 ? 9.742 -16.125 9.195 1 97.19 82 THR B CA 1
ATOM 2760 C C . THR B 1 82 ? 8.578 -16.875 9.852 1 97.19 82 THR B C 1
ATOM 2762 O O . THR B 1 82 ? 7.984 -17.766 9.242 1 97.19 82 THR B O 1
ATOM 2765 N N . PRO B 1 83 ? 8.211 -16.516 11.094 1 97.88 83 PRO B N 1
ATOM 2766 C CA . PRO B 1 83 ? 7.035 -17.125 11.711 1 97.88 83 PRO B CA 1
ATOM 2767 C C . PRO B 1 83 ? 5.758 -16.891 10.914 1 97.88 83 PRO B C 1
ATOM 2769 O O . PRO B 1 83 ? 4.832 -17.703 10.961 1 97.88 83 PRO B O 1
ATOM 2772 N N . ARG B 1 84 ? 5.758 -15.812 10.18 1 98.56 84 ARG B N 1
ATOM 2773 C CA . ARG B 1 84 ? 4.57 -15.453 9.406 1 98.56 84 ARG B CA 1
ATOM 2774 C C . ARG B 1 84 ? 4.246 -16.516 8.367 1 98.56 84 ARG B C 1
ATOM 2776 O O . ARG B 1 84 ? 3.074 -16.812 8.117 1 98.56 84 ARG B O 1
ATOM 2783 N N . ALA B 1 85 ? 5.246 -17.062 7.734 1 98.75 85 ALA B N 1
ATOM 2784 C CA . ALA B 1 85 ? 5.023 -18.109 6.738 1 98.75 85 ALA B CA 1
ATOM 2785 C C . ALA B 1 85 ? 4.402 -19.344 7.367 1 98.75 85 ALA B C 1
ATOM 2787 O O . ALA B 1 85 ? 3.494 -19.953 6.793 1 98.75 85 ALA B O 1
ATOM 2788 N N . VAL B 1 86 ? 4.848 -19.703 8.539 1 98.81 86 VAL B N 1
ATOM 2789 C CA . VAL B 1 86 ? 4.32 -20.859 9.25 1 98.81 86 VAL B CA 1
ATOM 2790 C C . VAL B 1 86 ? 2.885 -20.594 9.688 1 98.81 86 VAL B C 1
ATOM 2792 O O . VAL B 1 86 ? 2.014 -21.453 9.547 1 98.81 86 VAL B O 1
ATOM 2795 N N . GLU B 1 87 ? 2.699 -19.406 10.203 1 98.81 87 GLU B N 1
ATOM 2796 C CA . GLU B 1 87 ? 1.355 -19.016 10.617 1 98.81 87 GLU B CA 1
ATOM 2797 C C . GLU B 1 87 ? 0.39 -19.031 9.43 1 98.81 87 GLU B C 1
ATOM 2799 O O . GLU B 1 87 ? -0.79 -19.359 9.594 1 98.81 87 GLU B O 1
ATOM 2804 N N . LEU B 1 88 ? 0.882 -18.641 8.273 1 98.88 88 LEU B N 1
ATOM 2805 C CA . LEU B 1 88 ? 0.056 -18.719 7.07 1 98.88 88 LEU B CA 1
ATOM 2806 C C . LEU B 1 88 ? -0.292 -20.156 6.73 1 98.88 88 LEU B C 1
ATOM 2808 O O . LEU B 1 88 ? -1.423 -20.453 6.336 1 98.88 88 LEU B O 1
ATOM 2812 N N . CYS B 1 89 ? 0.646 -21.047 6.875 1 98.88 89 CYS B N 1
ATOM 2813 C CA . CYS B 1 89 ? 0.358 -22.469 6.684 1 98.88 89 CYS B CA 1
ATOM 2814 C C . CYS B 1 89 ? -0.701 -22.938 7.668 1 98.88 89 CYS B C 1
ATOM 2816 O O . CYS B 1 89 ? -1.567 -23.75 7.312 1 98.88 89 CYS B O 1
ATOM 2818 N N . ASP B 1 90 ? -0.581 -22.5 8.938 1 98.88 90 ASP B N 1
ATOM 2819 C CA . ASP B 1 90 ? -1.606 -22.828 9.922 1 98.88 90 ASP B CA 1
ATOM 2820 C C . ASP B 1 90 ? -2.988 -22.391 9.445 1 98.88 90 ASP B C 1
ATOM 2822 O O . ASP B 1 90 ? -3.963 -23.125 9.578 1 98.88 90 ASP B O 1
ATOM 2826 N N . TRP B 1 91 ? -3.086 -21.203 8.969 1 98.88 91 TRP B N 1
ATOM 2827 C CA . TRP B 1 91 ? -4.348 -20.688 8.445 1 98.88 91 TRP B CA 1
ATOM 2828 C C . TRP B 1 91 ? -4.859 -21.547 7.297 1 98.88 91 TRP B C 1
ATOM 2830 O O . TRP B 1 91 ? -6.047 -21.875 7.238 1 98.88 91 TRP B O 1
ATOM 2840 N N . LEU B 1 92 ? -3.979 -21.859 6.367 1 98.81 92 LEU B N 1
ATOM 2841 C CA . LEU B 1 92 ? -4.344 -22.688 5.227 1 98.81 92 LEU B CA 1
ATOM 2842 C C . LEU B 1 92 ? -4.816 -24.078 5.684 1 98.81 92 LEU B C 1
ATOM 2844 O O . LEU B 1 92 ? -5.773 -24.625 5.137 1 98.81 92 LEU B O 1
ATOM 2848 N N . GLN B 1 93 ? -4.141 -24.625 6.68 1 98.44 93 GLN B N 1
ATOM 2849 C CA . GLN B 1 93 ? -4.551 -25.906 7.223 1 98.44 93 GLN B CA 1
ATOM 2850 C C . GLN B 1 93 ? -5.977 -25.844 7.762 1 98.44 93 GLN B C 1
ATOM 2852 O O . GLN B 1 93 ? -6.773 -26.766 7.52 1 98.44 93 GLN B O 1
ATOM 2857 N N . THR B 1 94 ? -6.23 -24.797 8.469 1 97.81 94 THR B N 1
ATOM 2858 C CA . THR B 1 94 ? -7.531 -24.609 9.102 1 97.81 94 THR B CA 1
ATOM 2859 C C . THR B 1 94 ? -8.625 -24.438 8.062 1 97.81 94 THR B C 1
ATOM 2861 O O . THR B 1 94 ? -9.766 -24.859 8.258 1 97.81 94 THR B O 1
ATOM 2864 N N . ASN B 1 95 ? -8.312 -23.891 6.91 1 97.88 95 ASN B N 1
ATOM 2865 C CA . ASN B 1 95 ? -9.352 -23.406 6.004 1 97.88 95 ASN B CA 1
ATOM 2866 C C . ASN B 1 95 ? -9.414 -24.25 4.734 1 97.88 95 ASN B C 1
ATOM 2868 O O . ASN B 1 95 ? -10.297 -24.047 3.895 1 97.88 95 ASN B O 1
ATOM 2872 N N . SER B 1 96 ? -8.484 -25.141 4.562 1 97.75 96 SER B N 1
ATOM 2873 C CA . SER B 1 96 ? -8.547 -26.062 3.424 1 97.75 96 SER B CA 1
ATOM 2874 C C . SER B 1 96 ? -9.711 -27.031 3.557 1 97.75 96 SER B C 1
ATOM 2876 O O . SER B 1 96 ? -10.156 -27.328 4.668 1 97.75 96 SER B O 1
ATOM 2878 N N . LEU B 1 97 ? -10.273 -27.422 2.438 1 96.81 97 LEU B N 1
ATOM 2879 C CA . LEU B 1 97 ? -11.305 -28.453 2.416 1 96.81 97 LEU B CA 1
ATOM 2880 C C . LEU B 1 97 ? -10.711 -29.828 2.727 1 96.81 97 LEU B C 1
ATOM 2882 O O . LEU B 1 97 ? -9.484 -29.984 2.781 1 96.81 97 LEU B O 1
ATOM 2886 N N . ALA B 1 98 ? -11.688 -30.781 2.834 1 91.12 98 ALA B N 1
ATOM 2887 C CA . ALA B 1 98 ? -11.242 -32.156 3.072 1 91.12 98 ALA B CA 1
ATOM 2888 C C . ALA B 1 98 ? -10.367 -32.656 1.928 1 91.12 98 ALA B C 1
ATOM 2890 O O . ALA B 1 98 ? -10.688 -32.438 0.755 1 91.12 98 ALA B O 1
ATOM 2891 N N . GLY B 1 99 ? -9.172 -33.188 2.168 1 90.38 99 GLY B N 1
ATOM 2892 C CA . GLY B 1 99 ? -8.25 -33.688 1.162 1 90.38 99 GLY B CA 1
ATOM 2893 C C . GLY B 1 99 ? -7.129 -32.719 0.851 1 90.38 99 GLY B C 1
ATOM 2894 O O . GLY B 1 99 ? -6.199 -33.062 0.115 1 90.38 99 GLY B O 1
ATOM 2895 N N . GLY B 1 100 ? -7.309 -31.438 1.32 1 93.25 100 GLY B N 1
ATOM 2896 C CA . GLY B 1 100 ? -6.176 -30.531 1.231 1 93.25 100 GLY B CA 1
ATOM 2897 C C . GLY B 1 100 ? -6.363 -29.438 0.19 1 93.25 100 GLY B C 1
ATOM 2898 O O . GLY B 1 100 ? -5.574 -28.5 0.117 1 93.25 100 GLY B O 1
ATOM 2899 N N . GLY B 1 101 ? -7.363 -29.531 -0.635 1 97.75 101 GLY B N 1
ATOM 2900 C CA . GLY B 1 101 ? -7.625 -28.531 -1.657 1 97.75 101 GLY B CA 1
ATOM 2901 C C . GLY B 1 101 ? -8.227 -27.266 -1.104 1 97.75 101 GLY B C 1
ATOM 2902 O O . GLY B 1 101 ? -9.008 -27.297 -0.153 1 97.75 101 GLY B O 1
ATOM 2903 N N . LEU B 1 102 ? -7.84 -26.125 -1.665 1 98.75 102 LEU B N 1
ATOM 2904 C CA . LEU B 1 102 ? -8.43 -24.844 -1.346 1 98.75 102 LEU B CA 1
ATOM 2905 C C . LEU B 1 102 ? -9.555 -24.5 -2.318 1 98.75 102 LEU B C 1
ATOM 2907 O O . LEU B 1 102 ? -9.461 -24.797 -3.512 1 98.75 102 LEU B O 1
ATOM 2911 N N . PRO B 1 103 ? -10.664 -23.922 -1.757 1 98.44 103 PRO B N 1
ATOM 2912 C CA . PRO B 1 103 ? -11.539 -23.266 -2.736 1 98.44 103 PRO B CA 1
ATOM 2913 C C . PRO B 1 103 ? -10.844 -22.109 -3.455 1 98.44 103 PRO B C 1
ATOM 2915 O O . PRO B 1 103 ? -9.891 -21.531 -2.928 1 98.44 103 PRO B O 1
ATOM 2918 N N . PHE B 1 104 ? -11.336 -21.844 -4.633 1 98.44 104 PHE B N 1
ATOM 2919 C CA . PHE B 1 104 ? -10.766 -20.734 -5.383 1 98.44 104 PHE B CA 1
ATOM 2920 C C . PHE B 1 104 ? -10.836 -19.438 -4.578 1 98.44 104 PHE B C 1
ATOM 2922 O O . PHE B 1 104 ? -9.891 -18.656 -4.574 1 98.44 104 PHE B O 1
ATOM 2929 N N . ALA B 1 105 ? -11.906 -19.203 -3.947 1 98.75 105 ALA B N 1
ATOM 2930 C CA . ALA B 1 105 ? -12.117 -18.078 -3.021 1 98.75 105 ALA B CA 1
ATOM 2931 C C . ALA B 1 105 ? -13.117 -18.469 -1.929 1 98.75 105 ALA B C 1
ATOM 2933 O O . ALA B 1 105 ? -14.016 -19.266 -2.154 1 98.75 105 ALA B O 1
ATOM 2934 N N . PHE B 1 106 ? -12.906 -17.938 -0.732 1 98.69 106 PHE B N 1
ATOM 2935 C CA . PHE B 1 106 ? -13.914 -17.969 0.32 1 98.69 106 PHE B CA 1
ATOM 2936 C C . PHE B 1 106 ? -14.961 -16.891 0.099 1 98.69 106 PHE B C 1
ATOM 2938 O O . PHE B 1 106 ? -14.781 -16 -0.735 1 98.69 106 PHE B O 1
ATOM 2945 N N . PRO B 1 107 ? -16.094 -16.984 0.777 1 98.19 107 PRO B N 1
ATOM 2946 C CA . PRO B 1 107 ? -17.141 -15.977 0.603 1 98.19 107 PRO B CA 1
ATOM 2947 C C . PRO B 1 107 ? -16.625 -14.555 0.859 1 98.19 107 PRO B C 1
ATOM 2949 O O . PRO B 1 107 ? -15.867 -14.336 1.8 1 98.19 107 PRO B O 1
ATOM 2952 N N . ILE B 1 108 ? -17.031 -13.641 0.022 1 98.19 108 ILE B N 1
ATOM 2953 C CA . ILE B 1 108 ? -16.609 -12.242 0.069 1 98.19 108 ILE B CA 1
ATOM 2954 C C . ILE B 1 108 ? -17.797 -11.352 0.373 1 98.19 108 ILE B C 1
ATOM 2956 O O . ILE B 1 108 ? -18.656 -11.125 -0.493 1 98.19 108 ILE B O 1
ATOM 2960 N N . ALA B 1 109 ? -17.875 -10.773 1.536 1 95.94 109 ALA B N 1
ATOM 2961 C CA . ALA B 1 109 ? -19 -9.945 1.971 1 95.94 109 ALA B CA 1
ATOM 2962 C C . ALA B 1 109 ? -18.828 -8.5 1.507 1 95.94 109 ALA B C 1
ATOM 2964 O O . ALA B 1 109 ? -19.797 -7.754 1.416 1 95.94 109 ALA B O 1
ATOM 2965 N N . ASP B 1 110 ? -17.672 -8.078 1.213 1 97.88 110 ASP B N 1
ATOM 2966 C CA . ASP B 1 110 ? -17.344 -6.727 0.766 1 97.88 110 ASP B CA 1
ATOM 2967 C C . ASP B 1 110 ? -16.703 -6.746 -0.621 1 97.88 110 ASP B C 1
ATOM 2969 O O . ASP B 1 110 ? -15.516 -6.453 -0.767 1 97.88 110 ASP B O 1
ATOM 2973 N N . PRO B 1 111 ? -17.453 -6.91 -1.649 1 98.06 111 PRO B N 1
ATOM 2974 C CA . PRO B 1 111 ? -16.938 -7.234 -2.982 1 98.06 111 PRO B CA 1
ATOM 2975 C C . PRO B 1 111 ? -16.453 -6 -3.738 1 98.06 111 PRO B C 1
ATOM 2977 O O . PRO B 1 111 ? -15.961 -6.117 -4.863 1 98.06 111 PRO B O 1
ATOM 2980 N N . ALA B 1 112 ? -16.625 -4.789 -3.191 1 97.5 112 ALA B N 1
ATOM 2981 C CA . ALA B 1 112 ? -16.156 -3.594 -3.893 1 97.5 112 ALA B CA 1
ATOM 2982 C C . ALA B 1 112 ? -14.695 -3.729 -4.285 1 97.5 112 ALA B C 1
ATOM 2984 O O . ALA B 1 112 ? -13.852 -4.062 -3.451 1 97.5 112 ALA B O 1
ATOM 2985 N N . GLY B 1 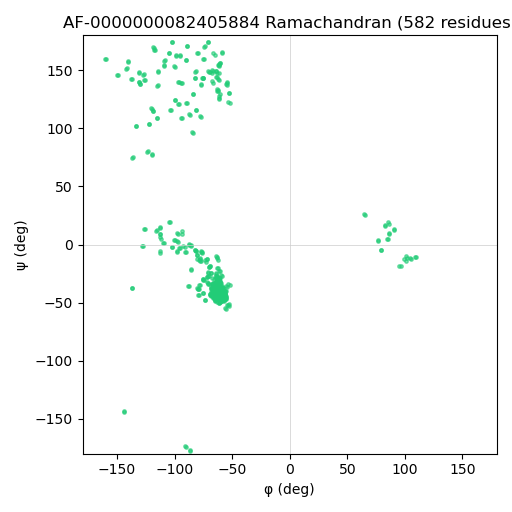113 ? -14.414 -3.439 -5.543 1 97.31 113 GLY B N 1
ATOM 2986 C CA . GLY B 1 113 ? -13.062 -3.516 -6.055 1 97.31 113 GLY B CA 1
ATOM 2987 C C . GLY B 1 113 ? -12.602 -4.938 -6.316 1 97.31 113 GLY B C 1
ATOM 2988 O O . GLY B 1 113 ? -11.445 -5.164 -6.695 1 97.31 113 GLY B O 1
ATOM 2989 N N . CYS B 1 114 ? -13.438 -5.938 -6.137 1 98.56 114 CYS B N 1
ATOM 2990 C CA . CYS B 1 114 ? -13.086 -7.328 -6.406 1 98.56 114 CYS B CA 1
ATOM 2991 C C . CYS B 1 114 ? -13.555 -7.754 -7.793 1 98.56 114 CYS B C 1
ATOM 2993 O O . CYS B 1 114 ? -14.656 -7.387 -8.219 1 98.56 114 CYS B O 1
ATOM 2995 N N . ALA B 1 115 ? -12.719 -8.508 -8.461 1 97.88 115 ALA B N 1
ATOM 2996 C CA . ALA B 1 115 ? -13.125 -9.07 -9.75 1 97.88 115 ALA B CA 1
ATOM 2997 C C . ALA B 1 115 ? -14.289 -10.039 -9.578 1 97.88 115 ALA B C 1
ATOM 2999 O O . ALA B 1 115 ? -14.344 -10.789 -8.594 1 97.88 115 ALA B O 1
ATOM 3000 N N . PRO B 1 116 ? -15.18 -10.172 -10.562 1 96.69 116 PRO B N 1
ATOM 3001 C CA . PRO B 1 116 ? -16.375 -11.016 -10.453 1 96.69 116 PRO B CA 1
ATOM 3002 C C . PRO B 1 116 ? -16.031 -12.492 -10.289 1 96.69 116 PRO B C 1
ATOM 3004 O O . PRO B 1 116 ? -16.766 -13.227 -9.625 1 96.69 116 PRO B O 1
ATOM 3007 N N . PHE B 1 117 ? -14.898 -12.969 -10.875 1 95.44 117 PHE B N 1
ATOM 3008 C CA . PHE B 1 117 ? -14.578 -14.391 -10.805 1 95.44 117 PHE B CA 1
ATOM 3009 C C . PHE B 1 117 ? -14.172 -14.789 -9.391 1 95.44 117 PHE B C 1
ATOM 3011 O O . PHE B 1 117 ? -14.281 -15.953 -9.008 1 95.44 117 PHE B O 1
ATOM 3018 N N . TRP B 1 118 ? -13.672 -13.836 -8.57 1 97.94 118 TRP B N 1
ATOM 3019 C CA . TRP B 1 118 ? -13.453 -14.109 -7.156 1 97.94 118 TRP B CA 1
ATOM 3020 C C . TRP B 1 118 ? -14.781 -14.156 -6.402 1 97.94 118 TRP B C 1
ATOM 3022 O O . TRP B 1 118 ? -15.031 -15.086 -5.633 1 97.94 118 TRP B O 1
ATOM 3032 N N . VAL B 1 119 ? -15.609 -13.188 -6.617 1 98.19 119 VAL B N 1
ATOM 3033 C CA . VAL B 1 119 ? -16.844 -12.977 -5.863 1 98.19 119 VAL B CA 1
ATOM 3034 C C . VAL B 1 119 ? -17.797 -14.133 -6.109 1 98.19 119 VAL B C 1
ATOM 3036 O O . VAL B 1 119 ? -18.5 -14.57 -5.195 1 98.19 119 VAL B O 1
ATOM 3039 N N . SER B 1 120 ? -17.781 -14.711 -7.309 1 97.69 120 SER B N 1
ATOM 3040 C CA . SER B 1 120 ? -18.781 -15.711 -7.691 1 97.69 120 SER B CA 1
ATOM 3041 C C . SER B 1 120 ? -18.219 -17.125 -7.508 1 97.69 120 SER B C 1
ATOM 3043 O O . SER B 1 120 ? -18.906 -18.109 -7.805 1 97.69 120 SER B O 1
ATOM 3045 N N . ALA B 1 121 ? -17.047 -17.266 -7.016 1 97.62 121 ALA B N 1
ATOM 3046 C CA . ALA B 1 121 ? -16.406 -18.578 -6.883 1 97.62 121 ALA B CA 1
ATOM 3047 C C . ALA B 1 121 ? -17.188 -19.469 -5.91 1 97.62 121 ALA B C 1
ATOM 3049 O O . ALA B 1 121 ? -17.75 -18.969 -4.922 1 97.62 121 ALA B O 1
ATOM 3050 N N . ASP B 1 122 ? -17.266 -20.766 -6.156 1 97.69 122 ASP B N 1
ATOM 3051 C CA . ASP B 1 122 ? -17.859 -21.75 -5.262 1 97.69 122 ASP B CA 1
ATOM 3052 C C . ASP B 1 122 ? -16.938 -22.094 -4.102 1 97.69 122 ASP B C 1
ATOM 3054 O O . ASP B 1 122 ? -15.914 -22.766 -4.289 1 97.69 122 ASP B O 1
ATOM 3058 N N . PRO B 1 123 ? -17.281 -21.688 -2.916 1 97.69 123 PRO B N 1
ATOM 3059 C CA . PRO B 1 123 ? -16.391 -21.906 -1.782 1 97.69 123 PRO B CA 1
ATOM 3060 C C . PRO B 1 123 ? -16.406 -23.344 -1.276 1 97.69 123 PRO B C 1
ATOM 3062 O O . PRO B 1 123 ? -15.617 -23.703 -0.402 1 97.69 123 PRO B O 1
ATOM 3065 N N . SER B 1 124 ? -17.266 -24.141 -1.778 1 96.94 124 SER B N 1
ATOM 3066 C CA . SER B 1 124 ? -17.438 -25.484 -1.259 1 96.94 124 SER B CA 1
ATOM 3067 C C . SER B 1 124 ? -16.672 -26.5 -2.094 1 96.94 124 SER B C 1
ATOM 3069 O O . SER B 1 124 ? -16.578 -27.672 -1.722 1 96.94 124 SER B O 1
ATOM 3071 N N . ALA B 1 125 ? -16.109 -26.094 -3.172 1 97 125 ALA B N 1
ATOM 3072 C CA . ALA B 1 125 ? -15.383 -27 -4.059 1 97 125 ALA B CA 1
ATOM 3073 C C . ALA B 1 125 ? -13.891 -26.656 -4.098 1 97 125 ALA B C 1
ATOM 3075 O O . ALA B 1 125 ? -13.523 -25.484 -4.133 1 97 125 ALA B O 1
ATOM 3076 N N . PRO B 1 126 ? -13.07 -27.688 -4.059 1 97.62 126 PRO B N 1
ATOM 3077 C CA . PRO B 1 126 ? -11.641 -27.391 -4.195 1 97.62 126 PRO B CA 1
ATOM 3078 C C . PRO B 1 126 ? -11.266 -26.953 -5.609 1 97.62 126 PRO B C 1
ATOM 3080 O O . PRO B 1 126 ? -11.914 -27.359 -6.578 1 97.62 126 PRO B O 1
ATOM 3083 N N . SER B 1 127 ? -10.266 -26.109 -5.699 1 98.12 127 SER B N 1
ATOM 3084 C CA . SER B 1 127 ? -9.781 -25.578 -6.969 1 98.12 127 SER B CA 1
ATOM 3085 C C . SER B 1 127 ? -8.32 -25.969 -7.207 1 98.12 127 SER B C 1
ATOM 3087 O O . SER B 1 127 ? -7.43 -25.531 -6.48 1 98.12 127 SER B O 1
ATOM 3089 N N . LEU B 1 128 ? -8.094 -26.781 -8.258 1 98.25 128 LEU B N 1
ATOM 3090 C CA . LEU B 1 128 ? -6.719 -27.109 -8.625 1 98.25 128 LEU B CA 1
ATOM 3091 C C . LEU B 1 128 ? -5.949 -25.859 -9.016 1 98.25 128 LEU B C 1
ATOM 3093 O O . LEU B 1 128 ? -4.766 -25.719 -8.695 1 98.25 128 LEU B O 1
ATOM 3097 N N . GLN B 1 129 ? -6.605 -24.922 -9.664 1 97.88 129 GLN B N 1
ATOM 3098 C CA . GLN B 1 129 ? -5.973 -23.688 -10.133 1 97.88 129 GLN B CA 1
ATOM 3099 C C . GLN B 1 129 ? -5.293 -22.953 -8.984 1 97.88 129 GLN B C 1
ATOM 3101 O O . GLN B 1 129 ? -4.082 -22.719 -9.016 1 97.88 129 GLN B O 1
ATOM 3106 N N . ILE B 1 130 ? -6.035 -22.641 -7.922 1 98.69 130 ILE B N 1
ATOM 3107 C CA . ILE B 1 130 ? -5.496 -21.812 -6.852 1 98.69 130 ILE B CA 1
ATOM 3108 C C . ILE B 1 130 ? -4.617 -22.656 -5.934 1 98.69 130 ILE B C 1
ATOM 3110 O O . ILE B 1 130 ? -3.6 -22.172 -5.426 1 98.69 130 ILE B O 1
ATOM 3114 N N . THR B 1 131 ? -5 -23.922 -5.656 1 98.81 131 THR B N 1
ATOM 3115 C CA . THR B 1 131 ? -4.215 -24.766 -4.758 1 98.81 131 THR B CA 1
ATOM 3116 C C . THR B 1 131 ? -2.816 -25 -5.324 1 98.8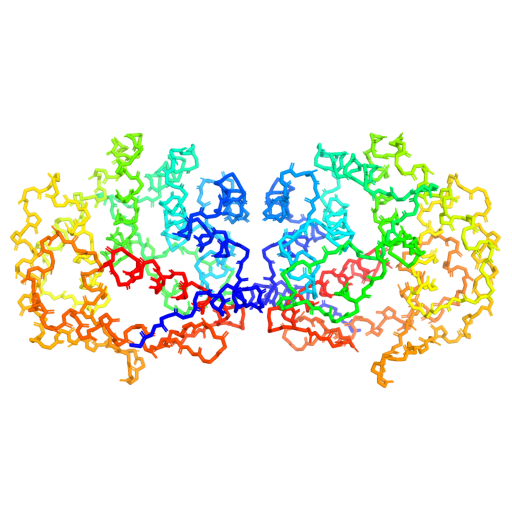1 131 THR B C 1
ATOM 3118 O O . THR B 1 131 ? -1.828 -24.938 -4.59 1 98.81 131 THR B O 1
ATOM 3121 N N . SER B 1 132 ? -2.73 -25.219 -6.637 1 98.81 132 SER B N 1
ATOM 3122 C CA . SER B 1 132 ? -1.444 -25.531 -7.254 1 98.81 132 SER B CA 1
ATOM 3123 C C . SER B 1 132 ? -0.492 -24.344 -7.168 1 98.81 132 SER B C 1
ATOM 3125 O O . SER B 1 132 ? 0.678 -24.5 -6.816 1 98.81 132 SER B O 1
ATOM 3127 N N . ILE B 1 133 ? -0.998 -23.125 -7.434 1 98.75 133 ILE B N 1
ATOM 3128 C CA . ILE B 1 133 ? -0.096 -21.984 -7.5 1 98.75 133 ILE B CA 1
ATOM 3129 C C . ILE B 1 133 ? 0.26 -21.531 -6.086 1 98.75 133 ILE B C 1
ATOM 3131 O O . ILE B 1 133 ? 1.376 -21.062 -5.84 1 98.75 133 ILE B O 1
ATOM 3135 N N . VAL B 1 134 ? -0.661 -21.625 -5.129 1 98.88 134 VAL B N 1
ATOM 3136 C CA . VAL B 1 134 ? -0.332 -21.344 -3.736 1 98.88 134 VAL B CA 1
ATOM 3137 C C . VAL B 1 134 ? 0.724 -22.328 -3.248 1 98.88 134 VAL B C 1
ATOM 3139 O O . VAL B 1 134 ? 1.697 -21.938 -2.6 1 98.88 134 VAL B O 1
ATOM 3142 N N . CYS B 1 135 ? 0.499 -23.562 -3.58 1 98.56 135 CYS B N 1
ATOM 3143 C CA . CYS B 1 135 ? 1.444 -24.609 -3.195 1 98.56 135 CYS B CA 1
ATOM 3144 C C . CYS B 1 135 ? 2.809 -24.375 -3.832 1 98.56 135 CYS B C 1
ATOM 3146 O O . CYS B 1 135 ? 3.842 -24.562 -3.188 1 98.56 135 CYS B O 1
ATOM 3148 N N . ALA B 1 136 ? 2.826 -24.016 -5.098 1 98.69 136 ALA B N 1
ATOM 3149 C CA . ALA B 1 136 ? 4.082 -23.703 -5.773 1 98.69 136 ALA B CA 1
ATOM 3150 C C . ALA B 1 136 ? 4.824 -22.578 -5.074 1 98.69 136 ALA B C 1
ATOM 3152 O O . ALA B 1 136 ? 6.043 -22.641 -4.895 1 98.69 136 ALA B O 1
ATOM 3153 N N . ALA B 1 137 ? 4.121 -21.531 -4.688 1 98.81 137 ALA B N 1
ATOM 3154 C CA . ALA B 1 137 ? 4.734 -20.406 -3.986 1 98.81 137 ALA B CA 1
ATOM 3155 C C . ALA B 1 137 ? 5.254 -20.844 -2.617 1 98.81 137 ALA B C 1
ATOM 3157 O O . ALA B 1 137 ? 6.348 -20.438 -2.209 1 98.81 137 ALA B O 1
ATOM 3158 N N . ALA B 1 138 ? 4.457 -21.641 -1.931 1 98.88 138 ALA B N 1
ATOM 3159 C CA . ALA B 1 138 ? 4.895 -22.172 -0.639 1 98.88 138 ALA B CA 1
ATOM 3160 C C . ALA B 1 138 ? 6.145 -23.031 -0.792 1 98.88 138 ALA B C 1
ATOM 3162 O O . ALA B 1 138 ? 7.016 -23.031 0.084 1 98.88 138 ALA B O 1
ATOM 3163 N N . ALA B 1 139 ? 6.215 -23.75 -1.848 1 98.69 139 ALA B N 1
ATOM 3164 C CA . ALA B 1 139 ? 7.363 -24.625 -2.102 1 98.69 139 ALA B CA 1
ATOM 3165 C C . ALA B 1 139 ? 8.648 -23.797 -2.221 1 98.69 139 ALA B C 1
ATOM 3167 O O . ALA B 1 139 ? 9.719 -24.266 -1.815 1 98.69 139 ALA B O 1
ATOM 3168 N N . ARG B 1 140 ? 8.547 -22.625 -2.799 1 98.12 140 ARG B N 1
ATOM 3169 C CA . ARG B 1 140 ? 9.711 -21.75 -2.865 1 98.12 140 ARG B CA 1
ATOM 3170 C C . ARG B 1 140 ? 10.195 -21.375 -1.469 1 98.12 140 ARG B C 1
ATOM 3172 O O . ARG B 1 140 ? 11.398 -21.312 -1.22 1 98.12 140 ARG B O 1
ATOM 3179 N N . VAL B 1 141 ? 9.25 -21.109 -0.577 1 98.75 141 VAL B N 1
ATOM 3180 C CA . VAL B 1 141 ? 9.594 -20.797 0.804 1 98.75 141 VAL B CA 1
ATOM 3181 C C . VAL B 1 141 ? 10.172 -22.031 1.49 1 98.75 141 VAL B C 1
ATOM 3183 O O . VAL B 1 141 ? 11.156 -21.938 2.232 1 98.75 141 VAL B O 1
ATOM 3186 N N . ALA B 1 142 ? 9.633 -23.172 1.195 1 98.5 142 ALA B N 1
ATOM 3187 C CA . ALA B 1 142 ? 10.023 -24.438 1.796 1 98.5 142 ALA B CA 1
ATOM 3188 C C . ALA B 1 142 ? 11.477 -24.781 1.464 1 98.5 142 ALA B C 1
ATOM 3190 O O . ALA B 1 142 ? 12.102 -25.594 2.146 1 98.5 142 ALA B O 1
ATOM 3191 N N . GLU B 1 143 ? 12.023 -24.203 0.443 1 97.19 143 GLU B N 1
ATOM 3192 C CA . GLU B 1 143 ? 13.406 -24.453 0.061 1 97.19 143 GLU B CA 1
ATOM 3193 C C . GLU B 1 143 ? 14.367 -24.047 1.176 1 97.19 143 GLU B C 1
ATOM 3195 O O . GLU B 1 143 ? 15.445 -24.625 1.317 1 97.19 143 GLU B O 1
ATOM 3200 N N . PHE B 1 144 ? 14 -23.047 2.014 1 97.88 144 PHE B N 1
ATOM 3201 C CA . PHE B 1 144 ? 14.93 -22.578 3.029 1 97.88 144 PHE B CA 1
ATOM 3202 C C . PHE B 1 144 ? 14.281 -22.578 4.406 1 97.88 144 PHE B C 1
ATOM 3204 O O . PHE B 1 144 ? 14.914 -22.203 5.398 1 97.88 144 PHE B O 1
ATOM 3211 N N . ASP B 1 145 ? 13.078 -22.938 4.488 1 98.44 145 ASP B N 1
ATOM 3212 C CA . ASP B 1 145 ? 12.344 -22.984 5.75 1 98.44 145 ASP B CA 1
ATOM 3213 C C . ASP B 1 145 ? 11.797 -24.375 6.02 1 98.44 145 ASP B C 1
ATOM 3215 O O . ASP B 1 145 ? 10.703 -24.719 5.562 1 98.44 145 ASP B O 1
ATOM 3219 N N . GLU B 1 146 ? 12.352 -25.078 6.844 1 98.25 146 GLU B N 1
ATOM 3220 C CA . GLU B 1 146 ? 12.008 -26.469 7.133 1 98.25 146 GLU B CA 1
ATOM 3221 C C . GLU B 1 146 ? 10.625 -26.578 7.762 1 98.25 146 GLU B C 1
ATOM 3223 O O . GLU B 1 146 ? 9.898 -27.547 7.527 1 98.25 146 GLU B O 1
ATOM 3228 N N . ALA B 1 147 ? 10.258 -25.578 8.547 1 98.62 147 ALA B N 1
ATOM 3229 C CA . ALA B 1 147 ? 8.953 -25.594 9.195 1 98.62 147 ALA B CA 1
ATOM 3230 C C . ALA B 1 147 ? 7.824 -25.547 8.172 1 98.62 147 ALA B C 1
ATOM 3232 O O . ALA B 1 147 ? 6.77 -26.156 8.359 1 98.62 147 ALA B O 1
ATOM 3233 N N . VAL B 1 148 ? 8.055 -24.828 7.09 1 98.75 148 VAL B N 1
ATOM 3234 C CA . VAL B 1 148 ? 7.074 -24.797 6.008 1 98.75 148 VAL B CA 1
ATOM 3235 C C . VAL B 1 148 ? 7.117 -26.094 5.223 1 98.75 148 VAL B C 1
ATOM 3237 O O . VAL B 1 148 ? 6.074 -26.672 4.902 1 98.75 148 VAL B O 1
ATOM 3240 N N . ALA B 1 149 ? 8.32 -26.594 4.953 1 98.44 149 ALA B N 1
ATOM 3241 C CA . ALA B 1 149 ? 8.516 -27.812 4.172 1 98.44 149 ALA B CA 1
ATOM 3242 C C . ALA B 1 149 ? 7.844 -29.016 4.848 1 98.44 149 ALA B C 1
ATOM 3244 O O . ALA B 1 149 ? 7.324 -29.906 4.172 1 98.44 149 ALA B O 1
ATOM 3245 N N . GLU B 1 150 ? 7.828 -29 6.125 1 98.38 150 GLU B N 1
ATOM 3246 C CA . GLU B 1 150 ? 7.34 -30.141 6.875 1 98.38 150 GLU B CA 1
ATOM 3247 C C . GLU B 1 150 ? 5.926 -29.906 7.391 1 98.38 150 GLU B C 1
ATOM 3249 O O . GLU B 1 150 ? 5.371 -30.75 8.102 1 98.38 150 GLU B O 1
ATOM 3254 N N . HIS B 1 151 ? 5.422 -28.797 7.145 1 98.56 151 HIS B N 1
ATOM 3255 C CA . HIS B 1 151 ? 4.094 -28.484 7.664 1 98.56 151 HIS B CA 1
ATOM 3256 C C . HIS B 1 151 ? 3.043 -29.438 7.109 1 98.56 151 HIS B C 1
ATOM 3258 O O . HIS B 1 151 ? 3.043 -29.75 5.914 1 98.56 151 HIS B O 1
ATOM 3264 N N . PRO B 1 152 ? 2.066 -29.859 7.906 1 98.12 152 PRO B N 1
ATOM 3265 C CA . PRO B 1 152 ? 1.061 -30.812 7.453 1 98.12 152 PRO B CA 1
ATOM 3266 C C . PRO B 1 152 ? 0.2 -30.281 6.312 1 98.12 152 PRO B C 1
ATOM 3268 O O . PRO B 1 152 ? -0.188 -31.031 5.414 1 98.12 152 PRO B O 1
ATOM 3271 N N . TRP B 1 153 ? -0.092 -29.031 6.34 1 98.44 153 TRP B N 1
ATOM 3272 C CA . TRP B 1 153 ? -0.874 -28.469 5.242 1 98.44 153 TRP B CA 1
ATOM 3273 C C . TRP B 1 153 ? -0.159 -28.672 3.91 1 98.44 153 TRP B C 1
ATOM 3275 O O . TRP B 1 153 ? -0.785 -29.031 2.91 1 98.44 153 TRP B O 1
ATOM 3285 N N . PHE B 1 154 ? 1.135 -28.344 3.875 1 98.5 154 PHE B N 1
ATOM 3286 C CA . PHE B 1 154 ? 1.902 -28.422 2.637 1 98.5 154 PHE B CA 1
ATOM 3287 C C . PHE B 1 154 ? 1.851 -29.844 2.062 1 98.5 154 PHE B C 1
ATOM 3289 O O . PHE B 1 154 ? 1.591 -30.016 0.871 1 98.5 154 PHE B O 1
ATOM 3296 N N . ALA B 1 155 ? 2.01 -30.797 2.895 1 98 155 ALA B N 1
ATOM 3297 C CA . ALA B 1 155 ? 1.958 -32.188 2.465 1 98 155 ALA B CA 1
ATOM 3298 C C . ALA B 1 155 ? 0.591 -32.531 1.88 1 98 155 ALA B C 1
ATOM 3300 O O . ALA B 1 155 ? 0.501 -33.188 0.841 1 98 155 ALA B O 1
ATOM 3301 N N . SER B 1 156 ? -0.42 -32.094 2.586 1 98.19 156 SER B N 1
ATOM 3302 C CA . SER B 1 156 ? -1.779 -32.375 2.143 1 98.19 156 SER B CA 1
ATOM 3303 C C . SER B 1 156 ? -2.088 -31.703 0.818 1 98.19 156 SER B C 1
ATOM 3305 O O . SER B 1 156 ? -2.746 -32.281 -0.05 1 98.19 156 SER B O 1
ATOM 3307 N N . ALA B 1 157 ? -1.673 -30.453 0.668 1 98.31 157 ALA B N 1
ATOM 3308 C CA . ALA B 1 157 ? -1.896 -29.703 -0.561 1 98.31 157 ALA B CA 1
ATOM 3309 C C . ALA B 1 157 ? -1.161 -30.328 -1.737 1 98.31 157 ALA B C 1
ATOM 3311 O O . ALA B 1 157 ? -1.695 -30.406 -2.848 1 98.31 157 ALA B O 1
ATOM 3312 N N . VAL B 1 158 ? 0.073 -30.781 -1.514 1 98.5 158 VAL B N 1
ATOM 3313 C CA . VAL B 1 158 ? 0.852 -31.453 -2.547 1 98.5 158 VAL B CA 1
ATOM 3314 C C . VAL B 1 158 ? 0.119 -32.719 -3.008 1 98.5 158 VAL B C 1
ATOM 3316 O O . VAL B 1 158 ? -0.045 -32.938 -4.211 1 98.5 158 VAL B O 1
ATOM 3319 N N . ARG B 1 159 ? -0.288 -33.469 -2.031 1 98.06 159 ARG B N 1
ATOM 3320 C CA . ARG B 1 159 ? -0.988 -34.719 -2.373 1 98.06 159 ARG B CA 1
ATOM 3321 C C . ARG B 1 159 ? -2.26 -34.438 -3.162 1 98.06 159 ARG B C 1
ATOM 3323 O O . ARG B 1 159 ? -2.537 -35.094 -4.168 1 98.06 159 ARG B O 1
ATOM 3330 N N . TYR B 1 160 ? -3.061 -33.5 -2.725 1 98.44 160 TYR B N 1
ATOM 3331 C CA . TYR B 1 160 ? -4.266 -33.094 -3.447 1 98.44 160 TYR B CA 1
ATOM 3332 C C . TYR B 1 160 ? -3.938 -32.75 -4.895 1 98.44 160 TYR B C 1
ATOM 3334 O O . TYR B 1 160 ? -4.609 -33.188 -5.82 1 98.44 160 TYR B O 1
ATOM 3342 N N . CYS B 1 161 ? -2.932 -31.844 -5.117 1 98.69 161 CYS B N 1
ATOM 3343 C CA . CYS B 1 161 ? -2.605 -31.344 -6.453 1 98.69 161 CYS B CA 1
ATOM 3344 C C . CYS B 1 161 ? -2.158 -32.5 -7.355 1 98.69 161 CYS B C 1
ATOM 3346 O O . CYS B 1 161 ? -2.582 -32.562 -8.508 1 98.69 161 CYS B O 1
ATOM 3348 N N . LEU B 1 162 ? -1.315 -33.375 -6.816 1 98.38 162 LEU B N 1
ATOM 3349 C CA . LEU B 1 162 ? -0.847 -34.5 -7.609 1 98.38 162 LEU B CA 1
ATOM 3350 C C . LEU B 1 162 ? -2.016 -35.375 -8.055 1 98.38 162 LEU B C 1
ATOM 3352 O O . LEU B 1 162 ? -2.111 -35.75 -9.227 1 98.38 162 LEU B O 1
ATOM 3356 N N . ASP B 1 163 ? -2.898 -35.688 -7.129 1 98 163 ASP B N 1
ATOM 3357 C CA . ASP B 1 163 ? -4.051 -36.5 -7.434 1 98 163 ASP B CA 1
ATOM 3358 C C . ASP B 1 163 ? -4.977 -35.844 -8.445 1 98 163 ASP B C 1
ATOM 3360 O O . ASP B 1 163 ? -5.465 -36.469 -9.375 1 98 163 ASP B O 1
ATOM 3364 N N . ALA B 1 164 ? -5.246 -34.562 -8.234 1 97.88 164 ALA B N 1
ATOM 3365 C CA . ALA B 1 164 ? -6.133 -33.812 -9.117 1 97.88 164 ALA B CA 1
ATOM 3366 C C . ALA B 1 164 ? -5.559 -33.75 -10.531 1 97.88 164 ALA B C 1
ATOM 3368 O O . ALA B 1 164 ? -6.293 -33.875 -11.516 1 97.88 164 ALA B O 1
ATOM 3369 N N . ILE B 1 165 ? -4.258 -33.531 -10.672 1 98.12 165 ILE B N 1
ATOM 3370 C CA . ILE B 1 165 ? -3.59 -33.438 -11.969 1 98.12 165 ILE B CA 1
ATOM 3371 C C . ILE B 1 165 ? -3.68 -34.781 -12.672 1 98.12 165 ILE B C 1
ATOM 3373 O O . ILE B 1 165 ? -4.008 -34.875 -13.859 1 98.12 165 ILE B O 1
ATOM 3377 N N . ASP B 1 166 ? -3.369 -35.812 -11.961 1 97.25 166 ASP B N 1
ATOM 3378 C CA . ASP B 1 166 ? -3.383 -37.156 -12.516 1 97.25 166 ASP B CA 1
ATOM 3379 C C . ASP B 1 166 ? -4.773 -37.531 -13.016 1 97.25 166 ASP B C 1
ATOM 3381 O O . ASP B 1 166 ? -4.91 -38.281 -13.992 1 97.25 166 ASP B O 1
ATOM 3385 N N . GLY B 1 167 ? -5.727 -37.062 -12.367 1 95.81 167 GLY B N 1
ATOM 3386 C 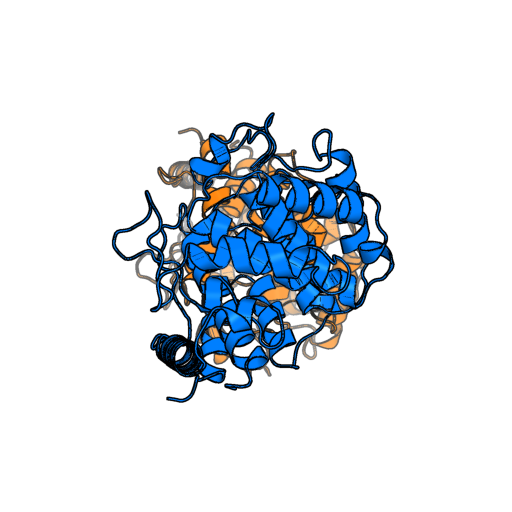CA . GLY B 1 167 ? -7.094 -37.406 -12.695 1 95.81 167 GLY B CA 1
ATOM 3387 C C . GLY B 1 167 ? -7.746 -36.469 -13.68 1 95.81 167 GLY B C 1
ATOM 3388 O O . GLY B 1 167 ? -8.883 -36.688 -14.109 1 95.81 167 GLY B O 1
ATOM 3389 N N . ALA B 1 168 ? -7.078 -35.438 -14.117 1 94.88 168 ALA B N 1
ATOM 3390 C CA . ALA B 1 168 ? -7.695 -34.406 -14.938 1 94.88 168 ALA B CA 1
ATOM 3391 C C . ALA B 1 168 ? -7.695 -34.812 -16.406 1 94.88 168 ALA B C 1
ATOM 3393 O O . ALA B 1 168 ? -6.648 -35.125 -16.969 1 94.88 168 ALA B O 1
ATOM 3394 N N . ASP B 1 169 ? -8.844 -34.719 -17.047 1 91.81 169 ASP B N 1
ATOM 3395 C CA . ASP B 1 169 ? -8.93 -34.969 -18.484 1 91.81 169 ASP B CA 1
ATOM 3396 C C . ASP B 1 169 ? -8.453 -33.75 -19.281 1 91.81 169 ASP B C 1
ATOM 3398 O O . ASP B 1 169 ? -7.797 -33.906 -20.312 1 91.81 169 ASP B O 1
ATOM 3402 N N . SER B 1 170 ? -8.859 -32.625 -18.875 1 92.25 170 SER B N 1
ATOM 3403 C CA . SER B 1 170 ? -8.477 -31.359 -19.5 1 92.25 170 SER B CA 1
ATOM 3404 C C . SER B 1 170 ? -8.266 -30.281 -18.438 1 92.25 170 SER B C 1
ATOM 3406 O O . SER B 1 170 ? -8.82 -30.359 -17.344 1 92.25 170 SER B O 1
ATOM 3408 N N . LEU B 1 171 ? -7.406 -29.359 -18.766 1 94.19 171 LEU B N 1
ATOM 3409 C CA . LEU B 1 171 ? -7.152 -28.188 -17.922 1 94.19 171 LEU B CA 1
ATOM 3410 C C . LEU B 1 171 ? -7.219 -26.906 -18.734 1 94.19 171 LEU B C 1
ATOM 3412 O O . LEU B 1 171 ? -6.738 -26.859 -19.875 1 94.19 171 LEU B O 1
ATOM 3416 N N . HIS B 1 172 ? -7.859 -25.891 -18.125 1 93.12 172 HIS B N 1
ATOM 3417 C CA . HIS B 1 172 ? -7.793 -24.578 -18.766 1 93.12 172 HIS B CA 1
ATOM 3418 C C . HIS B 1 172 ? -6.367 -24.031 -18.75 1 93.12 172 HIS B C 1
ATOM 3420 O O . HIS B 1 172 ? -5.527 -24.516 -17.969 1 93.12 172 HIS B O 1
ATOM 3426 N N . ALA B 1 173 ? -6.105 -22.984 -19.578 1 94.12 173 ALA B N 1
ATOM 3427 C CA . ALA B 1 173 ? -4.754 -22.5 -19.844 1 94.12 173 ALA B CA 1
ATOM 3428 C C . ALA B 1 173 ? -4.059 -22.094 -18.547 1 94.12 173 ALA B C 1
ATOM 3430 O O . ALA B 1 173 ? -2.912 -22.484 -18.297 1 94.12 173 ALA B O 1
ATOM 3431 N N . LEU B 1 174 ? -4.738 -21.312 -17.672 1 94.62 174 LEU B N 1
ATOM 3432 C CA . LEU B 1 174 ? -4.152 -20.859 -16.406 1 94.62 174 LEU B CA 1
ATOM 3433 C C . LEU B 1 174 ? -3.916 -22.031 -15.469 1 94.62 174 LEU B C 1
ATOM 3435 O O . LEU B 1 174 ? -2.883 -22.109 -14.805 1 94.62 174 LEU B O 1
ATOM 3439 N N . GLU B 1 175 ? -4.871 -22.938 -15.43 1 96.19 175 GLU B N 1
ATOM 3440 C CA . GLU B 1 175 ? -4.742 -24.125 -14.602 1 96.19 175 GLU B CA 1
ATOM 3441 C C . GLU B 1 175 ? -3.566 -25 -15.055 1 96.19 175 GLU B C 1
ATOM 3443 O O . GLU B 1 175 ? -2.84 -25.547 -14.227 1 96.19 175 GLU B O 1
ATOM 3448 N N . LEU B 1 176 ? -3.447 -25.078 -16.359 1 97.38 176 LEU B N 1
ATOM 3449 C CA . LEU B 1 176 ? -2.326 -25.828 -16.922 1 97.38 176 LEU B CA 1
ATOM 3450 C C . LEU B 1 176 ? -0.997 -25.203 -16.516 1 97.38 176 LEU B C 1
ATOM 3452 O O . LEU B 1 176 ? -0.083 -25.906 -16.078 1 97.38 176 LEU B O 1
ATOM 3456 N N . ALA B 1 177 ? -0.891 -23.922 -16.641 1 97.69 177 ALA B N 1
ATOM 3457 C CA . ALA B 1 177 ? 0.333 -23.203 -16.281 1 97.69 177 ALA B CA 1
ATOM 3458 C C . ALA B 1 177 ? 0.658 -23.391 -14.805 1 97.69 177 ALA B C 1
ATOM 3460 O O . ALA B 1 177 ? 1.8 -23.688 -14.438 1 97.69 177 ALA B O 1
ATOM 3461 N N . PHE B 1 178 ? -0.343 -23.219 -13.93 1 98.44 178 PHE B N 1
ATOM 3462 C CA . PHE B 1 178 ? -0.13 -23.297 -12.492 1 98.44 178 PHE B CA 1
ATOM 3463 C C . PHE B 1 178 ? 0.21 -24.719 -12.07 1 98.44 178 PHE B C 1
ATOM 3465 O O . PHE B 1 178 ? 1.053 -24.922 -11.195 1 98.44 178 PHE B O 1
ATOM 3472 N N . ALA B 1 179 ? -0.417 -25.703 -12.711 1 98.5 179 ALA B N 1
ATOM 3473 C CA . ALA B 1 179 ? -0.106 -27.094 -12.445 1 98.5 179 ALA B CA 1
ATOM 3474 C C . ALA B 1 179 ? 1.347 -27.406 -12.789 1 98.5 179 ALA B C 1
ATOM 3476 O O . ALA B 1 179 ? 2.041 -28.094 -12.031 1 98.5 179 ALA B O 1
ATOM 3477 N N . LEU B 1 180 ? 1.787 -26.922 -13.914 1 98.62 180 LEU B N 1
ATOM 3478 C CA . LEU B 1 180 ? 3.156 -27.188 -14.344 1 98.62 180 LEU B CA 1
ATOM 3479 C C . LEU B 1 180 ? 4.156 -26.5 -13.422 1 98.62 180 LEU B C 1
ATOM 3481 O O . LEU B 1 180 ? 5.191 -27.078 -13.078 1 98.62 180 LEU B O 1
ATOM 3485 N N . GLN B 1 181 ? 3.869 -25.266 -13.008 1 98.62 181 GLN B N 1
ATOM 3486 C CA . GLN B 1 181 ? 4.734 -24.578 -12.047 1 98.62 181 GLN B CA 1
ATOM 3487 C C . GLN B 1 181 ? 4.809 -25.344 -10.727 1 98.62 181 GLN B C 1
ATOM 3489 O O . GLN B 1 181 ? 5.883 -25.469 -10.141 1 98.62 181 GLN B O 1
ATOM 3494 N N . PHE B 1 182 ? 3.662 -25.844 -10.328 1 98.75 182 PHE B N 1
ATOM 3495 C CA . PHE B 1 182 ? 3.594 -26.656 -9.117 1 98.75 182 PHE B CA 1
ATOM 3496 C C . PHE B 1 182 ? 4.453 -27.906 -9.25 1 98.75 182 PHE B C 1
ATOM 3498 O O . PHE B 1 182 ? 5.27 -28.203 -8.367 1 98.75 182 PHE B O 1
ATOM 3505 N N . LEU B 1 183 ? 4.293 -28.641 -10.328 1 98.75 183 LEU B N 1
ATOM 3506 C CA . LEU B 1 183 ? 5.051 -29.859 -10.539 1 98.75 183 LEU B CA 1
ATOM 3507 C C . LEU B 1 183 ? 6.547 -29.578 -10.57 1 98.75 183 LEU B C 1
ATOM 3509 O O . LEU B 1 183 ? 7.34 -30.359 -10.016 1 98.75 183 LEU B O 1
ATOM 3513 N N . ASP B 1 184 ? 6.863 -28.516 -11.203 1 98 184 ASP B N 1
ATOM 3514 C CA . ASP B 1 184 ? 8.266 -28.125 -11.234 1 98 184 ASP B CA 1
ATOM 3515 C C . ASP B 1 184 ? 8.797 -27.859 -9.82 1 98 184 ASP B C 1
ATOM 3517 O O . ASP B 1 184 ? 9.914 -28.266 -9.492 1 98 184 ASP B O 1
ATOM 3521 N N . ALA B 1 185 ? 8.047 -27.25 -8.969 1 97.56 185 ALA B N 1
ATOM 3522 C CA . ALA B 1 185 ? 8.453 -26.828 -7.637 1 97.56 185 ALA B CA 1
ATOM 3523 C C . ALA B 1 185 ? 8.617 -28.031 -6.707 1 97.56 185 ALA B C 1
ATOM 3525 O O . ALA B 1 185 ? 9.453 -28.016 -5.805 1 97.56 185 ALA B O 1
ATOM 3526 N N . VAL B 1 186 ? 7.867 -29.109 -6.98 1 97.5 186 VAL B N 1
ATOM 3527 C CA . VAL B 1 186 ? 7.852 -30.188 -6.004 1 97.5 186 VAL B CA 1
ATOM 3528 C C . VAL B 1 186 ? 8.555 -31.406 -6.578 1 97.5 186 VAL B C 1
ATOM 3530 O O . VAL B 1 186 ? 8.594 -32.469 -5.945 1 97.5 186 VAL B O 1
ATOM 3533 N N . HIS B 1 187 ? 9.133 -31.375 -7.727 1 96.75 187 HIS B N 1
ATOM 3534 C CA . HIS B 1 187 ? 9.617 -32.531 -8.477 1 96.75 187 HIS B CA 1
ATOM 3535 C C . HIS B 1 187 ? 10.672 -33.281 -7.684 1 96.75 187 HIS B C 1
ATOM 3537 O O . HIS B 1 187 ? 10.789 -34.5 -7.82 1 96.75 187 HIS B O 1
ATOM 3543 N N . ARG B 1 188 ? 11.453 -32.625 -6.859 1 95.62 188 ARG B N 1
ATOM 3544 C CA . ARG B 1 188 ? 12.547 -33.281 -6.148 1 95.62 188 ARG B CA 1
ATOM 3545 C C . ARG B 1 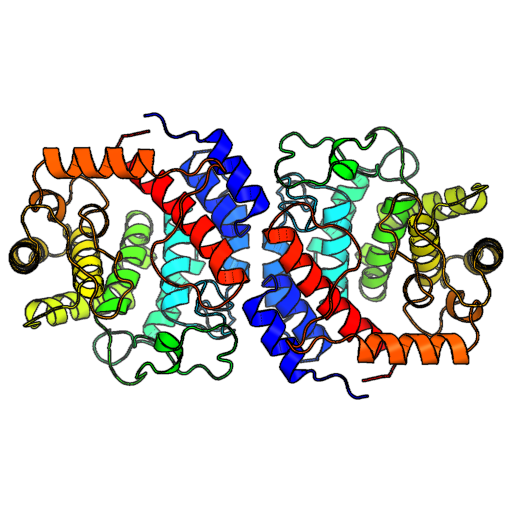188 ? 12.008 -34.219 -5.07 1 95.62 188 ARG B C 1
ATOM 3547 O O . ARG B 1 188 ? 12.641 -35.219 -4.746 1 95.62 188 ARG B O 1
ATOM 3554 N N . ASN B 1 189 ? 10.781 -33.875 -4.578 1 95.5 189 ASN B N 1
ATOM 3555 C CA . ASN B 1 189 ? 10.227 -34.688 -3.479 1 95.5 189 ASN B CA 1
ATOM 3556 C C . ASN B 1 189 ? 8.992 -35.469 -3.916 1 95.5 189 ASN B C 1
ATOM 3558 O O . ASN B 1 189 ? 8.258 -35.969 -3.08 1 95.5 189 ASN B O 1
ATOM 3562 N N . SER B 1 190 ? 8.742 -35.438 -5.199 1 96.75 190 SER B N 1
ATOM 3563 C CA . SER B 1 190 ? 7.582 -36.125 -5.754 1 96.75 190 SER B CA 1
ATOM 3564 C C . SER B 1 190 ? 7.965 -36.938 -6.992 1 96.75 190 SER B C 1
ATOM 3566 O O . SER B 1 190 ? 7.969 -36.406 -8.109 1 96.75 190 SER B O 1
ATOM 3568 N N . PRO B 1 191 ? 8.109 -38.188 -6.863 1 94.94 191 PRO B N 1
ATOM 3569 C CA . PRO B 1 191 ? 8.602 -39.031 -7.961 1 94.94 191 PRO B CA 1
ATOM 3570 C C . PRO B 1 191 ? 7.688 -39 -9.18 1 94.94 191 PRO B C 1
ATOM 3572 O O . PRO B 1 191 ? 8.148 -39.156 -10.312 1 94.94 191 PRO B O 1
ATOM 3575 N N . GLU B 1 192 ? 6.477 -38.812 -8.953 1 96.06 192 GLU B N 1
ATOM 3576 C CA . GLU B 1 192 ? 5.527 -38.844 -10.062 1 96.06 192 GLU B CA 1
ATOM 3577 C C . GLU B 1 192 ? 5.531 -37.562 -10.852 1 96.06 192 GLU B C 1
ATOM 3579 O O . GLU B 1 192 ? 4.965 -37.469 -11.945 1 96.06 192 GLU B O 1
ATOM 3584 N N . ALA B 1 193 ? 6.109 -36.5 -10.391 1 96.88 193 ALA B N 1
ATOM 3585 C CA . ALA B 1 193 ? 6.039 -35.156 -10.969 1 96.88 193 ALA B CA 1
ATOM 3586 C C . ALA B 1 193 ? 6.5 -35.188 -12.422 1 96.88 193 ALA B C 1
ATOM 3588 O O . ALA B 1 193 ? 5.852 -34.594 -13.289 1 96.88 193 ALA B O 1
ATOM 3589 N N . SER B 1 194 ? 7.574 -35.875 -12.758 1 96 194 SER B N 1
ATOM 3590 C CA . SER B 1 194 ? 8.141 -35.875 -14.102 1 96 194 SER B CA 1
ATOM 3591 C C . SER B 1 194 ? 7.176 -36.469 -15.109 1 96 194 SER B C 1
ATOM 3593 O O . SER B 1 194 ? 7.016 -35.938 -16.219 1 96 194 SER B O 1
ATOM 3595 N N . SER B 1 195 ? 6.598 -37.594 -14.773 1 96.88 195 SER B N 1
ATOM 3596 C CA . SER B 1 195 ? 5.637 -38.219 -15.664 1 96.88 195 SER B CA 1
ATOM 3597 C C . SER B 1 195 ? 4.418 -37.312 -15.891 1 96.88 195 SER B C 1
ATOM 3599 O O . SER B 1 195 ? 3.9 -37.25 -17 1 96.88 195 SER B O 1
ATOM 3601 N N . LEU B 1 196 ? 3.924 -36.688 -14.867 1 98.25 196 LEU B N 1
ATOM 3602 C CA . LEU B 1 196 ? 2.783 -35.781 -14.969 1 98.25 196 LEU B CA 1
ATOM 3603 C C . LEU B 1 196 ? 3.123 -34.562 -15.836 1 98.25 196 LEU B C 1
ATOM 3605 O O . LEU B 1 196 ? 2.283 -34.094 -16.609 1 98.25 196 LEU B O 1
ATOM 3609 N N . VAL B 1 197 ? 4.371 -34.062 -15.727 1 98.31 197 VAL B N 1
ATOM 3610 C CA . VAL B 1 197 ? 4.828 -32.938 -16.562 1 98.31 197 VAL B CA 1
ATOM 3611 C C . VAL B 1 197 ? 4.75 -33.344 -18.047 1 98.31 197 VAL B C 1
ATOM 3613 O O . VAL B 1 197 ? 4.254 -32.594 -18.875 1 98.31 197 VAL B O 1
ATOM 3616 N N . SER B 1 198 ? 5.242 -34.594 -18.328 1 96.56 198 SER B N 1
ATOM 3617 C CA . SER B 1 198 ? 5.215 -35.062 -19.703 1 96.56 198 SER B CA 1
ATOM 3618 C C . SER B 1 198 ? 3.787 -35.156 -20.234 1 96.56 198 SER B C 1
ATOM 3620 O O . SER B 1 198 ? 3.512 -34.781 -21.359 1 96.56 198 SER B O 1
ATOM 3622 N N . THR B 1 199 ? 2.93 -35.656 -19.406 1 96.56 199 THR B N 1
ATOM 3623 C CA . THR B 1 199 ? 1.53 -35.812 -19.781 1 96.56 199 THR B CA 1
ATOM 3624 C C . THR B 1 199 ? 0.89 -34.438 -20.047 1 96.56 199 THR B C 1
ATOM 3626 O O . THR B 1 199 ? 0.243 -34.25 -21.078 1 96.56 199 THR B O 1
ATOM 3629 N N . LEU B 1 200 ? 1.05 -33.5 -19.156 1 97 200 LEU B N 1
ATOM 3630 C CA . LEU B 1 200 ? 0.477 -32.156 -19.312 1 97 200 LEU B CA 1
ATOM 3631 C C . LEU B 1 200 ? 1.125 -31.422 -20.484 1 97 200 LEU B C 1
ATOM 3633 O O . LEU B 1 200 ? 0.458 -30.656 -21.188 1 97 200 LEU B O 1
ATOM 3637 N N . GLY B 1 201 ? 2.422 -31.625 -20.656 1 95.75 201 GLY B N 1
ATOM 3638 C CA . GLY B 1 201 ? 3.186 -30.938 -21.688 1 95.75 201 GLY B CA 1
ATOM 3639 C C . GLY B 1 201 ? 2.695 -31.25 -23.094 1 95.75 201 GLY B C 1
ATOM 3640 O O . GLY B 1 201 ? 2.83 -30.422 -24 1 95.75 201 GLY B O 1
ATOM 3641 N N . SER B 1 202 ? 2.193 -32.438 -23.266 1 93.31 202 SER B N 1
ATOM 3642 C CA . SER B 1 202 ? 1.705 -32.875 -24.562 1 93.31 202 SER B CA 1
ATOM 3643 C C . SER B 1 202 ? 0.537 -32 -25.031 1 93.31 202 SER B C 1
ATOM 3645 O O . SER B 1 202 ? 0.184 -32 -26.203 1 93.31 202 SER B O 1
ATOM 3647 N N . ARG B 1 203 ? -0.029 -31.188 -24.109 1 91.06 203 ARG B N 1
ATOM 3648 C CA . ARG B 1 203 ? -1.167 -30.328 -24.406 1 91.06 203 ARG B CA 1
ATOM 3649 C C . ARG B 1 203 ? -0.702 -28.953 -24.891 1 91.06 203 ARG B C 1
ATOM 3651 O O . ARG B 1 203 ? -1.516 -28.125 -25.312 1 91.06 203 ARG B O 1
ATOM 3658 N N . ILE B 1 204 ? 0.559 -28.656 -24.859 1 95.81 204 ILE B N 1
ATOM 3659 C CA . ILE B 1 204 ? 1.124 -27.359 -25.234 1 95.81 204 ILE B CA 1
ATOM 3660 C C . ILE B 1 204 ? 1.679 -27.438 -26.656 1 95.81 204 ILE B C 1
ATOM 3662 O O . ILE B 1 204 ? 2.492 -28.297 -26.969 1 95.81 204 ILE B O 1
ATOM 3666 N N . PRO B 1 205 ? 1.21 -26.531 -27.531 1 95.06 205 PRO B N 1
ATOM 3667 C CA . PRO B 1 205 ? 1.766 -26.484 -28.875 1 95.06 205 PRO B CA 1
ATOM 3668 C C . PRO B 1 205 ? 3.273 -26.234 -28.891 1 95.06 205 PRO B C 1
ATOM 3670 O O . PRO B 1 205 ? 3.834 -25.766 -27.906 1 95.06 205 PRO B O 1
ATOM 3673 N N . ALA B 1 206 ? 3.914 -26.484 -30.016 1 92.31 206 ALA B N 1
ATOM 3674 C CA . ALA B 1 206 ? 5.367 -26.422 -30.156 1 92.31 206 ALA B CA 1
ATOM 3675 C C . ALA B 1 206 ? 5.887 -25.016 -29.906 1 92.31 206 ALA B C 1
ATOM 3677 O O . ALA B 1 206 ? 6.992 -24.828 -29.391 1 92.31 206 ALA B O 1
ATOM 3678 N N . ASP B 1 207 ? 5.133 -24.031 -30.266 1 92.12 207 ASP B N 1
ATOM 3679 C CA . ASP B 1 207 ? 5.574 -22.641 -30.078 1 92.12 207 ASP B CA 1
ATOM 3680 C C . ASP B 1 207 ? 5.344 -22.188 -28.641 1 92.12 207 ASP B C 1
ATOM 3682 O O . ASP B 1 207 ? 5.738 -21.078 -28.266 1 92.12 207 ASP B O 1
ATOM 3686 N N . GLY B 1 208 ? 4.629 -23.031 -27.891 1 94.62 208 GLY B N 1
ATOM 3687 C CA . GLY B 1 208 ? 4.457 -22.797 -26.469 1 94.62 208 GLY B CA 1
ATOM 3688 C C . GLY B 1 208 ? 3.312 -21.859 -26.141 1 94.62 208 GLY B C 1
ATOM 3689 O O . GLY B 1 208 ? 3.139 -21.453 -24.984 1 94.62 208 GLY B O 1
ATOM 3690 N N . LEU B 1 209 ? 2.527 -21.406 -27.094 1 94.25 209 LEU B N 1
ATOM 3691 C CA . LEU B 1 209 ? 1.458 -20.438 -26.875 1 94.25 209 LEU B CA 1
ATOM 3692 C C . LEU B 1 209 ? 0.118 -21.141 -26.688 1 94.25 209 LEU B C 1
ATOM 3694 O O . LEU B 1 209 ? -0.292 -21.938 -27.531 1 94.25 209 LEU B O 1
ATOM 3698 N N . VAL B 1 210 ? -0.508 -20.922 -25.531 1 94.5 210 VAL B N 1
ATOM 3699 C CA . VAL B 1 210 ? -1.836 -21.469 -25.266 1 94.5 210 VAL B CA 1
ATOM 3700 C C . VAL B 1 210 ? -2.811 -20.328 -24.984 1 94.5 210 VAL B C 1
ATOM 3702 O O . VAL B 1 210 ? -2.645 -19.578 -24.016 1 94.5 210 VAL B O 1
ATOM 3705 N N . HIS B 1 211 ? -3.807 -20.156 -25.781 1 91.19 211 HIS B N 1
ATOM 3706 C CA . HIS B 1 211 ? -4.781 -19.078 -25.625 1 91.19 211 HIS B CA 1
ATOM 3707 C C . HIS B 1 211 ? -5.625 -19.281 -24.359 1 91.19 211 HIS B C 1
ATOM 3709 O O . HIS B 1 211 ? -6.027 -20.406 -24.062 1 91.19 211 HIS B O 1
ATOM 3715 N N . VAL B 1 212 ? -5.922 -18.188 -23.641 1 88.62 212 VAL B N 1
ATOM 3716 C CA . VAL B 1 212 ? -6.762 -18.25 -22.438 1 88.62 212 VAL B CA 1
ATOM 3717 C C . VAL B 1 212 ? -8.234 -18.125 -22.844 1 88.62 212 VAL B C 1
ATOM 3719 O O . VAL B 1 212 ? -8.688 -17.047 -23.25 1 88.62 212 VAL B O 1
ATOM 3722 N N . ASP B 1 213 ? -8.938 -19.188 -22.656 1 82.94 213 ASP B N 1
ATOM 3723 C CA . ASP B 1 213 ? -10.367 -19.156 -22.984 1 82.94 213 ASP B CA 1
ATOM 3724 C C . ASP B 1 213 ? -11.109 -18.141 -22.109 1 82.94 213 ASP B C 1
ATOM 3726 O O . ASP B 1 213 ? -10.938 -18.141 -20.875 1 82.94 213 ASP B O 1
ATOM 3730 N N . GLY B 1 214 ? -11.922 -17.344 -22.688 1 79.31 214 GLY B N 1
ATOM 3731 C CA . GLY B 1 214 ? -12.68 -16.344 -21.938 1 79.31 214 GLY B CA 1
ATOM 3732 C C . GLY B 1 214 ? -11.867 -15.117 -21.594 1 79.31 214 GLY B C 1
ATOM 3733 O O . GLY B 1 214 ? -12.375 -14.195 -20.953 1 79.31 214 GLY B O 1
ATOM 3734 N N . GLY B 1 215 ? -10.57 -15.227 -21.969 1 79.88 215 GLY B N 1
ATOM 3735 C CA . GLY B 1 215 ? -9.711 -14.086 -21.719 1 79.88 215 GLY B CA 1
ATOM 3736 C C . GLY B 1 215 ? -9.742 -13.062 -22.844 1 79.88 215 GLY B C 1
ATOM 3737 O O . GLY B 1 215 ? -10.586 -13.141 -23.734 1 79.88 215 GLY B O 1
ATOM 3738 N N . ALA B 1 216 ? -8.914 -12.023 -22.672 1 79.62 216 ALA B N 1
ATOM 3739 C CA . ALA B 1 216 ? -8.773 -11.016 -23.719 1 79.62 216 ALA B CA 1
ATOM 3740 C C . ALA B 1 216 ? -8.242 -11.633 -25 1 79.62 216 ALA B C 1
ATOM 3742 O O . ALA B 1 216 ? -7.66 -12.719 -24.984 1 79.62 216 ALA B O 1
ATOM 3743 N N . GLU B 1 217 ? -8.5 -11.039 -26.219 1 82 217 GLU B N 1
ATOM 3744 C CA . GLU B 1 217 ? -8.062 -11.547 -27.516 1 82 217 GLU B CA 1
ATOM 3745 C C . GLU B 1 217 ? -6.559 -11.789 -27.531 1 82 217 GLU B C 1
ATOM 3747 O O . GLU B 1 217 ? -6.094 -12.781 -28.109 1 82 217 GLU B O 1
ATOM 3752 N N . GLY B 1 218 ? -5.809 -11.062 -26.891 1 84.44 218 GLY B N 1
ATOM 3753 C CA . GLY B 1 218 ? -4.359 -11.164 -26.922 1 84.44 218 GLY B CA 1
ATOM 3754 C C . GLY B 1 218 ? -3.789 -11.805 -25.656 1 84.44 218 GLY B C 1
ATOM 3755 O O . GLY B 1 218 ? -2.576 -11.781 -25.438 1 84.44 218 GLY B O 1
ATOM 3756 N N . GLU B 1 219 ? -4.715 -12.516 -24.969 1 87.38 219 GLU B N 1
ATOM 3757 C CA . GLU B 1 219 ? -4.25 -13.125 -23.734 1 87.38 219 GLU B CA 1
ATOM 3758 C C . GLU B 1 219 ? -3.803 -14.562 -23.953 1 87.38 219 GLU B C 1
ATOM 3760 O O . GLU B 1 219 ? -4.621 -15.438 -24.25 1 87.38 219 GLU B O 1
ATOM 3765 N N . PHE B 1 220 ? -2.488 -14.805 -23.875 1 91.19 220 PHE B N 1
ATOM 3766 C CA . PHE B 1 220 ? -1.887 -16.125 -24.062 1 91.19 220 PHE B CA 1
ATOM 3767 C C . PHE B 1 220 ? -1.012 -16.484 -22.875 1 91.19 220 PHE B C 1
ATOM 3769 O O . PHE B 1 220 ? -0.344 -15.625 -22.297 1 91.19 220 PHE B O 1
ATOM 3776 N N . MET B 1 221 ? -1.123 -17.766 -22.562 1 95 221 MET B N 1
ATOM 3777 C CA . MET B 1 221 ? -0.021 -18.312 -21.766 1 95 221 MET B CA 1
ATOM 3778 C C . MET B 1 221 ? 1.195 -18.578 -22.656 1 95 221 MET B C 1
ATOM 3780 O O . MET B 1 221 ? 1.055 -19.016 -23.797 1 95 221 MET B O 1
ATOM 3784 N N . ARG B 1 222 ? 2.299 -18.234 -22.156 1 96.44 222 ARG B N 1
ATOM 3785 C CA . ARG B 1 222 ? 3.555 -18.312 -22.891 1 96.44 222 ARG B CA 1
ATOM 3786 C C . ARG B 1 222 ? 4.523 -19.281 -22.219 1 96.44 222 ARG B C 1
ATOM 3788 O O . ARG B 1 222 ? 4.309 -19.688 -21.078 1 96.44 222 ARG B O 1
ATOM 3795 N N . PRO B 1 223 ? 5.605 -19.625 -22.891 1 97.62 223 PRO B N 1
ATOM 3796 C CA . PRO B 1 223 ? 6.516 -20.641 -22.375 1 97.62 223 PRO B CA 1
ATOM 3797 C C . PRO B 1 223 ? 7 -20.344 -20.969 1 97.62 223 PRO B C 1
ATOM 3799 O O . PRO B 1 223 ? 7.031 -21.25 -20.109 1 97.62 223 PRO B O 1
ATOM 3802 N N . LEU B 1 224 ? 7.234 -19.078 -20.641 1 97.81 224 LEU B N 1
ATOM 3803 C CA . LEU B 1 224 ? 7.75 -18.719 -19.312 1 97.81 224 LEU B CA 1
ATOM 3804 C C . LEU B 1 224 ? 6.641 -18.766 -18.266 1 97.81 224 LEU B C 1
ATOM 3806 O O . LEU B 1 224 ? 6.914 -18.766 -17.062 1 97.81 224 LEU B O 1
ATOM 3810 N N . ASP B 1 225 ? 5.391 -18.812 -18.719 1 97.19 225 ASP B N 1
ATOM 3811 C CA . ASP B 1 225 ? 4.289 -19.016 -17.781 1 97.19 225 ASP B CA 1
ATOM 3812 C C . ASP B 1 225 ? 4.234 -20.469 -17.297 1 97.19 225 ASP B C 1
ATOM 3814 O O . ASP B 1 225 ? 3.816 -20.734 -16.172 1 97.19 225 ASP B O 1
ATOM 3818 N N . PHE B 1 226 ? 4.664 -21.375 -18.172 1 98 226 PHE B N 1
ATOM 3819 C CA . PHE B 1 226 ? 4.645 -22.797 -17.875 1 98 226 PHE B CA 1
ATOM 3820 C C . PHE B 1 226 ? 5.934 -23.219 -17.188 1 98 226 PHE B C 1
ATOM 3822 O O . PHE B 1 226 ? 5.922 -24.109 -16.344 1 98 226 PHE B O 1
ATOM 3829 N N . SER B 1 227 ? 6.992 -22.625 -17.578 1 98 227 SER B N 1
ATOM 3830 C CA . SER B 1 227 ? 8.328 -22.969 -17.109 1 98 227 SER B CA 1
ATOM 3831 C C . SER B 1 227 ? 9.141 -21.719 -16.812 1 98 227 SER B C 1
ATOM 3833 O O . SER B 1 227 ? 10.07 -21.375 -17.547 1 98 227 SER B O 1
ATOM 3835 N N . PRO B 1 228 ? 8.82 -21.094 -15.711 1 97.69 228 PRO B N 1
ATOM 3836 C CA . PRO B 1 228 ? 9.484 -19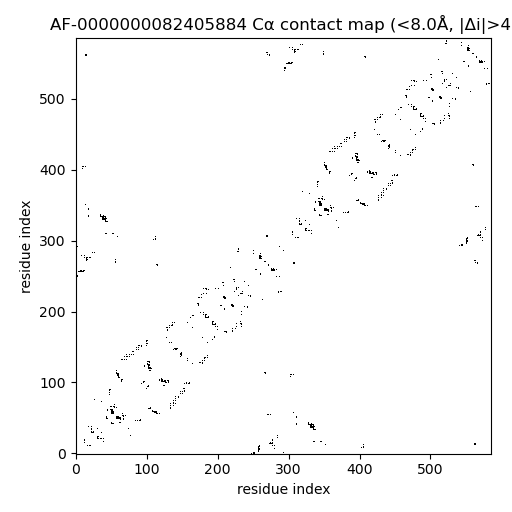.828 -15.398 1 97.69 228 PRO B CA 1
ATOM 3837 C C . PRO B 1 228 ? 10.969 -20 -15.109 1 97.69 228 PRO B C 1
ATOM 3839 O O . PRO B 1 228 ? 11.773 -19.125 -15.461 1 97.69 228 PRO B O 1
ATOM 3842 N N . LEU B 1 229 ? 11.391 -21.062 -14.516 1 96.94 229 LEU B N 1
ATOM 3843 C CA . LEU B 1 229 ? 12.766 -21.219 -14.047 1 96.94 229 LEU B CA 1
ATOM 3844 C C . LEU B 1 229 ? 13.484 -22.312 -14.82 1 96.94 229 LEU B C 1
ATOM 3846 O O . LEU B 1 229 ? 12.859 -23.281 -15.25 1 96.94 229 LEU B O 1
ATOM 3850 N N . PRO B 1 230 ? 14.781 -22.141 -14.969 1 96.69 230 PRO B N 1
ATOM 3851 C CA . PRO B 1 230 ? 15.555 -23.219 -15.586 1 96.69 230 PRO B CA 1
ATOM 3852 C C . PRO B 1 230 ? 15.789 -24.391 -14.648 1 96.69 230 PRO B C 1
ATOM 3854 O O . PRO B 1 230 ? 15.641 -24.266 -13.438 1 96.69 230 PRO B O 1
ATOM 3857 N N . GLY B 1 231 ? 16.094 -25.531 -15.211 1 93.75 231 GLY B N 1
ATOM 3858 C CA . GLY B 1 231 ? 16.625 -26.641 -14.445 1 93.75 231 GLY B CA 1
ATOM 3859 C C . GLY B 1 231 ? 15.547 -27.641 -14.031 1 93.75 231 GLY B C 1
ATOM 3860 O O . GLY B 1 231 ? 15.859 -28.766 -13.625 1 93.75 231 GLY B O 1
ATOM 3861 N N . GLY B 1 232 ? 14.297 -27.297 -14.039 1 95.25 232 GLY B N 1
ATOM 3862 C CA . GLY B 1 232 ? 13.219 -28.203 -13.672 1 95.25 232 GLY B CA 1
ATOM 3863 C C . GLY B 1 232 ? 12.68 -29 -14.852 1 95.25 232 GLY B C 1
ATOM 3864 O O . GLY B 1 232 ? 13.047 -28.734 -16 1 95.25 232 GLY B O 1
ATOM 3865 N N . PRO B 1 233 ? 11.828 -29.969 -14.57 1 97.44 233 PRO B N 1
ATOM 3866 C CA . PRO B 1 233 ? 11.32 -30.859 -15.625 1 97.44 233 PRO B CA 1
ATOM 3867 C C . PRO B 1 233 ? 10.484 -30.109 -16.656 1 97.44 233 PRO B C 1
ATOM 3869 O O . PRO B 1 233 ? 10.391 -30.547 -17.812 1 97.44 233 PRO B O 1
ATOM 3872 N N . THR B 1 234 ? 9.836 -29.031 -16.297 1 98 234 THR B N 1
ATOM 3873 C CA . THR B 1 234 ? 8.984 -28.328 -17.266 1 98 234 THR B CA 1
ATOM 3874 C C . THR B 1 234 ? 9.828 -27.688 -18.359 1 98 234 THR B C 1
ATOM 3876 O O . THR B 1 234 ? 9.328 -27.406 -19.453 1 98 234 THR B O 1
ATOM 3879 N N . ARG B 1 235 ? 11.117 -27.391 -18.094 1 97.38 235 ARG B N 1
ATOM 3880 C CA . ARG B 1 235 ? 11.992 -26.766 -19.078 1 97.38 235 ARG B CA 1
ATOM 3881 C C . ARG B 1 235 ? 12.203 -27.656 -20.281 1 97.38 235 ARG B C 1
ATOM 3883 O O . ARG B 1 235 ? 12.344 -27.188 -21.406 1 97.38 235 ARG B O 1
ATOM 3890 N N . ALA B 1 236 ? 12.109 -28.922 -20.062 1 95.56 236 ALA B N 1
ATOM 3891 C CA . ALA B 1 236 ? 12.328 -29.906 -21.109 1 95.56 236 ALA B CA 1
ATOM 3892 C C . ALA B 1 236 ? 11.164 -29.906 -22.109 1 95.56 236 ALA B C 1
ATOM 3894 O O . ALA B 1 236 ? 11.281 -30.469 -23.203 1 95.56 236 ALA B O 1
ATOM 3895 N N . LEU B 1 237 ? 10.086 -29.25 -21.766 1 97.31 237 LEU B N 1
ATOM 3896 C CA . LEU B 1 237 ? 8.914 -29.188 -22.641 1 97.31 237 LEU B CA 1
ATOM 3897 C C . LEU B 1 237 ? 9.172 -28.281 -23.828 1 97.31 237 LEU B C 1
ATOM 3899 O O . LEU B 1 237 ? 8.43 -28.312 -24.828 1 97.31 237 LEU B O 1
ATOM 3903 N N . PHE B 1 238 ? 10.227 -27.469 -23.75 1 97.31 238 PHE B N 1
ATOM 3904 C CA . PHE B 1 238 ? 10.445 -26.453 -24.766 1 97.31 238 PHE B CA 1
ATOM 3905 C C . PHE B 1 238 ? 11.852 -26.562 -25.344 1 97.31 238 PHE B C 1
ATOM 3907 O O . PHE B 1 238 ? 12.812 -26.828 -24.625 1 97.31 238 PHE B O 1
ATOM 3914 N N . ASP B 1 239 ? 11.938 -26.234 -26.641 1 96.81 239 ASP B N 1
ATOM 3915 C CA . ASP B 1 239 ? 13.25 -26.062 -27.25 1 96.81 239 ASP B CA 1
ATOM 3916 C C . ASP B 1 239 ? 13.969 -24.844 -26.672 1 96.81 239 ASP B C 1
ATOM 3918 O O . ASP B 1 239 ? 13.328 -23.828 -26.344 1 96.81 239 ASP B O 1
ATOM 3922 N N . ALA B 1 240 ? 15.25 -24.953 -26.656 1 96.44 240 ALA B N 1
ATOM 3923 C CA . ALA B 1 240 ? 16.062 -23.859 -26.109 1 96.44 240 ALA B CA 1
ATOM 3924 C C . ALA B 1 240 ? 15.797 -22.562 -26.875 1 96.44 240 ALA B C 1
ATOM 3926 O O . ALA B 1 240 ? 15.773 -21.484 -26.281 1 96.44 240 ALA B O 1
ATOM 3927 N N . ALA B 1 241 ? 15.594 -22.688 -28.141 1 97.25 241 ALA B N 1
ATOM 3928 C CA . ALA B 1 241 ? 15.375 -21.516 -28.984 1 97.25 241 ALA B CA 1
ATOM 3929 C C . ALA B 1 241 ? 14.07 -20.828 -28.625 1 97.25 241 ALA B C 1
ATOM 3931 O O . ALA B 1 241 ? 13.969 -19.594 -28.688 1 97.25 241 ALA B O 1
ATOM 3932 N N . VAL B 1 242 ? 13.086 -21.578 -28.25 1 97.69 242 VAL B N 1
ATOM 3933 C CA . VAL B 1 242 ? 11.789 -21.031 -27.859 1 97.69 242 VAL B CA 1
ATOM 3934 C C . VAL B 1 242 ? 11.93 -20.25 -26.562 1 97.69 242 VAL B C 1
ATOM 3936 O O . VAL B 1 242 ? 11.414 -19.141 -26.438 1 97.69 242 VAL B O 1
ATOM 3939 N N . ILE B 1 243 ? 12.648 -20.766 -25.625 1 97.69 243 ILE B N 1
ATOM 3940 C CA . ILE B 1 243 ? 12.867 -20.109 -24.344 1 97.69 243 ILE B CA 1
ATOM 3941 C C . ILE B 1 243 ? 13.68 -18.844 -24.531 1 97.69 243 ILE B C 1
ATOM 3943 O O . ILE B 1 243 ? 13.344 -17.781 -23.984 1 97.69 243 ILE B O 1
ATOM 3947 N N . ASP B 1 244 ? 14.758 -18.953 -25.344 1 97.19 244 ASP B N 1
ATOM 3948 C CA . ASP B 1 244 ? 15.602 -17.797 -25.609 1 97.19 244 ASP B CA 1
ATOM 3949 C C . ASP B 1 244 ? 14.805 -16.656 -26.25 1 97.19 244 ASP B C 1
ATOM 3951 O O . ASP B 1 244 ? 14.977 -15.492 -25.891 1 97.19 244 ASP B O 1
ATOM 3955 N N . SER B 1 245 ? 14.008 -17.047 -27.172 1 97.06 245 SER B N 1
ATOM 3956 C CA . SER B 1 245 ? 13.164 -16.062 -27.844 1 97.06 245 SER B CA 1
ATOM 3957 C C . SER B 1 245 ? 12.195 -15.414 -26.859 1 97.06 245 SER B C 1
ATOM 3959 O O . SER B 1 245 ? 11.977 -14.203 -26.922 1 97.06 245 SER B O 1
ATOM 3961 N N . GLU B 1 246 ? 11.594 -16.203 -25.984 1 96.94 246 GLU B N 1
ATOM 3962 C CA . GLU B 1 246 ? 10.648 -15.688 -25.016 1 96.94 246 GLU B CA 1
ATOM 3963 C C . GLU B 1 246 ? 11.344 -14.773 -24 1 96.94 246 GLU B C 1
ATOM 3965 O O . GLU B 1 246 ? 10.773 -13.766 -23.578 1 96.94 246 GLU B O 1
ATOM 3970 N N . LEU B 1 247 ? 12.516 -15.125 -23.578 1 97.94 247 LEU B N 1
ATOM 3971 C CA . LEU B 1 247 ? 13.289 -14.297 -22.672 1 97.94 247 LEU B CA 1
ATOM 3972 C C . LEU B 1 247 ? 13.648 -12.961 -23.312 1 97.94 247 LEU B C 1
ATOM 3974 O O . LEU B 1 247 ? 13.547 -11.906 -22.688 1 97.94 247 LEU B O 1
ATOM 3978 N N . SER B 1 248 ? 14.086 -13.008 -24.609 1 97.56 248 SER B N 1
ATOM 3979 C CA . SER B 1 248 ? 14.383 -11.789 -25.344 1 97.56 248 SER B CA 1
ATOM 3980 C C . SER B 1 248 ? 13.148 -10.906 -25.484 1 97.56 248 SER B C 1
ATOM 3982 O O . SER B 1 248 ? 13.227 -9.688 -25.344 1 97.56 248 SER B O 1
ATOM 3984 N N . ALA B 1 249 ? 12.039 -11.57 -25.75 1 96.69 249 ALA B N 1
ATOM 3985 C CA . ALA B 1 249 ? 10.781 -10.836 -25.891 1 96.69 249 ALA B CA 1
ATOM 3986 C C . ALA B 1 249 ? 10.375 -10.188 -24.578 1 96.69 249 ALA B C 1
ATOM 3988 O O . ALA B 1 249 ? 9.891 -9.055 -24.562 1 96.69 249 ALA B O 1
ATOM 3989 N N . LEU B 1 250 ? 10.508 -10.945 -23.5 1 97.62 250 LEU B N 1
ATOM 3990 C CA . LEU B 1 250 ? 10.18 -10.406 -22.188 1 97.62 250 LEU B CA 1
ATOM 3991 C C . LEU B 1 250 ? 11.023 -9.18 -21.875 1 97.62 250 LEU B C 1
ATOM 3993 O O . LEU B 1 250 ? 10.508 -8.172 -21.391 1 97.62 250 LEU B O 1
ATOM 3997 N N . ALA B 1 251 ? 12.32 -9.25 -22.125 1 98.25 251 ALA B N 1
ATOM 3998 C CA . ALA B 1 251 ? 13.211 -8.109 -21.906 1 98.25 251 ALA B CA 1
ATOM 3999 C C . ALA B 1 251 ? 12.781 -6.914 -22.75 1 98.25 251 ALA B C 1
ATOM 4001 O O . ALA B 1 251 ? 12.789 -5.777 -22.266 1 98.25 251 ALA B O 1
ATOM 4002 N N . ALA B 1 252 ? 12.328 -7.184 -23.953 1 97.44 252 ALA B N 1
ATOM 4003 C CA . ALA B 1 252 ? 11.984 -6.133 -24.922 1 97.44 252 ALA B CA 1
ATOM 4004 C C . ALA B 1 252 ? 10.625 -5.516 -24.594 1 97.44 252 ALA B C 1
ATOM 4006 O O . ALA B 1 252 ? 10.289 -4.445 -25.109 1 97.44 252 ALA B O 1
ATOM 4007 N N . ARG B 1 253 ? 9.883 -6.125 -23.703 1 97.19 253 ARG B N 1
ATOM 4008 C CA . ARG B 1 253 ? 8.531 -5.66 -23.391 1 97.19 253 ARG B CA 1
ATOM 4009 C C . ARG B 1 253 ? 8.562 -4.574 -22.328 1 97.19 253 ARG B C 1
ATOM 4011 O O . ARG B 1 253 ? 7.516 -4.02 -21.969 1 97.19 253 ARG B O 1
ATOM 4018 N N . GLN B 1 254 ? 9.75 -4.23 -21.828 1 98.56 254 GLN B N 1
ATOM 4019 C CA . GLN B 1 254 ? 9.797 -3.084 -20.922 1 98.56 254 GLN B CA 1
ATOM 4020 C C . GLN B 1 254 ? 9.328 -1.811 -21.625 1 98.56 254 GLN B C 1
ATOM 4022 O O . GLN B 1 254 ? 9.797 -1.496 -22.734 1 98.56 254 GLN B O 1
ATOM 4027 N N . HIS B 1 255 ? 8.359 -1.146 -21.031 1 98.38 255 HIS B N 1
ATOM 4028 C CA . HIS B 1 255 ? 7.84 0.094 -21.594 1 98.38 255 HIS B CA 1
ATOM 4029 C C . HIS B 1 255 ? 8.82 1.245 -21.391 1 98.38 255 HIS B C 1
ATOM 4031 O O . HIS B 1 255 ? 9.742 1.147 -20.578 1 98.38 255 HIS B O 1
ATOM 4037 N N . ASP B 1 256 ? 8.562 2.361 -22.016 1 97.56 256 ASP B N 1
ATOM 4038 C CA . ASP B 1 256 ? 9.406 3.549 -21.938 1 97.56 256 ASP B CA 1
ATOM 4039 C C . ASP B 1 256 ? 9.445 4.105 -20.516 1 97.56 256 ASP B C 1
ATOM 4041 O O . ASP B 1 256 ? 10.445 4.688 -20.109 1 97.56 256 ASP B O 1
ATOM 4045 N N . ASP B 1 257 ? 8.43 3.867 -19.797 1 97.75 257 ASP B N 1
ATOM 4046 C CA . ASP B 1 257 ? 8.375 4.395 -18.438 1 97.75 257 ASP B CA 1
ATOM 4047 C C . ASP B 1 257 ? 9.156 3.504 -17.484 1 97.75 257 ASP B C 1
ATOM 4049 O O . ASP B 1 257 ? 9.258 3.811 -16.281 1 97.75 257 ASP B O 1
ATOM 4053 N N . GLY B 1 258 ? 9.641 2.418 -17.922 1 98.5 258 GLY B N 1
ATOM 4054 C CA . GLY B 1 258 ? 10.5 1.552 -17.141 1 98.5 258 GLY B CA 1
ATOM 4055 C C . GLY B 1 258 ? 9.797 0.308 -16.625 1 98.5 258 GLY B C 1
ATOM 4056 O O . GLY B 1 258 ? 10.438 -0.635 -16.172 1 98.5 258 GLY B O 1
ATOM 4057 N N . GLY B 1 259 ? 8.469 0.261 -16.719 1 98.69 259 GLY B N 1
ATOM 4058 C CA . GLY B 1 259 ? 7.707 -0.85 -16.172 1 98.69 259 GLY B CA 1
ATOM 4059 C C . GLY B 1 259 ? 7.242 -1.836 -17.219 1 98.69 259 GLY B C 1
ATOM 4060 O O . GLY B 1 259 ? 7.527 -1.663 -18.406 1 98.69 259 GLY B O 1
ATOM 4061 N N . TRP B 1 260 ? 6.66 -2.916 -16.844 1 98.62 260 TRP B N 1
ATOM 4062 C CA . TRP B 1 260 ? 6 -3.92 -17.672 1 98.62 260 TRP B CA 1
ATOM 4063 C C . TRP B 1 260 ? 4.488 -3.879 -17.484 1 98.62 260 TRP B C 1
ATOM 4065 O O . TRP B 1 260 ? 4.004 -3.438 -16.438 1 98.62 260 TRP B O 1
ATOM 4075 N N . ALA B 1 261 ? 3.74 -4.301 -18.453 1 96.19 261 ALA B N 1
ATOM 4076 C CA . ALA B 1 261 ? 2.281 -4.324 -18.406 1 96.19 261 ALA B CA 1
ATOM 4077 C C . ALA B 1 261 ? 1.759 -5.754 -18.312 1 96.19 261 ALA B C 1
ATOM 4079 O O . ALA B 1 261 ? 2.492 -6.711 -18.578 1 96.19 261 ALA B O 1
ATOM 4080 N N . VAL B 1 262 ? 0.555 -5.891 -17.828 1 94.06 262 VAL B N 1
ATOM 4081 C CA . VAL B 1 262 ? -0.163 -7.16 -17.922 1 94.06 262 VAL B CA 1
ATOM 4082 C C . VAL B 1 262 ? -1.07 -7.156 -19.156 1 94.06 262 VAL B C 1
ATOM 4084 O O . VAL B 1 262 ? -1.356 -6.098 -19.719 1 94.06 262 VAL B O 1
ATOM 4087 N N . ASP B 1 263 ? -1.483 -8.312 -19.531 1 90.69 263 ASP B N 1
ATOM 4088 C CA . ASP B 1 263 ? -2.299 -8.422 -20.734 1 90.69 263 ASP B CA 1
ATOM 4089 C C . ASP B 1 263 ? -3.725 -8.852 -20.406 1 90.69 263 ASP B C 1
ATOM 4091 O O . ASP B 1 263 ? -4.457 -9.328 -21.266 1 90.69 263 ASP B O 1
ATOM 4095 N N . PHE B 1 264 ? -4.129 -8.789 -19.156 1 90.88 264 PHE B N 1
ATOM 4096 C CA . PHE B 1 264 ? -5.48 -9.094 -18.688 1 90.88 264 PHE B CA 1
ATOM 4097 C C . PHE B 1 264 ? -6.125 -7.859 -18.078 1 90.88 264 PHE B C 1
ATOM 4099 O O . PHE B 1 264 ? -5.449 -6.863 -17.812 1 90.88 264 PHE B O 1
ATOM 4106 N N . ASP B 1 265 ? -7.414 -7.875 -17.828 1 90.38 265 ASP B N 1
ATOM 4107 C CA . ASP B 1 265 ? -8.164 -6.738 -17.297 1 90.38 265 ASP B CA 1
ATOM 4108 C C . ASP B 1 265 ? -7.906 -6.559 -15.805 1 90.38 265 ASP B C 1
ATOM 4110 O O . ASP B 1 265 ? -7.688 -7.535 -15.078 1 90.38 265 ASP B O 1
ATOM 4114 N N . SER B 1 266 ? -7.844 -5.312 -15.336 1 94.62 266 SER B N 1
ATOM 4115 C CA . SER B 1 266 ? -7.883 -4.965 -13.922 1 94.62 266 SER B CA 1
ATOM 4116 C C . SER B 1 266 ? -9.273 -4.496 -13.508 1 94.62 266 SER B C 1
ATOM 4118 O O . SER B 1 266 ? -10.039 -3.994 -14.328 1 94.62 266 SER B O 1
ATOM 4120 N N . TYR B 1 267 ? -9.609 -4.656 -12.258 1 96.5 267 TYR B N 1
ATOM 4121 C CA . TYR B 1 267 ? -11 -4.484 -11.852 1 96.5 267 TYR B CA 1
ATOM 4122 C C . TYR B 1 267 ? -11.148 -3.312 -10.891 1 96.5 267 TYR B C 1
ATOM 4124 O O . TYR B 1 267 ? -12.18 -3.164 -10.234 1 96.5 267 TYR B O 1
ATOM 4132 N N . SER B 1 268 ? -10.172 -2.471 -10.711 1 97.75 268 SER B N 1
ATOM 4133 C CA . SER B 1 268 ? -10.18 -1.192 -10.008 1 97.75 268 SER B CA 1
ATOM 4134 C C . SER B 1 268 ? -9.016 -0.313 -10.445 1 97.75 268 SER B C 1
ATOM 4136 O O . SER B 1 268 ? -8.031 -0.809 -11 1 97.75 268 SER B O 1
ATOM 4138 N N . PRO B 1 269 ? -9.133 1.022 -10.211 1 97.81 269 PRO B N 1
ATOM 4139 C CA . PRO B 1 269 ? -8 1.898 -10.531 1 97.81 269 PRO B CA 1
ATOM 4140 C C . PRO B 1 269 ? -6.723 1.509 -9.797 1 97.81 269 PRO B C 1
ATOM 4142 O O . PRO B 1 269 ? -5.641 1.511 -10.383 1 97.81 269 PRO B O 1
ATOM 4145 N N . ALA B 1 270 ? -6.816 1.148 -8.539 1 98.25 270 ALA B N 1
ATOM 4146 C CA . ALA B 1 270 ? -5.648 0.733 -7.77 1 98.25 270 ALA B CA 1
ATOM 4147 C C . ALA B 1 270 ? -5.051 -0.555 -8.328 1 98.25 270 ALA B C 1
ATOM 4149 O O . ALA B 1 270 ? -3.826 -0.689 -8.422 1 98.25 270 ALA B O 1
ATOM 4150 N N . ALA B 1 271 ? -5.906 -1.481 -8.711 1 98.56 271 ALA B N 1
ATOM 4151 C CA . ALA B 1 271 ? -5.441 -2.77 -9.211 1 98.56 271 ALA B CA 1
ATOM 4152 C C . ALA B 1 271 ? -4.605 -2.594 -10.477 1 98.56 271 ALA B C 1
ATOM 4154 O O . ALA B 1 271 ? -3.607 -3.293 -10.672 1 98.56 271 ALA B O 1
ATOM 4155 N N . ALA B 1 272 ? -5.012 -1.715 -11.336 1 98.25 272 ALA B N 1
ATOM 4156 C CA . ALA B 1 272 ? -4.285 -1.478 -12.578 1 98.25 272 ALA B CA 1
ATOM 4157 C C . ALA B 1 272 ? -2.834 -1.101 -12.305 1 98.25 272 ALA B C 1
ATOM 4159 O O . ALA B 1 272 ? -1.918 -1.636 -12.938 1 98.25 272 ALA B O 1
ATOM 4160 N N . LEU B 1 273 ? -2.584 -0.214 -11.398 1 98.56 273 LEU B N 1
ATOM 4161 C CA . LEU B 1 273 ? -1.229 0.206 -11.062 1 98.56 273 LEU B CA 1
ATOM 4162 C C . LEU B 1 273 ? -0.474 -0.916 -10.352 1 98.56 273 LEU B C 1
ATOM 4164 O O . LEU B 1 273 ? 0.695 -1.169 -10.656 1 98.56 273 LEU B O 1
ATOM 4168 N N . GLU B 1 274 ? -1.164 -1.576 -9.445 1 98.75 274 GLU B N 1
ATOM 4169 C CA . GLU B 1 274 ? -0.524 -2.607 -8.633 1 98.75 274 GLU B CA 1
ATOM 4170 C C . GLU B 1 274 ? -0.111 -3.803 -9.484 1 98.75 274 GLU B C 1
ATOM 4172 O O . GLU B 1 274 ? 0.945 -4.398 -9.258 1 98.75 274 GLU B O 1
ATOM 4177 N N . TRP B 1 275 ? -0.913 -4.137 -10.477 1 98.56 275 TRP B N 1
ATOM 4178 C CA . TRP B 1 275 ? -0.556 -5.223 -11.391 1 98.56 275 TRP B CA 1
ATOM 4179 C C . TRP B 1 275 ? 0.675 -4.859 -12.211 1 98.56 275 TRP B C 1
ATOM 4181 O O . TRP B 1 275 ? 1.521 -5.715 -12.484 1 98.56 275 TRP B O 1
ATOM 4191 N N . ARG B 1 276 ? 0.806 -3.66 -12.625 1 98.69 276 ARG B N 1
ATOM 4192 C CA . ARG B 1 276 ? 2.008 -3.254 -13.344 1 98.69 276 ARG B CA 1
ATOM 4193 C C . ARG B 1 276 ? 3.24 -3.352 -12.453 1 98.69 276 ARG B C 1
ATOM 4195 O O . ARG B 1 276 ? 4.324 -3.715 -12.914 1 98.69 276 ARG B O 1
ATOM 4202 N N . GLY B 1 277 ? 3.066 -2.887 -11.18 1 98.75 277 GLY B N 1
ATOM 4203 C CA . GLY B 1 277 ? 4.156 -3.08 -10.242 1 98.75 277 GLY B CA 1
ATOM 4204 C C . GLY B 1 277 ? 4.559 -4.535 -10.078 1 98.75 277 GLY B C 1
ATOM 4205 O O . GLY B 1 277 ? 5.738 -4.875 -10.172 1 98.75 277 GLY B O 1
ATOM 4206 N N . HIS B 1 278 ? 3.574 -5.398 -9.898 1 98.81 278 HIS B N 1
ATOM 4207 C CA . HIS B 1 278 ? 3.816 -6.828 -9.742 1 98.81 278 HIS B CA 1
ATOM 4208 C C . HIS B 1 278 ? 4.469 -7.418 -10.984 1 98.81 278 HIS B C 1
ATOM 4210 O O . HIS B 1 278 ? 5.418 -8.195 -10.891 1 98.81 278 HIS B O 1
ATOM 4216 N N . ALA B 1 279 ? 3.947 -7.027 -12.141 1 98.62 279 ALA B N 1
ATOM 4217 C CA . ALA B 1 279 ? 4.48 -7.512 -13.406 1 98.62 279 ALA B CA 1
ATOM 4218 C C . ALA B 1 279 ? 5.945 -7.113 -13.578 1 98.62 279 ALA B C 1
ATOM 4220 O O . ALA B 1 279 ? 6.742 -7.871 -14.133 1 98.62 279 ALA B O 1
ATOM 4221 N N . THR B 1 280 ? 6.277 -5.945 -13.141 1 98.94 280 THR B N 1
ATOM 4222 C CA . THR B 1 280 ? 7.648 -5.465 -13.234 1 98.94 280 THR B CA 1
ATOM 4223 C C . THR B 1 280 ? 8.57 -6.285 -12.336 1 98.94 280 THR B C 1
ATOM 4225 O O . THR B 1 280 ? 9.648 -6.707 -12.758 1 98.94 280 THR B O 1
ATOM 4228 N N . VAL B 1 281 ? 8.125 -6.52 -11.102 1 98.88 281 VAL B N 1
ATOM 4229 C CA . VAL B 1 281 ? 8.891 -7.375 -10.203 1 98.88 281 VAL B CA 1
ATOM 4230 C C . VAL B 1 281 ? 9.094 -8.75 -10.852 1 98.88 281 VAL B C 1
ATOM 4232 O O . VAL B 1 281 ? 10.219 -9.258 -10.891 1 98.88 281 VAL B O 1
ATOM 4235 N N . GLN B 1 282 ? 8.008 -9.305 -11.391 1 98.5 282 GLN B N 1
ATOM 4236 C CA . GLN B 1 282 ? 8.039 -10.641 -11.969 1 98.5 282 GLN B CA 1
ATOM 4237 C C . GLN B 1 282 ? 8.969 -10.695 -13.18 1 98.5 282 GLN B C 1
ATOM 4239 O O . GLN B 1 282 ? 9.727 -11.656 -13.344 1 98.5 282 GLN B O 1
ATOM 4244 N N . ALA B 1 283 ? 8.883 -9.703 -13.992 1 98.69 283 ALA B N 1
ATOM 4245 C CA . ALA B 1 283 ? 9.727 -9.664 -15.18 1 98.69 283 ALA B CA 1
ATOM 4246 C C . ALA B 1 283 ? 11.203 -9.656 -14.797 1 98.69 283 ALA B C 1
ATOM 4248 O O . ALA B 1 283 ? 12 -10.445 -15.328 1 98.69 283 ALA B O 1
ATOM 4249 N N . VAL B 1 284 ? 11.57 -8.781 -13.883 1 98.69 284 VAL B N 1
ATOM 4250 C CA . VAL B 1 284 ? 12.961 -8.672 -13.461 1 98.69 284 VAL B CA 1
ATOM 4251 C C . VAL B 1 284 ? 13.398 -9.961 -12.781 1 98.69 284 VAL B C 1
ATOM 4253 O O . VAL B 1 284 ? 14.508 -10.453 -13.023 1 98.69 284 VAL B O 1
ATOM 4256 N N . TRP B 1 285 ? 12.539 -10.508 -11.977 1 98.5 285 TRP B N 1
ATOM 4257 C CA . TRP B 1 285 ? 12.828 -11.766 -11.289 1 98.5 285 TRP B CA 1
ATOM 4258 C C . TRP B 1 285 ? 13.086 -12.883 -12.297 1 98.5 285 TRP B C 1
ATOM 4260 O O . TRP B 1 285 ? 14.07 -13.617 -12.172 1 98.5 285 TRP B O 1
ATOM 4270 N N . LEU B 1 286 ? 12.219 -13.016 -13.273 1 98.38 286 LEU B N 1
ATOM 4271 C CA . LEU B 1 286 ? 12.336 -14.062 -14.289 1 98.38 286 LEU B CA 1
ATOM 4272 C C . LEU B 1 286 ? 13.625 -13.898 -15.086 1 98.38 286 LEU B C 1
ATOM 4274 O O . LEU B 1 286 ? 14.352 -14.875 -15.312 1 98.38 286 LEU B O 1
ATOM 4278 N N . LEU B 1 287 ? 13.883 -12.734 -15.516 1 98.5 287 LEU B N 1
ATOM 4279 C CA . LEU B 1 287 ? 15.055 -12.484 -16.344 1 98.5 287 LEU B CA 1
ATOM 4280 C C . LEU B 1 287 ? 16.344 -12.742 -15.562 1 98.5 287 LEU B C 1
ATOM 4282 O O . LEU B 1 287 ? 17.297 -13.305 -16.094 1 98.5 287 LEU B O 1
ATOM 4286 N N . LYS B 1 288 ? 16.375 -12.336 -14.336 1 97.81 288 LYS B N 1
ATOM 4287 C CA . LYS B 1 288 ? 17.547 -12.578 -13.492 1 97.81 288 LYS B CA 1
ATOM 4288 C C . LYS B 1 288 ? 17.75 -14.07 -13.25 1 97.81 288 LYS B C 1
ATOM 4290 O O . LYS B 1 288 ? 18.859 -14.578 -13.375 1 97.81 288 LYS B O 1
ATOM 4295 N N . ARG B 1 289 ? 16.688 -14.758 -12.945 1 97.31 289 ARG B N 1
ATOM 4296 C CA . ARG B 1 289 ? 16.766 -16.172 -12.594 1 97.31 289 ARG B CA 1
ATOM 4297 C C . ARG B 1 289 ? 17.125 -17.016 -13.805 1 97.31 289 ARG B C 1
ATOM 4299 O O . ARG B 1 289 ? 17.594 -18.156 -13.656 1 97.31 289 ARG B O 1
ATOM 4306 N N . ASN B 1 290 ? 16.922 -16.469 -14.961 1 97.88 290 ASN B N 1
ATOM 4307 C CA . ASN B 1 290 ? 17.281 -17.188 -16.188 1 97.88 290 ASN B CA 1
ATOM 4308 C C . ASN B 1 290 ? 18.609 -16.703 -16.75 1 97.88 290 ASN B C 1
ATOM 4310 O O . ASN B 1 290 ? 18.984 -17.062 -17.859 1 97.88 290 ASN B O 1
ATOM 4314 N N . GLY B 1 291 ? 19.25 -15.82 -16.062 1 96.5 291 GLY B N 1
ATOM 4315 C CA . GLY B 1 291 ? 20.609 -15.414 -16.391 1 96.5 291 GLY B CA 1
ATOM 4316 C C . GLY B 1 291 ? 20.672 -14.367 -17.484 1 96.5 291 GLY B C 1
ATOM 4317 O O . GLY B 1 291 ? 21.719 -14.203 -18.141 1 96.5 291 GLY B O 1
ATOM 4318 N N . VAL B 1 292 ? 19.547 -13.734 -17.75 1 95.75 292 VAL B N 1
ATOM 4319 C CA . VAL B 1 292 ? 19.516 -12.727 -18.797 1 95.75 292 VAL B CA 1
ATOM 4320 C C . VAL B 1 292 ? 20.109 -11.422 -18.281 1 95.75 292 VAL B C 1
ATOM 4322 O O . VAL B 1 292 ? 20.734 -10.68 -19.047 1 95.75 292 VAL B O 1
ATOM 4325 N N . ILE B 1 293 ? 19.828 -11.109 -17.062 1 93.88 293 ILE B N 1
ATOM 4326 C CA . ILE B 1 293 ? 20.406 -9.906 -16.469 1 93.88 293 ILE B CA 1
ATOM 4327 C C . ILE B 1 293 ? 21.125 -10.281 -15.172 1 93.88 293 ILE B C 1
ATOM 4329 O O . ILE B 1 293 ? 20.844 -11.312 -14.57 1 93.88 293 ILE B O 1
#